Protein AF-0000000068321983 (afdb_homodimer)

Structure (mmCIF, N/CA/C/O backbone):
data_AF-0000000068321983-model_v1
#
loop_
_entity.id
_entity.type
_entity.pdbx_description
1 polymer 'mannan endo-1,4-beta-mannosidase'
#
loop_
_atom_site.group_PDB
_atom_site.id
_atom_site.type_symbol
_atom_site.label_atom_id
_atom_site.label_alt_id
_atom_site.label_comp_id
_atom_site.label_asym_id
_atom_site.label_entity_id
_atom_site.label_seq_id
_atom_site.pdbx_PDB_ins_code
_atom_site.Cartn_x
_atom_site.Cartn_y
_atom_site.Cartn_z
_atom_site.occupancy
_atom_site.B_iso_or_equiv
_atom_site.auth_seq_id
_atom_site.auth_comp_id
_atom_site.auth_asym_id
_atom_site.auth_atom_id
_atom_site.pdbx_PDB_model_num
ATOM 1 N N . MET A 1 1 ? -38 -57.312 66.25 1 27.12 1 MET A N 1
ATOM 2 C CA . MET A 1 1 ? -37.844 -55.969 65.75 1 27.12 1 MET A CA 1
ATOM 3 C C . MET A 1 1 ? -36.406 -55.719 65.312 1 27.12 1 MET A C 1
ATOM 5 O O . MET A 1 1 ? -35.5 -55.531 66.125 1 27.12 1 MET A O 1
ATOM 9 N N . ALA A 1 2 ? -36.031 -56.469 64.25 1 27.95 2 ALA A N 1
ATOM 10 C CA . ALA A 1 2 ? -34.75 -56.844 63.594 1 27.95 2 ALA A CA 1
ATOM 11 C C . ALA A 1 2 ? -34.062 -55.625 63 1 27.95 2 ALA A C 1
ATOM 13 O O . ALA A 1 2 ? -34.562 -54.969 62.125 1 27.95 2 ALA A O 1
ATOM 14 N N . TYR A 1 3 ? -33.375 -54.844 63.875 1 28.08 3 TYR A N 1
ATOM 15 C CA . TYR A 1 3 ? -32.688 -53.562 63.719 1 28.08 3 TYR A CA 1
ATOM 16 C C . TYR A 1 3 ? -31.578 -53.656 62.688 1 28.08 3 TYR A C 1
ATOM 18 O O . TYR A 1 3 ? -30.547 -54.281 62.938 1 28.08 3 TYR A O 1
ATOM 26 N N . PHE A 1 4 ? -31.922 -53.844 61.406 1 30.14 4 PHE A N 1
ATOM 27 C CA . PHE A 1 4 ? -31.016 -54.062 60.281 1 30.14 4 PHE A CA 1
ATOM 28 C C . PHE A 1 4 ? -30.031 -52.906 60.156 1 30.14 4 PHE A C 1
ATOM 30 O O . PHE A 1 4 ? -30.422 -51.75 60.062 1 30.14 4 PHE A O 1
ATOM 37 N N . GLY A 1 5 ? -28.922 -53.031 60.844 1 26.41 5 GLY A N 1
ATOM 38 C CA . GLY A 1 5 ? -27.766 -52.156 60.969 1 26.41 5 GLY A CA 1
ATOM 39 C C . GLY A 1 5 ? -27.219 -51.719 59.594 1 26.41 5 GLY A C 1
ATOM 40 O O . GLY A 1 5 ? -26.875 -52.594 58.781 1 26.41 5 GLY A O 1
ATOM 41 N N . ARG A 1 6 ? -27.797 -50.656 59 1 28.77 6 ARG A N 1
ATOM 42 C CA . ARG A 1 6 ? -27.531 -50.156 57.656 1 28.77 6 ARG A CA 1
ATOM 43 C C . ARG A 1 6 ? -26.062 -49.781 57.5 1 28.77 6 ARG A C 1
ATOM 45 O O . ARG A 1 6 ? -25.516 -48.969 58.25 1 28.77 6 ARG A O 1
ATOM 52 N N . ILE A 1 7 ? -25.219 -50.781 57.188 1 28.67 7 ILE A N 1
ATOM 53 C CA . ILE A 1 7 ? -23.781 -50.656 56.969 1 28.67 7 ILE A CA 1
ATOM 54 C C . ILE A 1 7 ? -23.484 -49.562 55.938 1 28.67 7 ILE A C 1
ATOM 56 O O . ILE A 1 7 ? -23.984 -49.594 54.844 1 28.67 7 ILE A O 1
ATOM 60 N N . ILE A 1 8 ? -23.344 -48.312 56.344 1 27.86 8 ILE A N 1
ATOM 61 C CA . ILE A 1 8 ? -23.047 -47.156 55.531 1 27.86 8 ILE A CA 1
ATOM 62 C C . ILE A 1 8 ? -21.703 -47.344 54.812 1 27.86 8 ILE A C 1
ATOM 64 O O . ILE A 1 8 ? -20.672 -47.531 55.469 1 27.86 8 ILE A O 1
ATOM 68 N N . SER A 1 9 ? -21.688 -48.188 53.75 1 25.58 9 SER A N 1
ATOM 69 C CA . SER A 1 9 ? -20.5 -48.438 52.938 1 25.58 9 SER A CA 1
ATOM 70 C C . SER A 1 9 ? -19.859 -47.125 52.469 1 25.58 9 SER A C 1
ATOM 72 O O . SER A 1 9 ? -20.516 -46.281 51.875 1 25.58 9 SER A O 1
ATOM 74 N N . PHE A 1 10 ? -18.969 -46.625 53.281 1 26.33 10 PHE A N 1
ATOM 75 C CA . PHE A 1 10 ? -18.094 -45.5 53 1 26.33 10 PHE A CA 1
ATOM 76 C C . PHE A 1 10 ? -17.375 -45.688 51.656 1 26.33 10 PHE A C 1
ATOM 78 O O . PHE A 1 10 ? -16.516 -46.562 51.562 1 26.33 10 PHE A O 1
ATOM 85 N N . SER A 1 11 ? -18.094 -45.719 50.531 1 25.86 11 SER A N 1
ATOM 86 C CA . SER A 1 11 ? -17.406 -45.812 49.219 1 25.86 11 SER A CA 1
ATOM 87 C C . SER A 1 11 ? -16.328 -44.75 49.094 1 25.86 11 SER A C 1
ATOM 89 O O . SER A 1 11 ? -16.609 -43.562 49.25 1 25.86 11 SER A O 1
ATOM 91 N N . VAL A 1 12 ? -15.148 -45.031 49.562 1 25.81 12 VAL A N 1
ATOM 92 C CA . VAL A 1 12 ? -13.938 -44.281 49.312 1 25.81 12 VAL A CA 1
ATOM 93 C C . VAL A 1 12 ? -13.836 -43.969 47.812 1 25.81 12 VAL A C 1
ATOM 95 O O . VAL A 1 12 ? -13.719 -44.875 47 1 25.81 12 VAL A O 1
ATOM 98 N N . LEU A 1 13 ? -14.633 -43 47.344 1 26.69 13 LEU A N 1
ATOM 99 C CA . LEU A 1 13 ? -14.477 -42.5 45.969 1 26.69 13 LEU A CA 1
ATOM 100 C C . LEU A 1 13 ? -13.031 -42.125 45.688 1 26.69 13 LEU A C 1
ATOM 102 O O . LEU A 1 13 ? -12.492 -41.219 46.344 1 26.69 13 LEU A O 1
ATOM 106 N N . PHE A 1 14 ? -12.164 -43.156 45.438 1 26.72 14 PHE A N 1
ATOM 107 C CA . PHE A 1 14 ? -10.836 -42.938 44.906 1 26.72 14 PHE A CA 1
ATOM 108 C C . PHE A 1 14 ? -10.898 -41.938 43.75 1 26.72 14 PHE A C 1
ATOM 110 O O . PHE A 1 14 ? -11.586 -42.156 42.75 1 26.72 14 PHE A O 1
ATOM 117 N N . LEU A 1 15 ? -10.891 -40.688 44.125 1 26.23 15 LEU A N 1
ATOM 118 C CA . LEU A 1 15 ? -10.656 -39.625 43.156 1 26.23 15 LEU A CA 1
ATOM 119 C C . LEU A 1 15 ? -9.422 -39.906 42.312 1 26.23 15 LEU A C 1
ATOM 121 O O . LEU A 1 15 ? -8.297 -39.906 42.812 1 26.23 15 LEU A O 1
ATOM 125 N N . LEU A 1 16 ? -9.438 -40.969 41.469 1 27.42 16 LEU A N 1
ATOM 126 C CA . LEU A 1 16 ? -8.406 -41.094 40.438 1 27.42 16 LEU A CA 1
ATOM 127 C C . LEU A 1 16 ? -8.203 -39.781 39.719 1 27.42 16 LEU A C 1
ATOM 129 O O . LEU A 1 16 ? -9.125 -39.281 39.062 1 27.42 16 LEU A O 1
ATOM 133 N N . VAL A 1 17 ? -7.383 -38.938 40.281 1 29.89 17 VAL A N 1
ATOM 134 C CA . VAL A 1 17 ? -6.773 -37.812 39.594 1 29.89 17 VAL A CA 1
ATOM 135 C C . VAL A 1 17 ? -6.223 -38.281 38.25 1 29.89 17 VAL A C 1
ATOM 137 O O . VAL A 1 17 ? -5.289 -39.062 38.188 1 29.89 17 VAL A O 1
ATOM 140 N N . ALA A 1 18 ? -7.066 -38.562 37.312 1 31.06 18 ALA A N 1
ATOM 141 C CA . ALA A 1 18 ? -6.621 -38.75 35.938 1 31.06 18 ALA A CA 1
ATOM 142 C C . ALA A 1 18 ? -5.578 -37.719 35.531 1 31.06 18 ALA A C 1
ATOM 144 O O . ALA A 1 18 ? -5.871 -36.5 35.5 1 31.06 18 ALA A O 1
ATOM 145 N N . LEU A 1 19 ? -4.344 -37.938 35.938 1 32.44 19 LEU A N 1
ATOM 146 C CA . LEU A 1 19 ? -3.24 -37.312 35.219 1 32.44 19 LEU A CA 1
ATOM 147 C C . LEU A 1 19 ? -3.457 -37.406 33.719 1 32.44 19 LEU A C 1
ATOM 149 O O . LEU A 1 19 ? -3.307 -38.469 33.125 1 32.44 19 LEU A O 1
ATOM 153 N N . ALA A 1 20 ? -4.504 -36.906 33.219 1 32.78 20 ALA A N 1
ATOM 154 C CA . ALA A 1 20 ? -4.516 -36.75 31.766 1 32.78 20 ALA A CA 1
ATOM 155 C C . ALA A 1 20 ? -3.174 -36.219 31.266 1 32.78 20 ALA A C 1
ATOM 157 O O . ALA A 1 20 ? -2.789 -35.094 31.562 1 32.78 20 ALA A O 1
ATOM 158 N N . CYS A 1 21 ? -2.189 -37.094 31.156 1 32.31 21 CYS A N 1
ATOM 159 C CA . CYS A 1 21 ? -1.053 -36.812 30.297 1 32.31 21 CYS A CA 1
ATOM 160 C C . CYS A 1 21 ? -1.496 -36.031 29.062 1 32.31 21 CYS A C 1
ATOM 162 O O . CYS A 1 21 ? -2.152 -36.562 28.188 1 32.31 21 CYS A O 1
ATOM 164 N N . GLU A 1 22 ? -1.922 -34.844 29.25 1 35.47 22 GLU A N 1
ATOM 165 C CA . GLU A 1 22 ? -1.962 -34.094 28 1 35.47 22 GLU A CA 1
ATOM 166 C C . GLU A 1 22 ? -0.745 -34.375 27.141 1 35.47 22 GLU A C 1
ATOM 168 O O . GLU A 1 22 ? 0.39 -34.125 27.531 1 35.47 22 GLU A O 1
ATOM 173 N N . ALA A 1 23 ? -0.656 -35.5 26.469 1 31.5 23 ALA A N 1
ATOM 174 C CA . ALA A 1 23 ? 0.222 -35.625 25.312 1 31.5 23 ALA A CA 1
ATOM 175 C C . ALA A 1 23 ? 0.375 -34.281 24.594 1 31.5 23 ALA A C 1
ATOM 177 O O . ALA A 1 23 ? -0.563 -33.781 23.953 1 31.5 23 ALA A O 1
ATOM 178 N N . ARG A 1 24 ? 1.034 -33.438 25.25 1 37.59 24 ARG A N 1
ATOM 179 C CA . ARG A 1 24 ? 1.585 -32.406 24.406 1 37.59 24 ARG A CA 1
ATOM 180 C C . ARG A 1 24 ? 2.041 -32.969 23.062 1 37.59 24 ARG A C 1
ATOM 182 O O . ARG A 1 24 ? 3.021 -33.719 23 1 37.59 24 ARG A O 1
ATOM 189 N N . VAL A 1 25 ? 1.227 -33.5 22.188 1 36.03 25 VAL A N 1
ATOM 190 C CA . VAL A 1 25 ? 1.65 -33.688 20.797 1 36.03 25 VAL A CA 1
ATOM 191 C C . VAL A 1 25 ? 2.723 -32.656 20.453 1 36.03 25 VAL A C 1
ATOM 193 O O . VAL A 1 25 ? 2.473 -31.453 20.516 1 36.03 25 VAL A O 1
ATOM 196 N N . LEU A 1 26 ? 3.836 -32.781 20.844 1 38.75 26 LEU A N 1
ATOM 197 C CA . LEU A 1 26 ? 4.922 -32.031 20.234 1 38.75 26 LEU A CA 1
ATOM 198 C C . LEU A 1 26 ? 4.648 -31.797 18.75 1 38.75 26 LEU A C 1
ATOM 200 O O . LEU A 1 26 ? 4.801 -32.719 17.938 1 38.75 26 LEU A O 1
ATOM 204 N N . LEU A 1 27 ? 3.533 -31.281 18.328 1 42.91 27 LEU A N 1
ATOM 205 C CA . LEU A 1 27 ? 3.373 -30.859 16.938 1 42.91 27 LEU A CA 1
ATOM 206 C C . LEU A 1 27 ? 4.719 -30.5 16.328 1 42.91 27 LEU A C 1
ATOM 208 O O . LEU A 1 27 ? 5.395 -29.578 16.812 1 42.91 27 LEU A O 1
ATOM 212 N N . GLN A 1 28 ? 5.523 -31.406 16 1 49.59 28 GLN A N 1
ATOM 213 C CA . GLN A 1 28 ? 6.75 -31.172 15.25 1 49.59 28 GLN A CA 1
ATOM 214 C C . GLN A 1 28 ? 6.613 -29.938 14.352 1 49.59 28 GLN A C 1
ATOM 216 O O . GLN A 1 28 ? 5.672 -29.859 13.562 1 49.59 28 GLN A O 1
ATOM 221 N N . SER A 1 29 ? 7.203 -28.812 14.672 1 68.38 29 SER A N 1
ATOM 222 C CA . SER A 1 29 ? 7.262 -27.547 13.938 1 68.38 29 SER A CA 1
ATOM 223 C C . SER A 1 29 ? 7.699 -27.766 12.492 1 68.38 29 SER A C 1
ATOM 225 O O . SER A 1 29 ? 8.844 -28.141 12.234 1 68.38 29 SER A O 1
ATOM 227 N N . SER A 1 30 ? 6.93 -28.25 11.539 1 78.06 30 SER A N 1
ATOM 228 C CA . SER A 1 30 ? 7.281 -28.484 10.141 1 78.06 30 SER A CA 1
ATOM 229 C C . SER A 1 30 ? 7.914 -27.234 9.516 1 78.06 30 SER A C 1
ATOM 231 O O . SER A 1 30 ? 8.688 -27.344 8.562 1 78.06 30 SER A O 1
ATOM 233 N N . GLY A 1 31 ? 7.688 -26.125 10.055 1 94.31 31 GLY A N 1
ATOM 234 C CA . GLY A 1 31 ? 8.188 -24.859 9.531 1 94.31 31 GLY A CA 1
ATOM 235 C C . GLY A 1 31 ? 7.418 -24.375 8.312 1 94.31 31 GLY A C 1
ATOM 236 O O . GLY A 1 31 ? 7.664 -23.266 7.816 1 94.31 31 GLY A O 1
ATOM 237 N N . PHE A 1 32 ? 6.445 -25.25 7.867 1 97.88 32 PHE A N 1
ATOM 238 C CA . PHE A 1 32 ? 5.641 -24.859 6.715 1 97.88 32 PHE A CA 1
ATOM 239 C C . PHE A 1 32 ? 4.449 -24.016 7.148 1 97.88 32 PHE A C 1
ATOM 241 O O . PHE A 1 32 ? 3.811 -24.312 8.164 1 97.88 32 PHE A O 1
ATOM 248 N N . VAL A 1 33 ? 4.145 -22.938 6.445 1 97.5 33 VAL A N 1
ATOM 249 C CA . VAL A 1 33 ? 2.914 -22.188 6.652 1 97.5 33 VAL A CA 1
ATOM 250 C C . VAL A 1 33 ? 1.714 -23.016 6.227 1 97.5 33 VAL A C 1
ATOM 252 O O . VAL A 1 33 ? 1.75 -23.688 5.188 1 97.5 33 VAL A O 1
ATOM 255 N N . GLN A 1 34 ? 0.707 -23.047 7.031 1 97.5 34 GLN A N 1
ATOM 256 C CA . GLN A 1 34 ? -0.528 -23.781 6.789 1 97.5 34 GLN A CA 1
ATOM 257 C C . GLN A 1 34 ? -1.744 -22.859 6.871 1 97.5 34 GLN A C 1
ATOM 259 O O . GLN A 1 34 ? -1.604 -21.656 7.074 1 97.5 34 GLN A O 1
ATOM 264 N N . THR A 1 35 ? -2.902 -23.391 6.5 1 96.31 35 THR A N 1
ATOM 265 C CA . THR A 1 35 ? -4.148 -22.656 6.695 1 96.31 35 THR A CA 1
ATOM 266 C C . THR A 1 35 ? -5.082 -23.406 7.637 1 96.31 35 THR A C 1
ATOM 268 O O . THR A 1 35 ? -5.078 -24.641 7.664 1 96.31 35 THR A O 1
ATOM 271 N N . ARG A 1 36 ? -5.746 -22.719 8.477 1 94.31 36 ARG A N 1
ATOM 272 C CA . ARG A 1 36 ? -6.84 -23.203 9.312 1 94.31 36 ARG A CA 1
ATOM 273 C C . ARG A 1 36 ? -8.039 -22.266 9.234 1 94.31 36 ARG A C 1
ATOM 275 O O . ARG A 1 36 ? -7.973 -21.125 9.695 1 94.31 36 ARG A O 1
ATOM 282 N N . ASN A 1 37 ? -9.141 -22.797 8.609 1 91.69 37 ASN A N 1
ATOM 283 C CA . ASN A 1 37 ? -10.281 -21.938 8.312 1 91.69 37 ASN A CA 1
ATOM 284 C C . ASN A 1 37 ? -9.867 -20.719 7.496 1 91.69 37 ASN A C 1
ATOM 286 O O . ASN A 1 37 ? -9.297 -20.844 6.414 1 91.69 37 ASN A O 1
ATOM 290 N N . THR A 1 38 ? -10.078 -19.531 8.023 1 94 38 THR A N 1
ATOM 291 C CA . THR A 1 38 ? -9.812 -18.328 7.242 1 94 38 THR A CA 1
ATOM 292 C C . THR A 1 38 ? -8.523 -17.641 7.715 1 94 38 THR A C 1
ATOM 294 O O . THR A 1 38 ? -8.359 -16.438 7.555 1 94 38 THR A O 1
ATOM 297 N N . GLN A 1 39 ? -7.621 -18.531 8.281 1 93.25 39 GLN A N 1
ATOM 298 C CA . GLN A 1 39 ? -6.375 -17.969 8.789 1 93.25 39 GLN A CA 1
ATOM 299 C C . GLN A 1 39 ? -5.168 -18.766 8.297 1 93.25 39 GLN A C 1
ATOM 301 O O . GLN A 1 39 ? -5.262 -19.969 8.086 1 93.25 39 GLN A O 1
ATOM 306 N N . PHE A 1 40 ? -4.059 -18 8.141 1 94.25 40 PHE A N 1
ATOM 307 C CA . PHE A 1 40 ? -2.766 -18.672 8.008 1 94.25 40 PHE A CA 1
ATOM 308 C C . PHE A 1 40 ? -2.201 -19.031 9.375 1 94.25 40 PHE A C 1
ATOM 310 O O . PHE A 1 40 ? -2.361 -18.281 10.336 1 94.25 40 PHE A O 1
ATOM 317 N N . THR A 1 41 ? -1.525 -20.156 9.453 1 94.62 41 THR A N 1
ATOM 318 C CA . THR A 1 41 ? -0.922 -20.578 10.711 1 94.62 41 THR A CA 1
ATOM 319 C C . THR A 1 41 ? 0.504 -21.078 10.484 1 94.62 41 THR A C 1
ATOM 321 O O . THR A 1 41 ? 0.84 -21.547 9.398 1 94.62 41 THR A O 1
ATOM 324 N N . LEU A 1 42 ? 1.345 -20.844 11.414 1 94.88 42 LEU A N 1
ATOM 325 C CA . LEU A 1 42 ? 2.703 -21.375 11.484 1 94.88 42 LEU A CA 1
ATOM 326 C C . LEU A 1 42 ? 2.955 -22.062 12.82 1 94.88 42 LEU A C 1
ATOM 328 O O . LEU A 1 42 ? 2.869 -21.422 13.875 1 94.88 42 LEU A O 1
ATOM 332 N N . ASN A 1 43 ? 3.145 -23.328 12.766 1 94.25 43 ASN A N 1
ATOM 333 C CA . ASN A 1 43 ? 3.338 -24.141 13.961 1 94.25 43 ASN A CA 1
ATOM 334 C C . ASN A 1 43 ? 2.186 -23.969 14.945 1 94.25 43 ASN A C 1
ATOM 336 O O . ASN A 1 43 ? 2.41 -23.797 16.141 1 94.25 43 ASN A O 1
ATOM 340 N N . GLY A 1 44 ? 1.067 -23.844 14.398 1 91.5 44 GLY A N 1
ATOM 341 C CA . GLY A 1 44 ? -0.137 -23.859 15.211 1 91.5 44 GLY A CA 1
ATOM 342 C C . GLY A 1 44 ? -0.576 -22.469 15.648 1 91.5 44 GLY A C 1
ATOM 343 O O . GLY A 1 44 ? -1.677 -22.297 16.172 1 91.5 44 GLY A O 1
ATOM 344 N N . SER A 1 45 ? 0.214 -21.547 15.414 1 93 45 SER A N 1
ATOM 345 C CA . SER A 1 45 ? -0.121 -20.172 15.789 1 93 45 SER A CA 1
ATOM 346 C C . SER A 1 45 ? -0.484 -19.344 14.562 1 93 45 SER A C 1
ATOM 348 O O . SER A 1 45 ? 0.014 -19.594 13.469 1 93 45 SER A O 1
ATOM 350 N N . PRO A 1 46 ? -1.368 -18.406 14.789 1 91.06 46 PRO A N 1
ATOM 351 C CA . PRO A 1 46 ? -1.698 -17.547 13.656 1 91.06 46 PRO A CA 1
ATOM 352 C C . PRO A 1 46 ? -0.464 -16.906 13.023 1 91.06 46 PRO A C 1
ATOM 354 O O . PRO A 1 46 ? 0.474 -16.531 13.727 1 91.06 46 PRO A O 1
ATOM 357 N N . PHE A 1 47 ? -0.45 -16.875 11.75 1 91.56 47 PHE A N 1
ATOM 358 C CA . PHE A 1 47 ? 0.634 -16.297 10.969 1 91.56 47 PHE A CA 1
ATOM 359 C C . PHE A 1 47 ? 0.147 -15.062 10.211 1 91.56 47 PHE A C 1
ATOM 361 O O . PHE A 1 47 ? -0.442 -15.188 9.133 1 91.56 47 PHE A O 1
ATOM 368 N N . PHE A 1 48 ? 0.42 -13.883 10.766 1 85 48 PHE A N 1
ATOM 369 C CA . PHE A 1 48 ? 0.131 -12.609 10.125 1 85 48 PHE A CA 1
ATOM 370 C C . PHE A 1 48 ? 1.367 -12.07 9.414 1 85 48 PHE A C 1
ATOM 372 O O . PHE A 1 48 ? 2.479 -12.164 9.938 1 85 48 PHE A O 1
ATOM 379 N N . PHE A 1 49 ? 1.079 -11.539 8.203 1 84.81 49 PHE A N 1
ATOM 380 C CA . PHE A 1 49 ? 2.277 -11.07 7.516 1 84.81 49 PHE A CA 1
ATOM 381 C C . PHE A 1 49 ? 1.97 -9.836 6.68 1 84.81 49 PHE A C 1
ATOM 383 O O . PHE A 1 49 ? 0.812 -9.578 6.336 1 84.81 49 PHE A O 1
ATOM 390 N N . ASN A 1 50 ? 2.967 -9.023 6.52 1 83.12 50 ASN A N 1
ATOM 391 C CA . ASN A 1 50 ? 3.094 -8.031 5.457 1 83.12 50 ASN A CA 1
ATOM 392 C C . ASN A 1 50 ? 4.133 -8.445 4.422 1 83.12 50 ASN A C 1
ATOM 394 O O . ASN A 1 50 ? 5.137 -9.078 4.762 1 83.12 50 ASN A O 1
ATOM 398 N N . GLY A 1 51 ? 3.773 -8.141 3.184 1 86.75 51 GLY A N 1
ATOM 399 C CA . GLY A 1 51 ? 4.684 -8.602 2.146 1 86.75 51 GLY A CA 1
ATOM 400 C C . GLY A 1 51 ? 4.91 -7.578 1.051 1 86.75 51 GLY A C 1
ATOM 401 O O . GLY A 1 51 ? 4.547 -6.41 1.198 1 86.75 51 GLY A O 1
ATOM 402 N N . PHE A 1 52 ? 5.672 -7.988 0.06 1 85.31 52 PHE A N 1
ATOM 403 C CA . PHE A 1 52 ? 5.98 -7.172 -1.107 1 85.31 52 PHE A CA 1
ATOM 404 C C . PHE A 1 52 ? 6.082 -8.031 -2.359 1 85.31 52 PHE A C 1
ATOM 406 O O . PHE A 1 52 ? 6.316 -9.242 -2.271 1 85.31 52 PHE A O 1
ATOM 413 N N . ASN A 1 53 ? 5.785 -7.461 -3.449 1 88.94 53 ASN A N 1
ATOM 414 C CA . ASN A 1 53 ? 5.902 -8.102 -4.754 1 88.94 53 ASN A CA 1
ATOM 415 C C . ASN A 1 53 ? 7.152 -7.637 -5.496 1 88.94 53 ASN A C 1
ATOM 417 O O . ASN A 1 53 ? 7.332 -6.441 -5.73 1 88.94 53 ASN A O 1
ATOM 421 N N . SER A 1 54 ? 8.008 -8.516 -5.809 1 91.19 54 SER A N 1
ATOM 422 C CA . SER A 1 54 ? 9.219 -8.258 -6.582 1 91.19 54 SER A CA 1
ATOM 423 C C . SER A 1 54 ? 9.461 -9.344 -7.617 1 91.19 54 SER A C 1
ATOM 425 O O . SER A 1 54 ? 10.234 -10.273 -7.383 1 91.19 54 SER A O 1
ATOM 427 N N . TYR A 1 55 ? 8.93 -9.078 -8.766 1 92.19 55 TYR A N 1
ATOM 428 C CA . TYR A 1 55 ? 8.898 -10.109 -9.797 1 92.19 55 TYR A CA 1
ATOM 429 C C . TYR A 1 55 ? 10.305 -10.406 -10.305 1 92.19 55 TYR A C 1
ATOM 431 O O . TYR A 1 55 ? 10.57 -11.492 -10.828 1 92.19 55 TYR A O 1
ATOM 439 N N . TRP A 1 56 ? 11.289 -9.547 -10.102 1 92.69 56 TRP A N 1
ATOM 440 C CA . TRP A 1 56 ? 12.555 -9.516 -10.828 1 92.69 56 TRP A CA 1
ATOM 441 C C . TRP A 1 56 ? 13.648 -10.227 -10.047 1 92.69 56 TRP A C 1
ATOM 443 O O . TRP A 1 56 ? 14.812 -10.242 -10.469 1 92.69 56 TRP A O 1
ATOM 453 N N . MET A 1 57 ? 13.383 -10.797 -8.938 1 96.56 57 MET A N 1
ATOM 454 C CA . MET A 1 57 ? 14.422 -11.281 -8.031 1 96.56 57 MET A CA 1
ATOM 455 C C . MET A 1 57 ? 15.305 -12.312 -8.727 1 96.56 57 MET A C 1
ATOM 457 O O . MET A 1 57 ? 16.531 -12.211 -8.688 1 96.56 57 MET A O 1
ATOM 461 N N . MET A 1 58 ? 14.719 -13.312 -9.344 1 98.06 58 MET A N 1
ATOM 462 C CA . MET A 1 58 ? 15.484 -14.352 -10.023 1 98.06 58 MET A CA 1
ATOM 463 C C . MET A 1 58 ? 16.297 -13.766 -11.172 1 98.06 58 MET A C 1
ATOM 465 O O . MET A 1 58 ? 17.469 -14.102 -11.344 1 98.06 58 MET A O 1
ATOM 469 N N . ASN A 1 59 ? 15.711 -12.883 -11.898 1 95.38 59 ASN A N 1
ATOM 470 C CA . ASN A 1 59 ? 16.375 -12.289 -13.047 1 95.38 59 ASN A CA 1
ATOM 471 C C . ASN A 1 59 ? 17.625 -11.5 -12.625 1 95.38 59 ASN A C 1
ATOM 473 O O . ASN A 1 59 ? 18.672 -11.609 -13.258 1 95.38 59 ASN A O 1
ATOM 477 N N . VAL A 1 60 ? 17.469 -10.758 -11.578 1 95.81 60 VAL A N 1
ATOM 478 C CA . VAL A 1 60 ? 18.594 -9.984 -11.062 1 95.81 60 VAL A CA 1
ATOM 479 C C . VAL A 1 60 ? 19.656 -10.93 -10.484 1 95.81 60 VAL A C 1
ATOM 481 O O . VAL A 1 60 ? 20.844 -10.742 -10.719 1 95.81 60 VAL A O 1
ATOM 484 N N . ALA A 1 61 ? 19.234 -11.992 -9.867 1 97.88 61 ALA A N 1
ATOM 485 C CA . ALA A 1 61 ? 20.141 -12.922 -9.203 1 97.88 61 ALA A CA 1
ATOM 486 C C . ALA A 1 61 ? 20.844 -13.812 -10.211 1 97.88 61 ALA A C 1
ATOM 488 O O . ALA A 1 61 ? 21.828 -14.469 -9.883 1 97.88 61 ALA A O 1
ATOM 489 N N . ALA A 1 62 ? 20.328 -13.906 -11.438 1 97.38 62 ALA A N 1
ATOM 490 C CA . ALA A 1 62 ? 20.969 -14.703 -12.484 1 97.38 62 ALA A CA 1
ATOM 491 C C . ALA A 1 62 ? 22.375 -14.18 -12.789 1 97.38 62 ALA A C 1
ATOM 493 O O . ALA A 1 62 ? 23.234 -14.938 -13.242 1 97.38 62 ALA A O 1
ATOM 494 N N . ASP A 1 63 ? 22.562 -12.914 -12.586 1 96.44 63 ASP A N 1
ATOM 495 C CA . ASP A 1 63 ? 23.891 -12.289 -12.68 1 96.44 63 ASP A CA 1
ATOM 496 C C . ASP A 1 63 ? 24.562 -12.234 -11.312 1 96.44 63 ASP A C 1
ATOM 498 O O . ASP A 1 63 ? 24.172 -11.445 -10.453 1 96.44 63 ASP A O 1
ATOM 502 N N . PRO A 1 64 ? 25.609 -12.984 -11.164 1 96.5 64 PRO A N 1
ATOM 503 C CA . PRO A 1 64 ? 26.281 -13.031 -9.859 1 96.5 64 PRO A CA 1
ATOM 504 C C . PRO A 1 64 ? 26.719 -11.656 -9.375 1 96.5 64 PRO A C 1
ATOM 506 O O . PRO A 1 64 ? 26.719 -11.391 -8.172 1 96.5 64 PRO A O 1
ATOM 509 N N . SER A 1 65 ? 27.047 -10.812 -10.297 1 96.31 65 SER A N 1
ATOM 510 C CA . SER A 1 65 ? 27.531 -9.484 -9.922 1 96.31 65 SER A CA 1
ATOM 511 C C . SER A 1 65 ? 26.406 -8.633 -9.344 1 96.31 65 SER A C 1
ATOM 513 O O . SER A 1 65 ? 26.656 -7.598 -8.727 1 96.31 65 SER A O 1
ATOM 515 N N . GLN A 1 66 ? 25.156 -9.07 -9.492 1 95.75 66 GLN A N 1
ATOM 516 C CA . GLN A 1 66 ? 24.016 -8.281 -9.039 1 95.75 66 GLN A CA 1
ATOM 517 C C . GLN A 1 66 ? 23.359 -8.922 -7.824 1 95.75 66 GLN A C 1
ATOM 519 O O . GLN A 1 66 ? 22.391 -8.375 -7.281 1 95.75 66 GLN A O 1
ATOM 524 N N . ARG A 1 67 ? 23.859 -9.969 -7.285 1 97.44 67 ARG A N 1
ATOM 525 C CA . ARG A 1 67 ? 23.219 -10.742 -6.219 1 97.44 67 ARG A CA 1
ATOM 526 C C . ARG A 1 67 ? 23.156 -9.93 -4.93 1 97.44 67 ARG A C 1
ATOM 528 O O . ARG A 1 67 ? 22.234 -10.117 -4.125 1 97.44 67 ARG A O 1
ATOM 535 N N . SER A 1 68 ? 24.062 -9 -4.785 1 96.12 68 SER A N 1
ATOM 536 C CA . SER A 1 68 ? 24.047 -8.172 -3.582 1 96.12 68 SER A CA 1
ATOM 537 C C . SER A 1 68 ? 22.75 -7.367 -3.488 1 96.12 68 SER A C 1
ATOM 539 O O . SER A 1 68 ? 22.266 -7.078 -2.391 1 96.12 68 SER A O 1
ATOM 541 N N . LYS A 1 69 ? 22.203 -7.008 -4.617 1 94.06 69 LYS A N 1
ATOM 542 C CA . LYS A 1 69 ? 20.938 -6.289 -4.633 1 94.06 69 LYS A CA 1
ATOM 543 C C . LYS A 1 69 ? 19.828 -7.133 -4.012 1 94.06 69 LYS A C 1
ATOM 545 O O . LYS A 1 69 ? 19.016 -6.625 -3.236 1 94.06 69 LYS A O 1
ATOM 550 N N . VAL A 1 70 ? 19.812 -8.375 -4.305 1 96.88 70 VAL A N 1
ATOM 551 C CA . VAL A 1 70 ? 18.812 -9.297 -3.77 1 96.88 70 VAL A CA 1
ATOM 552 C C . VAL A 1 70 ? 19.016 -9.453 -2.264 1 96.88 70 VAL A C 1
ATOM 554 O O . VAL A 1 70 ? 18.047 -9.398 -1.494 1 96.88 70 VAL A O 1
ATOM 557 N N . SER A 1 71 ? 20.25 -9.562 -1.856 1 97.5 71 SER A N 1
ATOM 558 C CA . SER A 1 71 ? 20.562 -9.656 -0.434 1 97.5 71 SER A CA 1
ATOM 559 C C . SER A 1 71 ? 20.109 -8.414 0.316 1 97.5 71 SER A C 1
ATOM 561 O O . SER A 1 71 ? 19.516 -8.508 1.392 1 97.5 71 SER A O 1
ATOM 563 N N . ASP A 1 72 ? 20.391 -7.32 -0.295 1 94.75 72 ASP A N 1
ATOM 564 C CA . ASP A 1 72 ? 20.016 -6.051 0.317 1 94.75 72 ASP A CA 1
ATOM 565 C C . ASP A 1 72 ? 18.5 -5.922 0.443 1 94.75 72 ASP A C 1
ATOM 567 O O . ASP A 1 72 ? 18 -5.469 1.472 1 94.75 72 ASP A O 1
ATOM 571 N N . VAL A 1 73 ? 17.797 -6.312 -0.574 1 93.81 73 VAL A N 1
ATOM 572 C CA . VAL A 1 73 ? 16.344 -6.227 -0.578 1 93.81 73 VAL A CA 1
ATOM 573 C C . VAL A 1 73 ? 15.773 -7.07 0.559 1 93.81 73 VAL A C 1
ATOM 575 O O . VAL A 1 73 ? 14.938 -6.598 1.332 1 93.81 73 VAL A O 1
ATOM 578 N N . PHE A 1 74 ? 16.219 -8.25 0.759 1 96.44 74 PHE A N 1
ATOM 579 C CA . PHE A 1 74 ? 15.68 -9.125 1.796 1 96.44 74 PHE A CA 1
ATOM 580 C C . PHE A 1 74 ? 16.062 -8.617 3.182 1 96.44 74 PHE A C 1
ATOM 582 O O . PHE A 1 74 ? 15.25 -8.656 4.109 1 96.44 74 PHE A O 1
ATOM 589 N N . SER A 1 75 ? 17.281 -8.156 3.318 1 96.25 75 SER A N 1
ATOM 590 C CA . SER A 1 75 ? 17.719 -7.613 4.602 1 96.25 75 SER A CA 1
ATOM 591 C C . SER A 1 75 ? 16.875 -6.406 5.004 1 96.25 75 SER A C 1
ATOM 593 O O . SER A 1 75 ? 16.406 -6.32 6.141 1 96.25 75 SER A O 1
ATOM 595 N N . GLN A 1 76 ? 16.688 -5.547 4.062 1 91.56 76 GLN A N 1
ATOM 596 C CA . GLN A 1 76 ? 15.906 -4.34 4.324 1 91.56 76 GLN A CA 1
ATOM 597 C C . GLN A 1 76 ? 14.438 -4.676 4.551 1 91.56 76 GLN A C 1
ATOM 599 O O . GLN A 1 76 ? 13.781 -4.078 5.406 1 91.56 76 GLN A O 1
ATOM 604 N N . ALA A 1 77 ? 13.875 -5.566 3.754 1 91.75 77 ALA A N 1
ATOM 605 C CA . ALA A 1 77 ? 12.5 -6.008 3.953 1 91.75 77 ALA A CA 1
ATOM 606 C C . ALA A 1 77 ? 12.297 -6.543 5.367 1 91.75 77 ALA A C 1
ATOM 608 O O . ALA A 1 77 ? 11.328 -6.18 6.043 1 91.75 77 ALA A O 1
ATOM 609 N N . ALA A 1 78 ? 13.227 -7.332 5.816 1 92.81 78 ALA A N 1
ATOM 610 C CA . ALA A 1 78 ? 13.156 -7.895 7.164 1 92.81 78 ALA A CA 1
ATOM 611 C C . ALA A 1 78 ? 13.219 -6.793 8.219 1 92.81 78 ALA A C 1
ATOM 613 O O . ALA A 1 78 ? 12.492 -6.836 9.211 1 92.81 78 ALA A O 1
ATOM 614 N N . ALA A 1 79 ? 14.008 -5.824 7.953 1 89.38 79 ALA A N 1
ATOM 615 C CA . ALA A 1 79 ? 14.203 -4.73 8.898 1 89.38 79 ALA A CA 1
ATOM 616 C C . ALA A 1 79 ? 12.906 -3.943 9.102 1 89.38 79 ALA A C 1
ATOM 618 O O . ALA A 1 79 ? 12.68 -3.377 10.172 1 89.38 79 ALA A O 1
ATOM 619 N N . VAL A 1 80 ? 12.117 -3.959 8.062 1 84.19 80 VAL A N 1
ATOM 620 C CA . VAL A 1 80 ? 10.875 -3.205 8.188 1 84.19 80 VAL A CA 1
ATOM 621 C C . VAL A 1 80 ? 9.703 -4.168 8.336 1 84.19 80 VAL A C 1
ATOM 623 O O . VAL A 1 80 ? 8.547 -3.797 8.102 1 84.19 80 VAL A O 1
ATOM 626 N N . ARG A 1 81 ? 9.953 -5.422 8.539 1 85.56 81 ARG A N 1
ATOM 627 C CA . ARG A 1 81 ? 9 -6.445 8.953 1 85.56 81 ARG A CA 1
ATOM 628 C C . ARG A 1 81 ? 8.109 -6.867 7.793 1 85.56 81 ARG A C 1
ATOM 630 O O . ARG A 1 81 ? 6.93 -7.164 7.984 1 85.56 81 ARG A O 1
ATOM 637 N N . LEU A 1 82 ? 8.617 -6.785 6.66 1 88.5 82 LEU A N 1
ATOM 638 C CA . LEU A 1 82 ? 8.016 -7.465 5.52 1 88.5 82 LEU A CA 1
ATOM 639 C C . LEU A 1 82 ? 8.469 -8.922 5.457 1 88.5 82 LEU A C 1
ATOM 641 O O . LEU A 1 82 ? 9.641 -9.203 5.199 1 88.5 82 LEU A O 1
ATOM 645 N N . SER A 1 83 ? 7.496 -9.82 5.605 1 92.62 83 SER A N 1
ATOM 646 C CA . SER A 1 83 ? 7.941 -11.18 5.891 1 92.62 83 SER A CA 1
ATOM 647 C C . SER A 1 83 ? 7.559 -12.141 4.766 1 92.62 83 SER A C 1
ATOM 649 O O . SER A 1 83 ? 7.871 -13.328 4.82 1 92.62 83 SER A O 1
ATOM 651 N N . VAL A 1 84 ? 6.914 -11.672 3.732 1 93.81 84 VAL A N 1
ATOM 652 C CA . VAL A 1 84 ? 6.566 -12.508 2.586 1 93.81 84 VAL A CA 1
ATOM 653 C C . VAL A 1 84 ? 6.875 -11.758 1.291 1 93.81 84 VAL A C 1
ATOM 655 O O . VAL A 1 84 ? 6.562 -10.57 1.161 1 93.81 84 VAL A O 1
ATOM 658 N N . CYS A 1 85 ? 7.5 -12.414 0.408 1 94.44 85 CYS A N 1
ATOM 659 C CA . CYS A 1 85 ? 7.805 -11.867 -0.908 1 94.44 85 CYS A CA 1
ATOM 660 C C . CYS A 1 85 ? 7.168 -12.703 -2.01 1 94.44 85 CYS A C 1
ATOM 662 O O . CYS A 1 85 ? 7.332 -13.922 -2.043 1 94.44 85 CYS A O 1
ATOM 664 N N . ARG A 1 86 ? 6.406 -12.07 -2.836 1 95.19 86 ARG A N 1
ATOM 665 C CA . ARG A 1 86 ? 5.922 -12.688 -4.066 1 95.19 86 ARG A CA 1
ATOM 666 C C . ARG A 1 86 ? 6.867 -12.414 -5.227 1 95.19 86 ARG A C 1
ATOM 668 O O . ARG A 1 86 ? 7.238 -11.266 -5.48 1 95.19 86 ARG A O 1
ATOM 675 N N . THR A 1 87 ? 7.316 -13.477 -5.91 1 96.62 87 THR A N 1
ATOM 676 C CA . THR A 1 87 ? 8.273 -13.32 -7 1 96.62 87 THR A CA 1
ATOM 677 C C . THR A 1 87 ? 8.109 -14.445 -8.023 1 96.62 87 THR A C 1
ATOM 679 O O . THR A 1 87 ? 7.348 -15.383 -7.805 1 96.62 87 THR A O 1
ATOM 682 N N . TRP A 1 88 ? 8.82 -14.305 -9.172 1 97.81 88 TRP A N 1
ATOM 683 C CA . TRP A 1 88 ? 8.641 -15.234 -10.281 1 97.81 88 TRP A CA 1
ATOM 684 C C . TRP A 1 88 ? 9.539 -16.453 -10.117 1 97.81 88 TRP A C 1
ATOM 686 O O . TRP A 1 88 ? 10.688 -16.344 -9.695 1 97.81 88 TRP A O 1
ATOM 696 N N . ALA A 1 89 ? 9.008 -17.578 -10.5 1 98.81 89 ALA A N 1
ATOM 697 C CA . ALA A 1 89 ? 9.766 -18.812 -10.711 1 98.81 89 ALA A CA 1
ATOM 698 C C . ALA A 1 89 ? 9.625 -19.312 -12.148 1 98.81 89 ALA A C 1
ATOM 700 O O . ALA A 1 89 ? 9.508 -20.516 -12.391 1 98.81 89 ALA A O 1
ATOM 701 N N . PHE A 1 90 ? 9.57 -18.359 -13.008 1 98.56 90 PHE A N 1
ATOM 702 C CA . PHE A 1 90 ? 9.516 -18.625 -14.445 1 98.56 90 PHE A CA 1
ATOM 703 C C . PHE A 1 90 ? 10.188 -17.5 -15.219 1 98.56 90 PHE A C 1
ATOM 705 O O . PHE A 1 90 ? 10.359 -16.391 -14.703 1 98.56 90 PHE A O 1
ATOM 712 N N . ASN A 1 91 ? 10.562 -17.641 -16.312 1 98.38 91 ASN A N 1
ATOM 713 C CA . ASN A 1 91 ? 11.023 -16.797 -17.391 1 98.38 91 ASN A CA 1
ATOM 714 C C . ASN A 1 91 ? 11.219 -17.594 -18.688 1 98.38 91 ASN A C 1
ATOM 716 O O . ASN A 1 91 ? 12.141 -18.391 -18.781 1 98.38 91 ASN A O 1
ATOM 720 N N . ASP A 1 92 ? 10.391 -17.328 -19.688 1 98.19 92 ASP A N 1
ATOM 721 C CA . ASP A 1 92 ? 10.25 -18.281 -20.781 1 98.19 92 ASP A CA 1
ATOM 722 C C . ASP A 1 92 ? 10.68 -17.656 -22.109 1 98.19 92 ASP A C 1
ATOM 724 O O . ASP A 1 92 ? 10.117 -16.641 -22.531 1 98.19 92 ASP A O 1
ATOM 728 N N . GLY A 1 93 ? 11.633 -18.297 -22.859 1 95.81 93 GLY A N 1
ATOM 729 C CA . GLY A 1 93 ? 11.945 -18.094 -24.266 1 95.81 93 GLY A CA 1
ATOM 730 C C . GLY A 1 93 ? 12.688 -16.797 -24.547 1 95.81 93 GLY A C 1
ATOM 731 O O . GLY A 1 93 ? 13.211 -16.594 -25.641 1 95.81 93 GLY A O 1
ATOM 732 N N . GLY A 1 94 ? 12.742 -15.734 -23.688 1 90.5 94 GLY A N 1
ATOM 733 C CA . GLY A 1 94 ? 13.344 -14.43 -23.938 1 90.5 94 GLY A CA 1
ATOM 734 C C . GLY A 1 94 ? 14.719 -14.281 -23.328 1 90.5 94 GLY A C 1
ATOM 735 O O . GLY A 1 94 ? 15.461 -15.266 -23.203 1 90.5 94 GLY A O 1
ATOM 736 N N . THR A 1 95 ? 15.086 -13.086 -23.219 1 87.12 95 THR A N 1
ATOM 737 C CA . THR A 1 95 ? 16.359 -12.75 -22.609 1 87.12 95 THR A CA 1
ATOM 738 C C . THR A 1 95 ? 16.422 -13.227 -21.172 1 87.12 95 THR A C 1
ATOM 740 O O . THR A 1 95 ? 15.453 -13.078 -20.422 1 87.12 95 THR A O 1
ATOM 743 N N . GLN A 1 96 ? 17.531 -13.891 -20.812 1 92.31 96 GLN A N 1
ATOM 744 C CA . GLN A 1 96 ? 17.766 -14.422 -19.469 1 92.31 96 GLN A CA 1
ATOM 745 C C . GLN A 1 96 ? 16.656 -15.391 -19.062 1 92.31 96 GLN A C 1
ATOM 747 O O . GLN A 1 96 ? 16.172 -15.359 -17.938 1 92.31 96 GLN A O 1
ATOM 752 N N . ALA A 1 97 ? 16.219 -16.188 -20.047 1 97.75 97 ALA A N 1
ATOM 753 C CA . ALA A 1 97 ? 15.148 -17.156 -19.797 1 97.75 97 ALA A CA 1
ATOM 754 C C . ALA A 1 97 ? 15.609 -18.219 -18.812 1 97.75 97 ALA A C 1
ATOM 756 O O . ALA A 1 97 ? 16.75 -18.688 -18.859 1 97.75 97 ALA A O 1
ATOM 757 N N . LEU A 1 98 ? 14.688 -18.562 -17.875 1 98.75 98 LEU A N 1
ATOM 758 C CA . LEU A 1 98 ? 14.859 -19.797 -17.109 1 98.75 98 LEU A CA 1
ATOM 759 C C . LEU A 1 98 ? 14.633 -21.016 -17.984 1 98.75 98 LEU A C 1
ATOM 761 O O . LEU A 1 98 ? 15.5 -21.891 -18.078 1 98.75 98 LEU A O 1
ATOM 765 N N . GLN A 1 99 ? 13.508 -21.094 -18.609 1 98.75 99 GLN A N 1
ATOM 766 C CA . GLN A 1 99 ? 13.172 -22.125 -19.594 1 98.75 99 GLN A CA 1
ATOM 767 C C . GLN A 1 99 ? 13.383 -21.609 -21.016 1 98.75 99 GLN A C 1
ATOM 769 O O . GLN A 1 99 ? 12.555 -20.859 -21.531 1 98.75 99 GLN A O 1
ATOM 774 N N . ILE A 1 100 ? 14.422 -22.094 -21.672 1 98.38 100 ILE A N 1
ATOM 775 C CA . ILE A 1 100 ? 14.812 -21.609 -22.984 1 98.38 100 ILE A CA 1
ATOM 776 C C . ILE A 1 100 ? 13.836 -22.125 -24.031 1 98.38 100 ILE A C 1
ATOM 778 O O . ILE A 1 100 ? 13.422 -21.391 -24.922 1 98.38 100 ILE A O 1
ATOM 782 N N . SER A 1 101 ? 13.492 -23.328 -23.953 1 98.19 101 SER A N 1
ATOM 783 C CA . SER A 1 101 ? 12.492 -24.078 -24.703 1 98.19 101 SER A CA 1
ATOM 784 C C . SER A 1 101 ? 11.852 -25.172 -23.859 1 98.19 101 SER A C 1
ATOM 786 O O . SER A 1 101 ? 12.305 -25.438 -22.734 1 98.19 101 SER A O 1
ATOM 788 N N . PRO A 1 102 ? 10.75 -25.688 -24.312 1 98.25 102 PRO A N 1
ATOM 789 C CA . PRO A 1 102 ? 10.062 -26.641 -23.438 1 98.25 102 PRO A CA 1
ATOM 790 C C . PRO A 1 102 ? 11.008 -27.719 -22.891 1 98.25 102 PRO A C 1
ATOM 792 O O . PRO A 1 102 ? 11.555 -28.516 -23.672 1 98.25 102 PRO A O 1
ATOM 795 N N . GLY A 1 103 ? 11.219 -27.656 -21.578 1 97.5 103 GLY A N 1
ATOM 796 C CA . GLY A 1 103 ? 11.984 -28.688 -20.906 1 97.5 103 GLY A CA 1
ATOM 797 C C . GLY A 1 103 ? 13.469 -28.391 -20.859 1 97.5 103 GLY A C 1
ATOM 798 O O . GLY A 1 103 ? 14.234 -29.156 -20.266 1 97.5 103 GLY A O 1
ATOM 799 N N . VAL A 1 104 ? 13.945 -27.344 -21.453 1 98.31 104 VAL A N 1
ATOM 800 C CA . VAL A 1 104 ? 15.352 -26.953 -21.469 1 98.31 104 VAL A CA 1
ATOM 801 C C . VAL A 1 104 ? 15.555 -25.703 -20.625 1 98.31 104 VAL A C 1
ATOM 803 O O . VAL A 1 104 ? 14.992 -24.641 -20.938 1 98.31 104 VAL A O 1
ATOM 806 N N . TYR A 1 105 ? 16.469 -25.781 -19.672 1 98.62 105 TYR A N 1
ATOM 807 C CA . TYR A 1 105 ? 16.578 -24.703 -18.688 1 98.62 105 TYR A CA 1
ATOM 808 C C . TYR A 1 105 ? 18 -24.141 -18.672 1 98.62 105 TYR A C 1
ATOM 810 O O . TYR A 1 105 ? 18.969 -24.875 -18.875 1 98.62 105 TYR A O 1
ATOM 818 N N . ASP A 1 106 ? 18.094 -22.875 -18.484 1 98.5 106 ASP A N 1
ATOM 819 C CA . ASP A 1 106 ? 19.375 -22.219 -18.219 1 98.5 106 ASP A CA 1
ATOM 820 C C . ASP A 1 106 ? 19.781 -22.375 -16.766 1 98.5 106 ASP A C 1
ATOM 822 O O . ASP A 1 106 ? 19.188 -21.75 -15.883 1 98.5 106 ASP A O 1
ATOM 826 N N . GLU A 1 107 ? 20.781 -23.141 -16.562 1 98.38 107 GLU A N 1
ATOM 827 C CA . GLU A 1 107 ? 21.203 -23.469 -15.203 1 98.38 107 GLU A CA 1
ATOM 828 C C . GLU A 1 107 ? 21.656 -22.203 -14.461 1 98.38 107 GLU A C 1
ATOM 830 O O . GLU A 1 107 ? 21.469 -22.094 -13.25 1 98.38 107 GLU A O 1
ATOM 835 N N . ARG A 1 108 ? 22.266 -21.25 -15.117 1 97.31 108 ARG A N 1
ATOM 836 C CA . ARG A 1 108 ? 22.672 -20 -14.484 1 97.31 108 ARG A CA 1
ATOM 837 C C . ARG A 1 108 ? 21.484 -19.266 -13.891 1 97.31 108 ARG A C 1
ATOM 839 O O . ARG A 1 108 ? 21.547 -18.781 -12.758 1 97.31 108 ARG A O 1
ATOM 846 N N . VAL A 1 109 ? 20.422 -19.203 -14.633 1 98.62 109 VAL A N 1
ATOM 847 C CA . VAL A 1 109 ? 19.219 -18.516 -14.188 1 98.62 109 VAL A CA 1
ATOM 848 C C . VAL A 1 109 ? 18.562 -19.312 -13.047 1 98.62 109 VAL A C 1
ATOM 850 O O . VAL A 1 109 ? 18.109 -18.719 -12.062 1 98.62 109 VAL A O 1
ATOM 853 N N . PHE A 1 110 ? 18.531 -20.641 -13.172 1 98.69 110 PHE A N 1
ATOM 854 C CA . PHE A 1 110 ? 17.953 -21.484 -12.141 1 98.69 110 PHE A CA 1
ATOM 855 C C . PHE A 1 110 ? 18.703 -21.312 -10.82 1 98.69 110 PHE A C 1
ATOM 857 O O . PHE A 1 110 ? 18.094 -21.266 -9.758 1 98.69 110 PHE A O 1
ATOM 864 N N . GLN A 1 111 ? 20.047 -21.203 -10.906 1 98.69 111 GLN A N 1
ATOM 865 C CA . GLN A 1 111 ? 20.859 -20.938 -9.719 1 98.69 111 GLN A CA 1
ATOM 866 C C . GLN A 1 111 ? 20.531 -19.578 -9.117 1 98.69 111 GLN A C 1
ATOM 868 O O . GLN A 1 111 ? 20.688 -19.375 -7.91 1 98.69 111 GLN A O 1
ATOM 873 N N . GLY A 1 112 ? 20.109 -18.656 -10.031 1 98.75 112 GLY A N 1
ATOM 874 C CA . GLY A 1 112 ? 19.594 -17.406 -9.508 1 98.75 112 GLY A CA 1
ATOM 875 C C . GLY A 1 112 ? 18.422 -17.594 -8.578 1 98.75 112 GLY A C 1
ATOM 876 O O . GLY A 1 112 ? 18.359 -16.969 -7.508 1 98.75 112 GLY A O 1
ATOM 877 N N . LEU A 1 113 ? 17.484 -18.422 -8.93 1 98.88 113 LEU A N 1
ATOM 878 C CA . LEU A 1 113 ? 16.344 -18.719 -8.078 1 98.88 113 LEU A CA 1
ATOM 879 C C . LEU A 1 113 ? 16.797 -19.438 -6.805 1 98.88 113 LEU A C 1
ATOM 881 O O . LEU A 1 113 ? 16.266 -19.172 -5.719 1 98.88 113 LEU A O 1
ATOM 885 N N . ASP A 1 114 ? 17.797 -20.359 -6.934 1 98.94 114 ASP A N 1
ATOM 886 C CA . ASP A 1 114 ? 18.391 -20.984 -5.754 1 98.94 114 ASP A CA 1
ATOM 887 C C . ASP A 1 114 ? 18.859 -19.922 -4.766 1 98.94 114 ASP A C 1
ATOM 889 O O . ASP A 1 114 ? 18.609 -20.031 -3.562 1 98.94 114 ASP A O 1
ATOM 893 N N . PHE A 1 115 ? 19.531 -18.984 -5.312 1 98.94 115 PHE A N 1
ATOM 894 C CA . PHE A 1 115 ? 20.094 -17.906 -4.496 1 98.94 115 PHE A CA 1
ATOM 895 C C . PHE A 1 115 ? 18.984 -17.094 -3.828 1 98.94 115 PHE A C 1
ATOM 897 O O . PHE A 1 115 ? 19.062 -16.781 -2.641 1 98.94 115 PHE A O 1
ATOM 904 N N . VAL A 1 116 ? 17.938 -16.766 -4.574 1 98.88 116 VAL A N 1
ATOM 905 C CA . VAL A 1 116 ? 16.797 -16.016 -4.043 1 98.88 116 VAL A CA 1
ATOM 906 C C . VAL A 1 116 ? 16.203 -16.766 -2.854 1 98.88 116 VAL A C 1
ATOM 908 O O . VAL A 1 116 ? 15.984 -16.172 -1.791 1 98.88 116 VAL A O 1
ATOM 911 N N . ILE A 1 117 ? 15.984 -18.031 -2.957 1 98.94 117 ILE A N 1
ATOM 912 C CA . ILE A 1 117 ? 15.383 -18.828 -1.902 1 98.94 117 ILE A CA 1
ATOM 913 C C . ILE A 1 117 ? 16.312 -18.891 -0.695 1 98.94 117 ILE A C 1
ATOM 915 O O . ILE A 1 117 ? 15.875 -18.719 0.446 1 98.94 117 ILE A O 1
ATOM 919 N N . SER A 1 118 ? 17.578 -19.078 -0.952 1 98.88 118 SER A N 1
ATOM 920 C CA . SER A 1 118 ? 18.562 -19.125 0.127 1 98.88 118 SER A CA 1
ATOM 921 C C . SER A 1 118 ? 18.609 -17.812 0.892 1 98.88 118 SER A C 1
ATOM 923 O O . SER A 1 118 ? 18.656 -17.812 2.123 1 98.88 118 SER A O 1
ATOM 925 N N . GLU A 1 119 ? 18.641 -16.688 0.175 1 98.81 119 GLU A N 1
ATOM 926 C CA . GLU A 1 119 ? 18.703 -15.375 0.811 1 98.81 119 GLU A CA 1
ATOM 927 C C . GLU A 1 119 ? 17.438 -15.062 1.59 1 98.81 119 GLU A C 1
ATOM 929 O O . GLU A 1 119 ? 17.484 -14.461 2.664 1 98.81 119 GLU A O 1
ATOM 934 N N . ALA A 1 120 ? 16.312 -15.414 0.985 1 98.75 120 ALA A N 1
ATOM 935 C CA . ALA A 1 120 ? 15.055 -15.258 1.714 1 98.75 120 ALA A CA 1
ATOM 936 C C . ALA A 1 120 ? 15.094 -16 3.045 1 98.75 120 ALA A C 1
ATOM 938 O O . ALA A 1 120 ? 14.695 -15.453 4.078 1 98.75 120 ALA A O 1
ATOM 939 N N . ARG A 1 121 ? 15.57 -17.188 3.068 1 98.62 121 ARG A N 1
ATOM 940 C CA . ARG A 1 121 ? 15.695 -18 4.266 1 98.62 121 ARG A CA 1
ATOM 941 C C . ARG A 1 121 ? 16.562 -17.312 5.316 1 98.62 121 ARG A C 1
ATOM 943 O O . ARG A 1 121 ? 16.172 -17.234 6.488 1 98.62 121 ARG A O 1
ATOM 950 N N . LYS A 1 122 ? 17.656 -16.781 4.902 1 98.5 122 LYS A N 1
ATOM 951 C CA . LYS A 1 122 ? 18.594 -16.141 5.805 1 98.5 122 LYS A CA 1
ATOM 952 C C . LYS A 1 122 ? 17.953 -14.953 6.516 1 98.5 122 LYS A C 1
ATOM 954 O O . LYS A 1 122 ? 18.328 -14.609 7.637 1 98.5 122 LYS A O 1
ATOM 959 N N . ASN A 1 123 ? 17.016 -14.391 5.875 1 98 123 ASN A N 1
ATOM 960 C CA . ASN A 1 123 ? 16.422 -13.164 6.41 1 98 123 ASN A CA 1
ATOM 961 C C . ASN A 1 123 ? 15.039 -13.414 6.984 1 98 123 ASN A C 1
ATOM 963 O O . ASN A 1 123 ? 14.336 -12.469 7.348 1 98 123 ASN A O 1
ATOM 967 N N . GLY A 1 124 ? 14.562 -14.641 6.988 1 97.44 124 GLY A N 1
ATOM 968 C CA . GLY A 1 124 ? 13.273 -14.984 7.566 1 97.44 124 GLY A CA 1
ATOM 969 C C . GLY A 1 124 ? 12.102 -14.523 6.723 1 97.44 124 GLY A C 1
ATOM 970 O O . GLY A 1 124 ? 11.023 -14.234 7.246 1 97.44 124 GLY A O 1
ATOM 971 N N . VAL A 1 125 ? 12.289 -14.359 5.441 1 97 125 VAL A N 1
ATOM 972 C CA . VAL A 1 125 ? 11.234 -13.961 4.512 1 97 125 VAL A CA 1
ATOM 973 C C . VAL A 1 125 ? 10.695 -15.188 3.783 1 97 125 VAL A C 1
ATOM 975 O O . VAL A 1 125 ? 11.469 -15.984 3.242 1 97 125 VAL A O 1
ATOM 978 N N . ARG A 1 126 ? 9.414 -15.391 3.797 1 97.81 126 ARG A N 1
ATOM 979 C CA . ARG A 1 126 ? 8.789 -16.469 3.049 1 97.81 126 ARG A CA 1
ATOM 980 C C . ARG A 1 126 ? 8.484 -16.047 1.614 1 97.81 126 ARG A C 1
ATOM 982 O O . ARG A 1 126 ? 8.367 -14.852 1.329 1 97.81 126 ARG A O 1
ATOM 989 N N . LEU A 1 127 ? 8.328 -17.094 0.763 1 98.44 127 LEU A N 1
ATOM 990 C CA . LEU A 1 127 ? 8.18 -16.781 -0.652 1 98.44 127 LEU A CA 1
ATOM 991 C C . LEU A 1 127 ? 6.859 -17.328 -1.192 1 98.44 127 LEU A C 1
ATOM 993 O O . LEU A 1 127 ? 6.449 -18.438 -0.845 1 98.44 127 LEU A O 1
ATOM 997 N N . ILE A 1 128 ? 6.191 -16.547 -1.961 1 98.06 128 ILE A N 1
ATOM 998 C CA . ILE A 1 128 ? 5.184 -17.016 -2.906 1 98.06 128 ILE A CA 1
ATOM 999 C C . ILE A 1 128 ? 5.762 -17 -4.32 1 98.06 128 ILE A C 1
ATOM 1001 O O . ILE A 1 128 ? 6.156 -15.953 -4.832 1 98.06 128 ILE A O 1
ATOM 1005 N N . LEU A 1 129 ? 5.828 -18.156 -4.949 1 98.81 129 LEU A N 1
ATOM 1006 C CA . LEU A 1 129 ? 6.48 -18.297 -6.246 1 98.81 129 LEU A CA 1
ATOM 1007 C C . LEU A 1 129 ? 5.453 -18.547 -7.348 1 98.81 129 LEU A C 1
ATOM 1009 O O . LEU A 1 129 ? 4.754 -19.562 -7.328 1 98.81 129 LEU A O 1
ATOM 1013 N N . SER A 1 130 ? 5.371 -17.609 -8.273 1 98.56 130 SER A N 1
ATOM 1014 C CA . SER A 1 130 ? 4.484 -17.766 -9.414 1 98.56 130 SER A CA 1
ATOM 1015 C C . SER A 1 130 ? 5.129 -18.641 -10.5 1 98.56 130 SER A C 1
ATOM 1017 O O . SER A 1 130 ? 6.301 -18.453 -10.828 1 98.56 130 SER A O 1
ATOM 1019 N N . LEU A 1 131 ? 4.344 -19.5 -11.086 1 98.88 131 LEU A N 1
ATOM 1020 C CA . LEU A 1 131 ? 4.914 -20.516 -11.969 1 98.88 131 LEU A CA 1
ATOM 1021 C C . LEU A 1 131 ? 4.727 -20.125 -13.43 1 98.88 131 LEU A C 1
ATOM 1023 O O . LEU A 1 131 ? 5.297 -20.766 -14.32 1 98.88 131 LEU A O 1
ATOM 1027 N N . SER A 1 132 ? 3.93 -19.125 -13.703 1 98.56 132 SER A N 1
ATOM 1028 C CA . SER A 1 132 ? 3.732 -18.594 -15.039 1 98.56 132 SER A CA 1
ATOM 1029 C C . SER A 1 132 ? 3.047 -17.234 -14.992 1 98.56 132 SER A C 1
ATOM 1031 O O . SER A 1 132 ? 2.885 -16.656 -13.922 1 98.56 132 SER A O 1
ATOM 1033 N N . ASN A 1 133 ? 2.783 -16.688 -16.219 1 98.12 133 ASN A N 1
ATOM 1034 C CA . ASN A 1 133 ? 2.156 -15.391 -16.391 1 98.12 133 ASN A CA 1
ATOM 1035 C C . ASN A 1 133 ? 1.132 -15.406 -17.516 1 98.12 133 ASN A C 1
ATOM 1037 O O . ASN A 1 133 ? 1.353 -16.047 -18.547 1 98.12 133 ASN A O 1
ATOM 1041 N N . ASN A 1 134 ? 0.069 -14.734 -17.234 1 97.88 134 ASN A N 1
ATOM 1042 C CA . ASN A 1 134 ? -0.935 -14.586 -18.281 1 97.88 134 ASN A CA 1
ATOM 1043 C C . ASN A 1 134 ? -0.407 -13.766 -19.453 1 97.88 134 ASN A C 1
ATOM 1045 O O . ASN A 1 134 ? -0.811 -13.977 -20.594 1 97.88 134 ASN A O 1
ATOM 1049 N N . TYR A 1 135 ? 0.471 -12.867 -19.219 1 96.25 135 TYR A N 1
ATOM 1050 C CA . TYR A 1 135 ? 0.903 -11.859 -20.188 1 96.25 135 TYR A CA 1
ATOM 1051 C C . TYR A 1 135 ? 2.201 -12.281 -20.859 1 96.25 135 TYR A C 1
ATOM 1053 O O . TYR A 1 135 ? 2.811 -13.281 -20.484 1 96.25 135 TYR A O 1
ATOM 1061 N N . LYS A 1 136 ? 2.588 -11.461 -21.812 1 96 136 LYS A N 1
ATOM 1062 C CA . LYS A 1 136 ? 3.775 -11.766 -22.609 1 96 136 LYS A CA 1
ATOM 1063 C C . LYS A 1 136 ? 5.051 -11.469 -21.828 1 96 136 LYS A C 1
ATOM 1065 O O . LYS A 1 136 ? 6.125 -11.977 -22.172 1 96 136 LYS A O 1
ATOM 1070 N N . ASP A 1 137 ? 4.949 -10.633 -20.828 1 92.94 137 ASP A N 1
ATOM 1071 C CA . ASP A 1 137 ? 6.121 -10.305 -20.016 1 92.94 137 ASP A CA 1
ATOM 1072 C C . ASP A 1 137 ? 6.746 -11.562 -19.422 1 92.94 137 ASP A C 1
ATOM 1074 O O . ASP A 1 137 ? 6.059 -12.359 -18.781 1 92.94 137 ASP A O 1
ATOM 1078 N N . PHE A 1 138 ? 8.039 -11.812 -19.719 1 95.62 138 PHE A N 1
ATOM 1079 C CA . PHE A 1 138 ? 8.812 -12.969 -19.297 1 95.62 138 PHE A CA 1
ATOM 1080 C C . PHE A 1 138 ? 8.305 -14.234 -19.969 1 95.62 138 PHE A C 1
ATOM 1082 O O . PHE A 1 138 ? 8.516 -15.344 -19.469 1 95.62 138 PHE A O 1
ATOM 1089 N N . GLY A 1 139 ? 7.613 -14.125 -21.125 1 97.19 139 GLY A N 1
ATOM 1090 C CA . GLY A 1 139 ? 7.121 -15.219 -21.953 1 97.19 139 GLY A CA 1
ATOM 1091 C C . GLY A 1 139 ? 5.715 -15.656 -21.578 1 97.19 139 GLY A C 1
ATOM 1092 O O . GLY A 1 139 ? 4.758 -15.359 -22.297 1 97.19 139 GLY A O 1
ATOM 1093 N N . GLY A 1 140 ? 5.551 -16.266 -20.453 1 97.38 140 GLY A N 1
ATOM 1094 C CA . GLY A 1 140 ? 4.242 -16.625 -19.922 1 97.38 140 GLY A CA 1
ATOM 1095 C C . GLY A 1 140 ? 3.422 -17.469 -20.875 1 97.38 140 GLY A C 1
ATOM 1096 O O . GLY A 1 140 ? 3.975 -18.156 -21.734 1 97.38 140 GLY A O 1
ATOM 1097 N N . ARG A 1 141 ? 2.182 -17.469 -20.609 1 98 141 ARG A N 1
ATOM 1098 C CA . ARG A 1 141 ? 1.183 -18.234 -21.344 1 98 141 ARG A CA 1
ATOM 1099 C C . ARG A 1 141 ? 1.359 -18.047 -22.859 1 98 141 ARG A C 1
ATOM 1101 O O . ARG A 1 141 ? 1.36 -19.031 -23.609 1 98 141 ARG A O 1
ATOM 1108 N N . PRO A 1 142 ? 1.645 -16.859 -23.375 1 98.25 142 PRO A N 1
ATOM 1109 C CA . PRO A 1 142 ? 1.817 -16.719 -24.828 1 98.25 142 PRO A CA 1
ATOM 1110 C C . PRO A 1 142 ? 3.01 -17.5 -25.359 1 98.25 142 PRO A C 1
ATOM 1112 O O . PRO A 1 142 ? 2.947 -18.062 -26.453 1 98.25 142 PRO A O 1
ATOM 1115 N N . GLN A 1 143 ? 4.059 -17.562 -24.609 1 98.56 143 GLN A N 1
ATOM 1116 C CA . GLN A 1 143 ? 5.246 -18.297 -25.047 1 98.56 143 GLN A CA 1
ATOM 1117 C C . GLN A 1 143 ? 4.98 -19.797 -25.125 1 98.56 143 GLN A C 1
ATOM 1119 O O . GLN A 1 143 ? 5.457 -20.469 -26.047 1 98.56 143 GLN A O 1
ATOM 1124 N N . TYR A 1 144 ? 4.254 -20.344 -24.203 1 98.75 144 TYR A N 1
ATOM 1125 C CA . TYR A 1 144 ? 3.9 -21.766 -24.234 1 98.75 144 TYR A CA 1
ATOM 1126 C C . TYR A 1 144 ? 3.096 -22.109 -25.484 1 98.75 144 TYR A C 1
ATOM 1128 O O . TYR A 1 144 ? 3.354 -23.125 -26.125 1 98.75 144 TYR A O 1
ATOM 1136 N N . VAL A 1 145 ? 2.182 -21.266 -25.766 1 98.75 145 VAL A N 1
ATOM 1137 C CA . VAL A 1 145 ? 1.347 -21.484 -26.938 1 98.75 145 VAL A CA 1
ATOM 1138 C C . VAL A 1 145 ? 2.195 -21.375 -28.203 1 98.75 145 VAL A C 1
ATOM 1140 O O . VAL A 1 145 ? 2.037 -22.156 -29.141 1 98.75 145 VAL A O 1
ATOM 1143 N N . SER A 1 146 ? 3.059 -20.406 -28.203 1 98.44 146 SER A N 1
ATOM 1144 C CA . SER A 1 146 ? 3.971 -20.266 -29.344 1 98.44 146 SER A CA 1
ATOM 1145 C C . SER A 1 146 ? 4.816 -21.516 -29.531 1 98.44 146 SER A C 1
ATOM 1147 O O . SER A 1 146 ? 4.988 -21.984 -30.656 1 98.44 146 SER A O 1
ATOM 1149 N N . TRP A 1 147 ? 5.375 -22.062 -28.453 1 98.69 147 TRP A N 1
ATOM 1150 C CA . TRP A 1 147 ? 6.152 -23.297 -28.531 1 98.69 147 TRP A CA 1
ATOM 1151 C C . TRP A 1 147 ? 5.324 -24.438 -29.109 1 98.69 147 TRP A C 1
ATOM 1153 O O . TRP A 1 147 ? 5.805 -25.188 -29.969 1 98.69 147 TRP A O 1
ATOM 1163 N N . ALA A 1 148 ? 4.113 -24.547 -28.734 1 98.69 148 ALA A N 1
ATOM 1164 C CA . ALA A 1 148 ? 3.236 -25.609 -29.234 1 98.69 148 ALA A CA 1
ATOM 1165 C C . ALA A 1 148 ? 2.926 -25.406 -30.703 1 98.69 148 ALA A C 1
ATOM 1167 O O . ALA A 1 148 ? 2.926 -26.375 -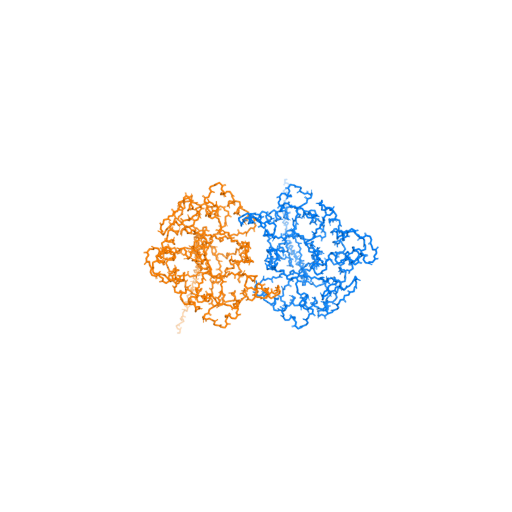31.484 1 98.69 148 ALA A O 1
ATOM 1168 N N . ARG A 1 149 ? 2.637 -24.156 -31.016 1 98.25 149 ARG A N 1
ATOM 1169 C CA . ARG A 1 149 ? 2.383 -23.859 -32.406 1 98.25 149 ARG A CA 1
ATOM 1170 C C . ARG A 1 149 ? 3.561 -24.281 -33.281 1 98.25 149 ARG A C 1
ATOM 1172 O O . ARG A 1 149 ? 3.375 -24.938 -34.312 1 98.25 149 ARG A O 1
ATOM 1179 N N . ASN A 1 150 ? 4.723 -23.922 -32.906 1 97.75 150 ASN A N 1
ATOM 1180 C CA . ASN A 1 150 ? 5.941 -24.234 -33.656 1 97.75 150 ASN A CA 1
ATOM 1181 C C . ASN A 1 150 ? 6.168 -25.734 -33.75 1 97.75 150 ASN A C 1
ATOM 1183 O O . ASN A 1 150 ? 6.805 -26.219 -34.688 1 97.75 150 ASN A O 1
ATOM 1187 N N . ALA A 1 151 ? 5.637 -26.484 -32.781 1 97.75 151 ALA A N 1
ATOM 1188 C CA . ALA A 1 151 ? 5.766 -27.938 -32.75 1 97.75 151 ALA A CA 1
ATOM 1189 C C . ALA A 1 151 ? 4.66 -28.594 -33.594 1 97.75 151 ALA A C 1
ATOM 1191 O O . ALA A 1 151 ? 4.582 -29.828 -33.656 1 97.75 151 ALA A O 1
ATOM 1192 N N . GLY A 1 152 ? 3.732 -27.828 -34.094 1 97.69 152 GLY A N 1
ATOM 1193 C CA . GLY A 1 152 ? 2.711 -28.344 -34.969 1 97.69 152 GLY A CA 1
ATOM 1194 C C . GLY A 1 152 ? 1.4 -28.656 -34.281 1 97.69 152 GLY A C 1
ATOM 1195 O O . GLY A 1 152 ? 0.508 -29.266 -34.875 1 97.69 152 GLY A O 1
ATOM 1196 N N . ALA A 1 153 ? 1.289 -28.234 -33 1 97.56 153 ALA A N 1
ATOM 1197 C CA . ALA A 1 153 ? 0.035 -28.453 -32.312 1 97.56 153 ALA A CA 1
ATOM 1198 C C . ALA A 1 153 ? -1.066 -27.531 -32.812 1 97.56 153 ALA A C 1
ATOM 1200 O O . ALA A 1 153 ? -0.795 -26.406 -33.25 1 97.56 153 ALA A O 1
ATOM 1201 N N . PRO A 1 154 ? -2.314 -28.062 -32.812 1 97.38 154 PRO A N 1
ATOM 1202 C CA . PRO A 1 154 ? -3.439 -27.25 -33.281 1 97.38 154 PRO A CA 1
ATOM 1203 C C . PRO A 1 154 ? -3.877 -26.203 -32.25 1 97.38 154 PRO A C 1
ATOM 1205 O O . PRO A 1 154 ? -4.859 -26.422 -31.531 1 97.38 154 PRO A O 1
ATOM 1208 N N . VAL A 1 155 ? -3.176 -25.062 -32.188 1 97.62 155 VAL A N 1
ATOM 1209 C CA . VAL A 1 155 ? -3.514 -23.953 -31.281 1 97.62 155 VAL A CA 1
ATOM 1210 C C . VAL A 1 155 ? -3.871 -22.719 -32.094 1 97.62 155 VAL A C 1
ATOM 1212 O O . VAL A 1 155 ? -3.264 -22.453 -33.125 1 97.62 155 VAL A O 1
ATOM 1215 N N . ASN A 1 156 ? -4.93 -21.984 -31.656 1 95.12 156 ASN A N 1
ATOM 1216 C CA . ASN A 1 156 ? -5.453 -20.859 -32.406 1 95.12 156 ASN A CA 1
ATOM 1217 C C . ASN A 1 156 ? -5.34 -19.562 -31.625 1 95.12 156 ASN A C 1
ATOM 1219 O O . ASN A 1 156 ? -5.395 -18.469 -32.188 1 95.12 156 ASN A O 1
ATOM 1223 N N . SER A 1 157 ? -5.273 -19.641 -30.328 1 96.56 157 SER A N 1
ATOM 1224 C CA . SER A 1 157 ? -5.172 -18.469 -29.469 1 96.56 157 SER A CA 1
ATOM 1225 C C . SER A 1 157 ? -4.418 -18.781 -28.172 1 96.56 157 SER A C 1
ATOM 1227 O O . SER A 1 157 ? -4.199 -19.953 -27.844 1 96.56 157 SER A O 1
ATOM 1229 N N . ASP A 1 158 ? -4.074 -17.75 -27.453 1 97.5 158 ASP A N 1
ATOM 1230 C CA . ASP A 1 158 ? -3.369 -17.938 -26.188 1 97.5 158 ASP A CA 1
ATOM 1231 C C . ASP A 1 158 ? -4.234 -18.688 -25.188 1 97.5 158 ASP A C 1
ATOM 1233 O O . ASP A 1 158 ? -3.715 -19.344 -24.281 1 97.5 158 ASP A O 1
ATOM 1237 N N . ASP A 1 159 ? -5.543 -18.688 -25.359 1 98.25 159 ASP A N 1
ATOM 1238 C CA . ASP A 1 159 ? -6.449 -19.359 -24.453 1 98.25 159 ASP A CA 1
ATOM 1239 C C . ASP A 1 159 ? -6.32 -20.891 -24.562 1 98.25 159 ASP A C 1
ATOM 1241 O O . ASP A 1 159 ? -6.762 -21.625 -23.688 1 98.25 159 ASP A O 1
ATOM 1245 N N . ASP A 1 160 ? -5.711 -21.344 -25.641 1 98.5 160 ASP A N 1
ATOM 1246 C CA . ASP A 1 160 ? -5.461 -22.781 -25.781 1 98.5 160 ASP A CA 1
ATOM 1247 C C . ASP A 1 160 ? -4.484 -23.281 -24.719 1 98.5 160 ASP A C 1
ATOM 1249 O O . ASP A 1 160 ? -4.348 -24.484 -24.516 1 98.5 160 ASP A O 1
ATOM 1253 N N . PHE A 1 161 ? -3.861 -22.328 -24.031 1 98.75 161 PHE A N 1
ATOM 1254 C CA . PHE A 1 161 ? -3.057 -22.641 -22.859 1 98.75 161 PHE A CA 1
ATOM 1255 C C . PHE A 1 161 ? -3.852 -23.484 -21.875 1 98.75 161 PHE A C 1
ATOM 1257 O O . PHE A 1 161 ? -3.299 -24.359 -21.219 1 98.75 161 PHE A O 1
ATOM 1264 N N . TYR A 1 162 ? -5.121 -23.328 -21.828 1 98.69 162 TYR A N 1
ATOM 1265 C CA . TYR A 1 162 ? -5.965 -23.938 -20.812 1 98.69 162 TYR A CA 1
ATOM 1266 C C . TYR A 1 162 ? -6.547 -25.266 -21.297 1 98.69 162 TYR A C 1
ATOM 1268 O O . TYR A 1 162 ? -7.07 -26.047 -20.5 1 98.69 162 TYR A O 1
ATOM 1276 N N . THR A 1 163 ? -6.469 -25.531 -22.594 1 98.31 163 THR A N 1
ATOM 1277 C CA . THR A 1 163 ? -7.262 -26.656 -23.094 1 98.31 163 THR A CA 1
ATOM 1278 C C . THR A 1 163 ? -6.402 -27.609 -23.922 1 98.31 163 THR A C 1
ATOM 1280 O O . THR A 1 163 ? -6.66 -28.812 -23.969 1 98.31 163 THR A O 1
ATOM 1283 N N . ASN A 1 164 ? -5.422 -27.047 -24.594 1 98.69 164 ASN A N 1
ATOM 1284 C CA . ASN A 1 164 ? -4.621 -27.891 -25.484 1 98.69 164 ASN A CA 1
ATOM 1285 C C . ASN A 1 164 ? -3.703 -28.828 -24.688 1 98.69 164 ASN A C 1
ATOM 1287 O O . ASN A 1 164 ? -2.953 -28.375 -23.828 1 98.69 164 ASN A O 1
ATOM 1291 N N . GLU A 1 165 ? -3.646 -30.031 -25.078 1 98.5 165 GLU A N 1
ATOM 1292 C CA . GLU A 1 165 ? -2.939 -31.047 -24.297 1 98.5 165 GLU A CA 1
ATOM 1293 C C . GLU A 1 165 ? -1.429 -30.859 -24.375 1 98.5 165 GLU A C 1
ATOM 1295 O O . GLU A 1 165 ? -0.708 -31.125 -23.406 1 98.5 165 GLU A O 1
ATOM 1300 N N . VAL A 1 166 ? -0.943 -30.438 -25.484 1 98.69 166 VAL A N 1
ATOM 1301 C CA . VAL A 1 166 ? 0.488 -30.203 -25.656 1 98.69 166 VAL A CA 1
ATOM 1302 C C . VAL A 1 166 ? 0.932 -29.047 -24.766 1 98.69 166 VAL A C 1
ATOM 1304 O O . VAL A 1 166 ? 1.932 -29.156 -24.047 1 98.69 166 VAL A O 1
ATOM 1307 N N . VAL A 1 167 ? 0.21 -28.016 -24.781 1 98.81 167 VAL A N 1
ATOM 1308 C CA . VAL A 1 167 ? 0.542 -26.828 -24 1 98.81 167 VAL A CA 1
ATOM 1309 C C . VAL A 1 167 ? 0.466 -27.156 -22.516 1 98.81 167 VAL A C 1
ATOM 1311 O O . VAL A 1 167 ? 1.375 -26.812 -21.75 1 98.81 167 VAL A O 1
ATOM 1314 N N . LYS A 1 168 ? -0.599 -27.797 -22.094 1 98.88 168 LYS A N 1
ATOM 1315 C CA . LYS A 1 168 ? -0.725 -28.219 -20.703 1 98.88 168 LYS A CA 1
ATOM 1316 C C . LYS A 1 168 ? 0.449 -29.109 -20.281 1 98.88 168 LYS A C 1
ATOM 1318 O O . LYS A 1 168 ? 0.94 -29 -19.156 1 98.88 168 LYS A O 1
ATOM 1323 N N . GLY A 1 169 ? 0.819 -29.938 -21.203 1 98.81 169 GLY A N 1
ATOM 1324 C CA . GLY A 1 169 ? 1.976 -30.781 -20.922 1 98.81 169 GLY A CA 1
ATOM 1325 C C . GLY A 1 169 ? 3.244 -29.984 -20.672 1 98.81 169 GLY A C 1
ATOM 1326 O O . GLY A 1 169 ? 4.004 -30.281 -19.75 1 98.81 169 GLY A O 1
ATOM 1327 N N . TYR A 1 170 ? 3.514 -28.969 -21.516 1 98.81 170 TYR A N 1
ATOM 1328 C CA . TYR A 1 170 ? 4.668 -28.094 -21.312 1 98.81 170 TYR A CA 1
ATOM 1329 C C . TYR A 1 170 ? 4.633 -27.453 -19.938 1 98.81 170 TYR A C 1
ATOM 1331 O O . TYR A 1 170 ? 5.648 -27.391 -19.25 1 98.81 170 TYR A O 1
ATOM 1339 N N . TYR A 1 171 ? 3.502 -26.969 -19.531 1 98.88 171 TYR A N 1
ATOM 1340 C CA . TYR A 1 171 ? 3.34 -26.328 -18.234 1 98.88 171 TYR A CA 1
ATOM 1341 C C . TYR A 1 171 ? 3.6 -27.312 -17.109 1 98.88 171 TYR A C 1
ATOM 1343 O O . TYR A 1 171 ? 4.332 -27 -16.156 1 98.88 171 TYR A O 1
ATOM 1351 N N . LYS A 1 172 ? 2.992 -28.469 -17.172 1 98.88 172 LYS A N 1
ATOM 1352 C CA . LYS A 1 172 ? 3.176 -29.484 -16.141 1 98.88 172 LYS A CA 1
ATOM 1353 C C . LYS A 1 172 ? 4.648 -29.859 -16 1 98.88 172 LYS A C 1
ATOM 1355 O O . LYS A 1 172 ? 5.141 -30.047 -14.891 1 98.88 172 LYS A O 1
ATOM 1360 N N . ASN A 1 173 ? 5.297 -29.953 -17.109 1 98.81 173 ASN A N 1
ATOM 1361 C CA . ASN A 1 173 ? 6.727 -30.266 -17.062 1 98.81 173 ASN A CA 1
ATOM 1362 C C . ASN A 1 173 ? 7.5 -29.172 -16.328 1 98.81 173 ASN A C 1
ATOM 1364 O O . ASN A 1 173 ? 8.406 -29.469 -15.539 1 98.81 173 ASN A O 1
ATOM 1368 N N . HIS A 1 174 ? 7.172 -27.938 -16.594 1 98.88 174 HIS A N 1
ATOM 1369 C CA . HIS A 1 174 ? 7.82 -26.844 -15.906 1 98.88 174 HIS A CA 1
ATOM 1370 C C . HIS A 1 174 ? 7.559 -26.891 -14.406 1 98.88 174 HIS A C 1
ATOM 1372 O O . HIS A 1 174 ? 8.484 -26.766 -13.602 1 98.88 174 HIS A O 1
ATOM 1378 N N . VAL A 1 175 ? 6.352 -27.109 -14.023 1 98.94 175 VAL A N 1
ATOM 1379 C CA . VAL A 1 175 ? 5.965 -27.203 -12.625 1 98.94 175 VAL A CA 1
ATOM 1380 C C . VAL A 1 175 ? 6.785 -28.297 -11.938 1 98.94 175 VAL A C 1
ATOM 1382 O O . VAL A 1 175 ? 7.395 -28.062 -10.891 1 98.94 175 VAL A O 1
ATOM 1385 N N . LYS A 1 176 ? 6.797 -29.453 -12.547 1 98.88 176 LYS A N 1
ATOM 1386 C CA . LYS A 1 176 ? 7.539 -30.562 -11.969 1 98.88 176 LYS A CA 1
ATOM 1387 C C . LYS A 1 176 ? 9.016 -30.219 -11.82 1 98.88 176 LYS A C 1
ATOM 1389 O O . LYS A 1 176 ? 9.617 -30.484 -10.781 1 98.88 176 LYS A O 1
ATOM 1394 N N . ARG A 1 177 ? 9.586 -29.625 -12.859 1 98.88 177 ARG A N 1
ATOM 1395 C CA . ARG A 1 177 ? 11 -29.281 -12.836 1 98.88 177 ARG A CA 1
ATOM 1396 C C . ARG A 1 177 ? 11.305 -28.312 -11.695 1 98.88 177 ARG A C 1
ATOM 1398 O O . ARG A 1 177 ? 12.312 -28.469 -11 1 98.88 177 ARG A O 1
ATOM 1405 N N . VAL A 1 178 ? 10.469 -27.297 -11.484 1 98.94 178 VAL A N 1
ATOM 1406 C CA . VAL A 1 178 ? 10.688 -26.297 -10.445 1 98.94 178 VAL A CA 1
ATOM 1407 C C . VAL A 1 178 ? 10.5 -26.938 -9.07 1 98.94 178 VAL A C 1
ATOM 1409 O O . VAL A 1 178 ? 11.367 -26.812 -8.203 1 98.94 178 VAL A O 1
ATOM 1412 N N . LEU A 1 179 ? 9.438 -27.656 -8.852 1 98.94 179 LEU A N 1
ATOM 1413 C CA . LEU A 1 179 ? 9.109 -28.188 -7.531 1 98.94 179 LEU A CA 1
ATOM 1414 C C . LEU A 1 179 ? 10.156 -29.203 -7.082 1 98.94 179 LEU A C 1
ATOM 1416 O O . LEU A 1 179 ? 10.453 -29.297 -5.887 1 98.94 179 LEU A O 1
ATOM 1420 N N . THR A 1 180 ? 10.734 -29.922 -8.008 1 98.88 180 THR A N 1
ATOM 1421 C CA . THR A 1 180 ? 11.633 -31 -7.629 1 98.88 180 THR A CA 1
ATOM 1422 C C . THR A 1 180 ? 13.086 -30.547 -7.707 1 98.88 180 THR A C 1
ATOM 1424 O O . THR A 1 180 ? 14 -31.344 -7.469 1 98.88 180 THR A O 1
ATOM 1427 N N . ARG A 1 181 ? 13.289 -29.328 -8.055 1 98.81 181 ARG A N 1
ATOM 1428 C CA . ARG A 1 181 ? 14.641 -28.781 -8.109 1 98.81 181 ARG A CA 1
ATOM 1429 C C . ARG A 1 181 ? 15.328 -28.875 -6.758 1 98.81 181 ARG A C 1
ATOM 1431 O O . ARG A 1 181 ? 14.742 -28.547 -5.727 1 98.81 181 ARG A O 1
ATOM 1438 N N . ILE A 1 182 ? 16.562 -29.375 -6.793 1 98.81 182 ILE A N 1
ATOM 1439 C CA . ILE A 1 182 ? 17.406 -29.359 -5.602 1 98.81 182 ILE A CA 1
ATOM 1440 C C . ILE A 1 182 ? 18.219 -28.062 -5.578 1 98.81 182 ILE A C 1
ATOM 1442 O O . ILE A 1 182 ? 19 -27.797 -6.504 1 98.81 182 ILE A O 1
ATOM 1446 N N . ASN A 1 183 ? 18.016 -27.266 -4.59 1 98.88 183 ASN A N 1
ATOM 1447 C CA . ASN A 1 183 ? 18.766 -26.016 -4.441 1 98.88 183 ASN A CA 1
ATOM 1448 C C . ASN A 1 183 ? 20.266 -26.281 -4.328 1 98.88 183 ASN A C 1
ATOM 1450 O O . ASN A 1 183 ? 20.703 -27.016 -3.451 1 98.88 183 ASN A O 1
ATOM 1454 N N . THR A 1 184 ? 21.016 -25.625 -5.168 1 98.81 184 THR A N 1
ATOM 1455 C CA . THR A 1 184 ? 22.438 -25.906 -5.25 1 98.81 184 THR A CA 1
ATOM 1456 C C . THR A 1 184 ? 23.188 -25.312 -4.051 1 98.81 184 THR A C 1
ATOM 1458 O O . THR A 1 184 ? 24.328 -25.688 -3.775 1 98.81 184 THR A O 1
ATOM 1461 N N . ILE A 1 185 ? 22.531 -24.453 -3.314 1 98.62 185 ILE A N 1
ATOM 1462 C CA . ILE A 1 185 ? 23.156 -23.797 -2.17 1 98.62 185 ILE A CA 1
ATOM 1463 C C . ILE A 1 185 ? 22.766 -24.516 -0.882 1 98.62 185 ILE A C 1
ATOM 1465 O O . ILE A 1 185 ? 23.625 -24.891 -0.089 1 98.62 185 ILE A O 1
ATOM 1469 N N . THR A 1 186 ? 21.547 -24.812 -0.729 1 98.5 186 THR A N 1
ATOM 1470 C CA . THR A 1 186 ? 21.047 -25.359 0.527 1 98.5 186 THR A CA 1
ATOM 1471 C C . THR A 1 186 ? 20.953 -26.875 0.453 1 98.5 186 THR A C 1
ATOM 1473 O O . THR A 1 186 ? 20.812 -27.547 1.479 1 98.5 186 THR A O 1
ATOM 1476 N N . ARG A 1 187 ? 20.906 -27.453 -0.737 1 98.69 187 ARG A N 1
ATOM 1477 C CA . ARG A 1 187 ? 20.812 -28.875 -1.021 1 98.69 187 ARG A CA 1
ATOM 1478 C C . ARG A 1 187 ? 19.438 -29.422 -0.607 1 98.69 187 ARG A C 1
ATOM 1480 O O . ARG A 1 187 ? 19.312 -30.609 -0.327 1 98.69 187 ARG A O 1
ATOM 1487 N N . VAL A 1 188 ? 18.469 -28.578 -0.516 1 98.62 188 VAL A N 1
ATOM 1488 C CA . VAL A 1 188 ? 17.078 -28.953 -0.207 1 98.62 188 VAL A CA 1
ATOM 1489 C C . VAL A 1 188 ? 16.219 -28.828 -1.461 1 98.62 188 VAL A C 1
ATOM 1491 O O . VAL A 1 188 ? 16.344 -27.859 -2.215 1 98.62 188 VAL A O 1
ATOM 1494 N N . ALA A 1 189 ? 15.422 -29.812 -1.712 1 98.81 189 ALA A N 1
ATOM 1495 C CA . ALA A 1 189 ? 14.477 -29.688 -2.816 1 98.81 189 ALA A CA 1
ATOM 1496 C C . ALA A 1 189 ? 13.469 -28.578 -2.549 1 98.81 189 ALA A C 1
ATOM 1498 O O . ALA A 1 189 ? 13.016 -28.406 -1.417 1 98.81 189 ALA A O 1
ATOM 1499 N N . TYR A 1 190 ? 13.07 -27.875 -3.613 1 98.94 190 TYR A N 1
ATOM 1500 C CA . TYR A 1 190 ? 12.109 -26.797 -3.436 1 98.94 190 TYR A CA 1
ATOM 1501 C C . TYR A 1 190 ? 10.844 -27.297 -2.746 1 98.94 190 TYR A C 1
ATOM 1503 O O . TYR A 1 190 ? 10.32 -26.625 -1.847 1 98.94 190 TYR A O 1
ATOM 1511 N N . LYS A 1 191 ? 10.352 -28.484 -3.02 1 98.81 191 LYS A N 1
ATOM 1512 C CA . LYS A 1 191 ? 9.109 -29.031 -2.465 1 98.81 191 LYS A CA 1
ATOM 1513 C C . LYS A 1 191 ? 9.273 -29.359 -0.984 1 98.81 191 LYS A C 1
ATOM 1515 O O . LYS A 1 191 ? 8.289 -29.641 -0.297 1 98.81 191 LYS A O 1
ATOM 1520 N N . ASP A 1 192 ? 10.477 -29.344 -0.486 1 98.69 192 ASP A N 1
ATOM 1521 C CA . ASP A 1 192 ? 10.742 -29.672 0.91 1 98.69 192 ASP A CA 1
ATOM 1522 C C . ASP A 1 192 ? 11.219 -28.453 1.687 1 98.69 192 ASP A C 1
ATOM 1524 O O . ASP A 1 192 ? 11.555 -28.547 2.869 1 98.69 192 ASP A O 1
ATOM 1528 N N . ASP A 1 193 ? 11.352 -27.297 1.101 1 98.75 193 ASP A N 1
ATOM 1529 C CA . ASP A 1 193 ? 11.93 -26.094 1.711 1 98.75 193 ASP A CA 1
ATOM 1530 C C . ASP A 1 193 ? 10.836 -25.203 2.285 1 98.75 193 ASP A C 1
ATOM 1532 O O . ASP A 1 193 ? 10.102 -24.547 1.538 1 98.75 193 ASP A O 1
ATOM 1536 N N . PRO A 1 194 ? 10.773 -25.062 3.568 1 98.5 194 PRO A N 1
ATOM 1537 C CA . PRO A 1 194 ? 9.688 -24.281 4.176 1 98.5 194 PRO A CA 1
ATOM 1538 C C . PRO A 1 194 ? 9.844 -22.781 3.967 1 98.5 194 PRO A C 1
ATOM 1540 O O . PRO A 1 194 ? 8.961 -22 4.34 1 98.5 194 PRO A O 1
ATOM 1543 N N . THR A 1 195 ? 10.953 -22.328 3.359 1 98.62 195 THR A N 1
ATOM 1544 C CA . THR A 1 195 ? 11.086 -20.938 2.975 1 98.62 195 THR A CA 1
ATOM 1545 C C . THR A 1 195 ? 10.008 -20.547 1.965 1 98.62 195 THR A C 1
ATOM 1547 O O . THR A 1 195 ? 9.547 -19.406 1.948 1 98.62 195 THR A O 1
ATOM 1550 N N . ILE A 1 196 ? 9.672 -21.5 1.168 1 98.88 196 ILE A N 1
ATOM 1551 C CA . ILE A 1 196 ? 8.562 -21.297 0.242 1 98.88 196 ILE A CA 1
ATOM 1552 C C . ILE A 1 196 ? 7.238 -21.469 0.981 1 98.88 196 ILE A C 1
ATOM 1554 O O . ILE A 1 196 ? 6.961 -22.531 1.548 1 98.88 196 ILE A O 1
ATOM 1558 N N . MET A 1 197 ? 6.484 -20.391 0.937 1 98.31 197 MET A N 1
ATOM 1559 C CA . MET A 1 197 ? 5.164 -20.422 1.564 1 98.31 197 MET A CA 1
ATOM 1560 C C . MET A 1 197 ? 4.133 -21.047 0.639 1 98.31 197 MET A C 1
ATOM 1562 O O . MET A 1 197 ? 3.287 -21.828 1.084 1 98.31 197 MET A O 1
ATOM 1566 N N . ALA A 1 198 ? 4.246 -20.688 -0.575 1 98.75 198 ALA A N 1
ATOM 1567 C CA . ALA A 1 198 ? 3.203 -21.141 -1.488 1 98.75 198 ALA A CA 1
ATOM 1568 C C . ALA A 1 198 ? 3.688 -21.109 -2.936 1 98.75 198 ALA A C 1
ATOM 1570 O O . ALA A 1 198 ? 4.574 -20.328 -3.283 1 98.75 198 ALA A O 1
ATOM 1571 N N . TRP A 1 199 ? 3.035 -21.984 -3.682 1 98.94 199 TRP A N 1
ATOM 1572 C CA . TRP A 1 199 ? 3.076 -21.891 -5.137 1 98.94 199 TRP A CA 1
ATOM 1573 C C . TRP A 1 199 ? 1.869 -21.141 -5.672 1 98.94 199 TRP A C 1
ATOM 1575 O O . TRP A 1 199 ? 0.785 -21.188 -5.086 1 98.94 199 TRP A O 1
ATOM 1585 N N . GLU A 1 200 ? 2.066 -20.422 -6.727 1 98.75 200 GLU A N 1
ATOM 1586 C CA . GLU A 1 200 ? 1.012 -19.734 -7.473 1 98.75 200 GLU A CA 1
ATOM 1587 C C . GLU A 1 200 ? 0.942 -20.234 -8.914 1 98.75 200 GLU A C 1
ATOM 1589 O O . GLU A 1 200 ? 1.934 -20.188 -9.641 1 98.75 200 GLU A O 1
ATOM 1594 N N . LEU A 1 201 ? -0.186 -20.703 -9.383 1 98.94 201 LEU A N 1
ATOM 1595 C CA . LEU A 1 201 ? -0.309 -21.375 -10.672 1 98.94 201 LEU A CA 1
ATOM 1596 C C . LEU A 1 201 ? 0.043 -20.438 -11.82 1 98.94 201 LEU A C 1
ATOM 1598 O O . LEU A 1 201 ? 0.736 -20.828 -12.758 1 98.94 201 LEU A O 1
ATOM 1602 N N . ILE A 1 202 ? -0.486 -19.281 -11.789 1 98.81 202 ILE A N 1
ATOM 1603 C CA . ILE A 1 202 ? -0.302 -18.344 -12.891 1 98.81 202 ILE A CA 1
ATOM 1604 C C . ILE A 1 202 ? -0.689 -16.938 -12.438 1 98.81 202 ILE A C 1
ATOM 1606 O O . ILE A 1 202 ? -1.686 -16.75 -11.734 1 98.81 202 ILE A O 1
ATOM 1610 N N . ASN A 1 203 ? 0.138 -15.938 -12.797 1 97.5 203 ASN A N 1
ATOM 1611 C CA . ASN A 1 203 ? -0.177 -14.539 -12.523 1 97.5 203 ASN A CA 1
ATOM 1612 C C . ASN A 1 203 ? -1.316 -14.039 -13.406 1 97.5 203 ASN A C 1
ATOM 1614 O O . ASN A 1 203 ? -1.201 -14.039 -14.633 1 97.5 203 ASN A O 1
ATOM 1618 N N . GLU A 1 204 ? -2.42 -13.672 -12.812 1 96.5 204 GLU A N 1
ATOM 1619 C CA . GLU A 1 204 ? -3.549 -12.953 -13.391 1 96.5 204 GLU A CA 1
ATOM 1620 C C . GLU A 1 204 ? -4.113 -13.688 -14.602 1 96.5 204 GLU A C 1
ATOM 1622 O O . GLU A 1 204 ? -4.277 -13.102 -15.672 1 96.5 204 GLU A O 1
ATOM 1627 N N . PRO A 1 205 ? -4.52 -14.961 -14.406 1 98.19 205 PRO A N 1
ATOM 1628 C CA . PRO A 1 205 ? -5.113 -15.68 -15.531 1 98.19 205 PRO A CA 1
ATOM 1629 C C . PRO A 1 205 ? -6.383 -15.016 -16.062 1 98.19 205 PRO A C 1
ATOM 1631 O O . PRO A 1 205 ? -7.18 -14.492 -15.273 1 98.19 205 PRO A O 1
ATOM 1634 N N . ARG A 1 206 ? -6.484 -15.062 -17.359 1 97.75 206 ARG A N 1
ATOM 1635 C CA . ARG A 1 206 ? -7.672 -14.602 -18.062 1 97.75 206 ARG A CA 1
ATOM 1636 C C . ARG A 1 206 ? -8.016 -15.531 -19.219 1 97.75 206 ARG A C 1
ATOM 1638 O O . ARG A 1 206 ? -7.164 -16.297 -19.703 1 97.75 206 ARG A O 1
ATOM 1645 N N . CYS A 1 207 ? -9.258 -15.523 -19.609 1 97.75 207 CYS A N 1
ATOM 1646 C CA . CYS A 1 207 ? -9.758 -16.344 -20.703 1 97.75 207 CYS A CA 1
ATOM 1647 C C . CYS A 1 207 ? -10.758 -15.578 -21.547 1 97.75 207 CYS A C 1
ATOM 1649 O O . CYS A 1 207 ? -11.898 -15.359 -21.125 1 97.75 207 CYS A O 1
ATOM 1651 N N . GLN A 1 208 ? -10.398 -15.266 -22.734 1 95.25 208 GLN A N 1
ATOM 1652 C CA . GLN A 1 208 ? -11.203 -14.383 -23.562 1 95.25 208 GLN A CA 1
ATOM 1653 C C . GLN A 1 208 ? -12.258 -15.164 -24.344 1 95.25 208 GLN A C 1
ATOM 1655 O O . GLN A 1 208 ? -13.273 -14.609 -24.75 1 95.25 208 GLN A O 1
ATOM 1660 N N . VAL A 1 209 ? -12.055 -16.406 -24.562 1 95.19 209 VAL A N 1
ATOM 1661 C CA . VAL A 1 209 ? -12.953 -17.188 -25.391 1 95.19 209 VAL A CA 1
ATOM 1662 C C . VAL A 1 209 ? -14.125 -17.703 -24.562 1 95.19 209 VAL A C 1
ATOM 1664 O O . VAL A 1 209 ? -15.117 -18.188 -25.109 1 95.19 209 VAL A O 1
ATOM 1667 N N . ASP A 1 210 ? -14.016 -17.656 -23.281 1 95.31 210 ASP A N 1
ATOM 1668 C CA . ASP A 1 210 ? -15.055 -18.141 -22.375 1 95.31 210 ASP A CA 1
ATOM 1669 C C . ASP A 1 210 ? -15.141 -17.266 -21.125 1 95.31 210 ASP A C 1
ATOM 1671 O O . ASP A 1 210 ? -14.375 -17.469 -20.188 1 95.31 210 ASP A O 1
ATOM 1675 N N . TYR A 1 211 ? -16.141 -16.484 -21.016 1 91.81 211 TYR A N 1
ATOM 1676 C CA . TYR A 1 211 ? -16.25 -15.539 -19.906 1 91.81 211 TYR A CA 1
ATOM 1677 C C . TYR A 1 211 ? -17.016 -16.172 -18.734 1 91.81 211 TYR A C 1
ATOM 1679 O O . TYR A 1 211 ? -17.172 -15.539 -17.688 1 91.81 211 TYR A O 1
ATOM 1687 N N . SER A 1 212 ? -17.453 -17.375 -18.859 1 88.38 212 SER A N 1
ATOM 1688 C CA . SER A 1 212 ? -18.188 -18.031 -17.797 1 88.38 212 SER A CA 1
ATOM 1689 C C . SER A 1 212 ? -17.266 -18.391 -16.625 1 88.38 212 SER A C 1
ATOM 1691 O O . SER A 1 212 ? -17.734 -18.594 -15.508 1 88.38 212 SER A O 1
ATOM 1693 N N . GLY A 1 213 ? -16.016 -18.562 -16.891 1 91.31 213 GLY A N 1
ATOM 1694 C CA . GLY A 1 213 ? -15.055 -19.016 -15.891 1 91.31 213 GLY A CA 1
ATOM 1695 C C . GLY A 1 213 ? -14.859 -20.516 -15.883 1 91.31 213 GLY A C 1
ATOM 1696 O O . GLY A 1 213 ? -13.969 -21.031 -15.203 1 91.31 213 GLY A O 1
ATOM 1697 N N . LYS A 1 214 ? -15.57 -21.25 -16.672 1 94.19 214 LYS A N 1
ATOM 1698 C CA . LYS A 1 214 ? -15.562 -22.703 -16.609 1 94.19 214 LYS A CA 1
ATOM 1699 C C . LYS A 1 214 ? -14.281 -23.281 -17.219 1 94.19 214 LYS A C 1
ATOM 1701 O O . LYS A 1 214 ? -13.719 -24.234 -16.688 1 94.19 214 LYS A O 1
ATOM 1706 N N . THR A 1 215 ? -13.859 -22.719 -18.344 1 96.88 215 THR A N 1
ATOM 1707 C CA . THR A 1 215 ? -12.625 -23.188 -18.969 1 96.88 215 THR A CA 1
ATOM 1708 C C . THR A 1 215 ? -11.453 -23.047 -18 1 96.88 215 THR A C 1
ATOM 1710 O O . THR A 1 215 ? -10.703 -24.016 -17.781 1 96.88 215 THR A O 1
ATOM 1713 N N . LEU A 1 216 ? -11.383 -21.922 -17.422 1 97.81 216 LEU A N 1
ATOM 1714 C CA . LEU A 1 216 ? -10.297 -21.672 -16.484 1 97.81 216 LEU A CA 1
ATOM 1715 C C . LEU A 1 216 ? -10.438 -22.547 -15.242 1 97.81 216 LEU A C 1
ATOM 1717 O O . LEU A 1 216 ? -9.445 -23.062 -14.719 1 97.81 216 LEU A O 1
ATOM 1721 N N . ASN A 1 217 ? -11.633 -22.719 -14.812 1 98.25 217 ASN A N 1
ATOM 1722 C CA . ASN A 1 217 ? -11.867 -23.562 -13.656 1 98.25 217 ASN A CA 1
ATOM 1723 C C . ASN A 1 217 ? -11.383 -24.984 -13.891 1 98.25 217 ASN A C 1
ATOM 1725 O O . ASN A 1 217 ? -10.797 -25.609 -13 1 98.25 217 ASN A O 1
ATOM 1729 N N . GLY A 1 218 ? -11.68 -25.5 -15.07 1 98.56 218 GLY A N 1
ATOM 1730 C CA . GLY A 1 218 ? -11.18 -26.828 -15.422 1 98.56 218 GLY A CA 1
ATOM 1731 C C . GLY A 1 218 ? -9.664 -26.906 -15.414 1 98.56 218 GLY A C 1
ATOM 1732 O O . GLY A 1 218 ? -9.094 -27.875 -14.898 1 98.56 218 GLY A O 1
ATOM 1733 N N . TRP A 1 219 ? -9.039 -25.922 -15.953 1 98.88 219 TRP A N 1
ATOM 1734 C CA . TRP A 1 219 ? -7.582 -25.875 -15.977 1 98.88 219 TRP A CA 1
ATOM 1735 C C . TRP A 1 219 ? -7.02 -25.797 -14.562 1 98.88 219 TRP A C 1
ATOM 1737 O O . TRP A 1 219 ? -6.074 -26.516 -14.219 1 98.88 219 TRP A O 1
ATOM 1747 N N . ILE A 1 220 ? -7.562 -24.969 -13.703 1 98.88 220 ILE A N 1
ATOM 1748 C CA . ILE A 1 220 ? -7.109 -24.812 -12.32 1 98.88 220 ILE A CA 1
ATOM 1749 C C . ILE A 1 220 ? -7.238 -26.141 -11.578 1 98.88 220 ILE A C 1
ATOM 1751 O O . ILE A 1 220 ? -6.32 -26.562 -10.875 1 98.88 220 ILE A O 1
ATOM 1755 N N . GLN A 1 221 ? -8.383 -26.797 -11.75 1 98.81 221 GLN A N 1
ATOM 1756 C CA . GLN A 1 221 ? -8.578 -28.094 -11.094 1 98.81 221 GLN A CA 1
ATOM 1757 C C . GLN A 1 221 ? -7.496 -29.078 -11.508 1 98.81 221 GLN A C 1
ATOM 1759 O O . GLN A 1 221 ? -6.898 -29.734 -10.648 1 98.81 221 GLN A O 1
ATOM 1764 N N . GLU A 1 222 ? -7.242 -29.141 -12.742 1 98.88 222 GLU A N 1
ATOM 1765 C CA . GLU A 1 222 ? -6.262 -30.078 -13.273 1 98.88 222 GLU A CA 1
ATOM 1766 C C . GLU A 1 222 ? -4.855 -29.75 -12.773 1 98.88 222 GLU A C 1
ATOM 1768 O O . GLU A 1 222 ? -4.145 -30.625 -12.281 1 98.88 222 GLU A O 1
ATOM 1773 N N . MET A 1 223 ? -4.477 -28.5 -12.867 1 98.94 223 MET A N 1
ATOM 1774 C CA . MET A 1 223 ? -3.117 -28.094 -12.508 1 98.94 223 MET A CA 1
ATOM 1775 C C . MET A 1 223 ? -2.918 -28.141 -11 1 98.94 223 MET A C 1
ATOM 1777 O O . MET A 1 223 ? -1.842 -28.5 -10.523 1 98.94 223 MET A O 1
ATOM 1781 N N . ALA A 1 224 ? -3.932 -27.734 -10.289 1 98.94 224 ALA A N 1
ATOM 1782 C CA . ALA A 1 224 ? -3.828 -27.797 -8.836 1 98.94 224 ALA A CA 1
ATOM 1783 C C . ALA A 1 224 ? -3.629 -29.219 -8.352 1 98.94 224 ALA A C 1
ATOM 1785 O O . ALA A 1 224 ? -2.791 -29.484 -7.484 1 98.94 224 ALA A O 1
ATOM 1786 N N . SER A 1 225 ? -4.395 -30.141 -8.875 1 98.81 225 SER A N 1
ATOM 1787 C CA . SER A 1 225 ? -4.238 -31.547 -8.531 1 98.81 225 SER A CA 1
ATOM 1788 C C . SER A 1 225 ? -2.84 -32.062 -8.867 1 98.81 225 SER A C 1
ATOM 1790 O O . SER A 1 225 ? -2.24 -32.812 -8.102 1 98.81 225 SER A O 1
ATOM 1792 N N . PHE A 1 226 ? -2.371 -31.672 -9.992 1 98.88 226 PHE A N 1
ATOM 1793 C CA . PHE A 1 226 ? -1.036 -32.062 -10.414 1 98.88 226 PHE A CA 1
ATOM 1794 C C . PHE A 1 226 ? 0.02 -31.562 -9.445 1 98.88 226 PHE A C 1
ATOM 1796 O O . PHE A 1 226 ? 0.882 -32.312 -9 1 98.88 226 PHE A O 1
ATOM 1803 N N . VAL A 1 227 ? -0.051 -30.25 -9.062 1 98.94 227 VAL A N 1
ATOM 1804 C CA . VAL A 1 227 ? 0.902 -29.672 -8.133 1 98.94 227 VAL A CA 1
ATOM 1805 C C . VAL A 1 227 ? 0.872 -30.438 -6.812 1 98.94 227 VAL A C 1
ATOM 1807 O O . VAL A 1 227 ? 1.92 -30.812 -6.285 1 98.94 227 VAL A O 1
ATOM 1810 N N . LYS A 1 228 ? -0.301 -30.719 -6.293 1 98.81 228 LYS A N 1
ATOM 1811 C CA . LYS A 1 228 ? -0.45 -31.359 -4.992 1 98.81 228 LYS A CA 1
ATOM 1812 C C . LYS A 1 228 ? 0.006 -32.812 -5.047 1 98.81 228 LYS A C 1
ATOM 1814 O O . LYS A 1 228 ? 0.393 -33.406 -4.027 1 98.81 228 LYS A O 1
ATOM 1819 N N . SER A 1 229 ? -0.016 -33.406 -6.195 1 98.81 229 SER A N 1
ATOM 1820 C CA . SER A 1 229 ? 0.492 -34.781 -6.34 1 98.81 229 SER A CA 1
ATOM 1821 C C . SER A 1 229 ? 2.01 -34.812 -6.188 1 98.81 229 SER A C 1
ATOM 1823 O O . SER A 1 229 ? 2.576 -35.844 -5.844 1 98.81 229 SER A O 1
ATOM 1825 N N . ILE A 1 230 ? 2.678 -33.719 -6.441 1 98.81 230 ILE A N 1
ATOM 1826 C CA . ILE A 1 230 ? 4.133 -33.656 -6.359 1 98.81 230 ILE A CA 1
ATOM 1827 C C . ILE A 1 230 ? 4.539 -33.094 -5 1 98.81 230 ILE A C 1
ATOM 1829 O O . ILE A 1 230 ? 5.531 -33.531 -4.41 1 98.81 230 ILE A O 1
ATOM 1833 N N . ASP A 1 231 ? 3.775 -32.125 -4.527 1 98.69 231 ASP A N 1
ATOM 1834 C CA . ASP A 1 231 ? 4.109 -31.359 -3.33 1 98.69 231 ASP A CA 1
ATOM 1835 C C . ASP A 1 231 ? 2.867 -31.094 -2.482 1 98.69 231 ASP A C 1
ATOM 1837 O O . ASP A 1 231 ? 2.078 -30.203 -2.791 1 98.69 231 ASP A O 1
ATOM 1841 N N . SER A 1 232 ? 2.797 -31.797 -1.379 1 96.88 232 SER A N 1
ATOM 1842 C CA . SER A 1 232 ? 1.653 -31.625 -0.49 1 96.88 232 SER A CA 1
ATOM 1843 C C . SER A 1 232 ? 2.029 -30.797 0.733 1 96.88 232 SER A C 1
ATOM 1845 O O . SER A 1 232 ? 1.188 -30.531 1.596 1 96.88 232 SER A O 1
ATOM 1847 N N . ASN A 1 233 ? 3.27 -30.375 0.777 1 97.69 233 ASN A N 1
ATOM 1848 C CA . ASN A 1 233 ? 3.748 -29.609 1.923 1 97.69 233 ASN A CA 1
ATOM 1849 C C . ASN A 1 233 ? 3.326 -28.141 1.834 1 97.69 233 ASN A C 1
ATOM 1851 O O . ASN A 1 233 ? 2.959 -27.531 2.842 1 97.69 233 ASN A O 1
ATOM 1855 N N . HIS A 1 234 ? 3.389 -27.547 0.665 1 98.75 234 HIS A N 1
ATOM 1856 C CA . HIS A 1 234 ? 3.227 -26.109 0.485 1 98.75 234 HIS A CA 1
ATOM 1857 C C . HIS A 1 234 ? 1.775 -25.75 0.177 1 98.75 234 HIS A C 1
ATOM 1859 O O . HIS A 1 234 ? 1.03 -26.578 -0.359 1 98.75 234 HIS A O 1
ATOM 1865 N N . LEU A 1 235 ? 1.449 -24.5 0.545 1 98.75 235 LEU A N 1
ATOM 1866 C CA . LEU A 1 235 ? 0.173 -23.938 0.118 1 98.75 235 LEU A CA 1
ATOM 1867 C C . LEU A 1 235 ? 0.165 -23.688 -1.386 1 98.75 235 LEU A C 1
ATOM 1869 O O . LEU A 1 235 ? 1.225 -23.609 -2.012 1 98.75 235 LEU A O 1
ATOM 1873 N N . LEU A 1 236 ? -1.043 -23.656 -1.923 1 98.88 236 LEU A N 1
ATOM 1874 C CA . LEU A 1 236 ? -1.239 -23.391 -3.344 1 98.88 236 LEU A CA 1
ATOM 1875 C C . LEU A 1 236 ? -2.342 -22.359 -3.557 1 98.88 236 LEU A C 1
ATOM 1877 O O . LEU A 1 236 ? -3.389 -22.422 -2.908 1 98.88 236 LEU A O 1
ATOM 1881 N N . THR A 1 237 ? -2.057 -21.359 -4.422 1 98.56 237 THR A N 1
ATOM 1882 C CA . THR A 1 237 ? -3.084 -20.422 -4.852 1 98.56 237 THR A CA 1
ATOM 1883 C C . THR A 1 237 ? -3.117 -20.312 -6.375 1 98.56 237 THR A C 1
ATOM 1885 O O . THR A 1 237 ? -2.324 -20.953 -7.062 1 98.56 237 THR A O 1
ATOM 1888 N N . VAL A 1 238 ? -4.047 -19.562 -6.906 1 98.5 238 VAL A N 1
ATOM 1889 C CA . VAL A 1 238 ? -4.203 -19.438 -8.352 1 98.5 238 VAL A CA 1
ATOM 1890 C C . VAL A 1 238 ? -3.373 -18.266 -8.867 1 98.5 238 VAL A C 1
ATOM 1892 O O . VAL A 1 238 ? -2.604 -18.406 -9.82 1 98.5 238 VAL A O 1
ATOM 1895 N N . GLY A 1 239 ? -3.475 -17.125 -8.305 1 97.56 239 GLY A N 1
ATOM 1896 C CA . GLY A 1 239 ? -2.873 -15.875 -8.75 1 97.56 239 GLY A CA 1
ATOM 1897 C C . GLY A 1 239 ? -3.863 -14.945 -9.43 1 97.56 239 GLY A C 1
ATOM 1898 O O . GLY A 1 239 ? -3.475 -14.109 -10.242 1 97.56 239 GLY A O 1
ATOM 1899 N N . MET A 1 240 ? -5.125 -14.961 -9 1 95.88 240 MET A N 1
ATOM 1900 C CA . MET A 1 240 ? -6.215 -14.266 -9.68 1 95.88 240 MET A CA 1
ATOM 1901 C C . MET A 1 240 ? -6.27 -12.797 -9.273 1 95.88 240 MET A C 1
ATOM 1903 O O . MET A 1 240 ? -5.895 -12.445 -8.156 1 95.88 240 MET A O 1
ATOM 1907 N N . GLU A 1 241 ? -6.871 -12.008 -10.141 1 94.56 241 GLU A N 1
ATOM 1908 C CA . GLU A 1 241 ? -7.133 -10.602 -9.859 1 94.56 241 GLU A CA 1
ATOM 1909 C C . GLU A 1 241 ? -8.359 -10.43 -8.969 1 94.56 241 GLU A C 1
ATOM 1911 O O . GLU A 1 241 ? -8.492 -9.43 -8.266 1 94.56 241 GLU A O 1
ATOM 1916 N N . GLY A 1 242 ? -9.312 -11.328 -9.094 1 96 242 GLY A N 1
ATOM 1917 C CA . GLY A 1 242 ? -10.445 -11.266 -8.18 1 96 242 GLY A CA 1
ATOM 1918 C C . GLY A 1 242 ? -11.773 -11.062 -8.883 1 96 242 GLY A C 1
ATOM 1919 O O . GLY A 1 242 ? -12.812 -10.969 -8.227 1 96 242 GLY A O 1
ATOM 1920 N N . PHE A 1 243 ? -11.883 -11.172 -10.227 1 96.75 243 PHE A N 1
ATOM 1921 C CA . PHE A 1 243 ? -13.125 -10.914 -10.938 1 96.75 243 PHE A CA 1
ATOM 1922 C C . PHE A 1 243 ? -14.148 -12 -10.648 1 96.75 243 PHE A C 1
ATOM 1924 O O . PHE A 1 243 ? -13.828 -13.195 -10.703 1 96.75 243 PHE A O 1
ATOM 1931 N N . TYR A 1 244 ? -15.312 -11.523 -10.352 1 96.31 244 TYR A N 1
ATOM 1932 C CA . TYR A 1 244 ? -16.422 -12.445 -10.172 1 96.31 244 TYR A CA 1
ATOM 1933 C C . TYR A 1 244 ? -16.906 -12.992 -11.508 1 96.31 244 TYR A C 1
ATOM 1935 O O . TYR A 1 244 ? -16.703 -12.359 -12.547 1 96.31 244 TYR A O 1
ATOM 1943 N N . GLY A 1 245 ? -17.5 -14.172 -11.461 1 95.25 245 GLY A N 1
ATOM 1944 C CA . GLY A 1 245 ? -18.016 -14.82 -12.656 1 95.25 245 GLY A CA 1
ATOM 1945 C C . GLY A 1 245 ? -19.438 -15.312 -12.484 1 95.25 245 GLY A C 1
ATOM 1946 O O . GLY A 1 245 ? -20.25 -14.688 -11.789 1 95.25 245 GLY A O 1
ATOM 1947 N N . ASP A 1 246 ? -19.75 -16.422 -13.164 1 95.62 246 ASP A N 1
ATOM 1948 C CA . ASP A 1 246 ? -21.141 -16.859 -13.32 1 95.62 246 ASP A CA 1
ATOM 1949 C C . ASP A 1 246 ? -21.625 -17.578 -12.062 1 95.62 246 ASP A C 1
ATOM 1951 O O . ASP A 1 246 ? -22.828 -17.781 -11.898 1 95.62 246 ASP A O 1
ATOM 1955 N N . SER A 1 247 ? -20.781 -17.969 -11.172 1 95.81 247 SER A N 1
ATOM 1956 C CA . SER A 1 247 ? -21.219 -18.672 -9.969 1 95.81 247 SER A CA 1
ATOM 1957 C C . SER A 1 247 ? -22.062 -17.781 -9.078 1 95.81 247 SER A C 1
ATOM 1959 O O . SER A 1 247 ? -22.922 -18.25 -8.336 1 95.81 247 SER A O 1
ATOM 1961 N N . MET A 1 248 ? -21.734 -16.484 -9.07 1 95.62 248 MET A N 1
ATOM 1962 C CA . MET A 1 248 ? -22.547 -15.469 -8.391 1 95.62 248 MET A CA 1
ATOM 1963 C C . MET A 1 248 ? -22.766 -14.266 -9.297 1 95.62 248 MET A C 1
ATOM 1965 O O . MET A 1 248 ? -22.141 -13.219 -9.117 1 95.62 248 MET A O 1
ATOM 1969 N N . PRO A 1 249 ? -23.734 -14.391 -10.133 1 95.38 249 PRO A N 1
ATOM 1970 C CA . PRO A 1 249 ? -23.906 -13.398 -11.195 1 95.38 249 PRO A CA 1
ATOM 1971 C C . PRO A 1 249 ? -24.188 -12 -10.656 1 95.38 249 PRO A C 1
ATOM 1973 O O . PRO A 1 249 ? -23.797 -11 -11.266 1 95.38 249 PRO A O 1
ATOM 1976 N N . GLU A 1 250 ? -24.828 -11.891 -9.516 1 95.88 250 GLU A N 1
ATOM 1977 C CA . GLU A 1 250 ? -25.141 -10.594 -8.938 1 95.88 250 GLU A CA 1
ATOM 1978 C C . GLU A 1 250 ? -23.875 -9.852 -8.516 1 95.88 250 GLU A C 1
ATOM 1980 O O . GLU A 1 250 ? -23.844 -8.617 -8.508 1 95.88 250 GLU A O 1
ATOM 1985 N N . LYS A 1 251 ? -22.828 -10.547 -8.25 1 96.44 251 LYS A N 1
ATOM 1986 C CA . LYS A 1 251 ? -21.578 -9.953 -7.785 1 96.44 251 LYS A CA 1
ATOM 1987 C C . LYS A 1 251 ? -20.766 -9.398 -8.945 1 96.44 251 LYS A C 1
ATOM 1989 O O . LYS A 1 251 ? -19.812 -8.633 -8.742 1 96.44 251 LYS A O 1
ATOM 1994 N N . LYS A 1 252 ? -21.094 -9.711 -10.117 1 95.12 252 LYS A N 1
ATOM 1995 C CA . LYS A 1 252 ? -20.406 -9.172 -11.289 1 95.12 252 LYS A CA 1
ATOM 1996 C C . LYS A 1 252 ? -20.516 -7.652 -11.336 1 95.12 252 LYS A C 1
ATOM 1998 O O . LYS A 1 252 ? -19.688 -6.992 -11.977 1 95.12 252 LYS A O 1
ATOM 2003 N N . ALA A 1 253 ? -21.516 -7.105 -10.625 1 95.25 253 ALA A N 1
ATOM 2004 C CA . ALA A 1 253 ? -21.656 -5.652 -10.547 1 95.25 253 ALA A CA 1
ATOM 2005 C C . ALA A 1 253 ? -20.484 -5.027 -9.805 1 95.25 253 ALA A C 1
ATOM 2007 O O . ALA A 1 253 ? -20.25 -3.818 -9.906 1 95.25 253 ALA A O 1
ATOM 2008 N N . ILE A 1 254 ? -19.719 -5.82 -9.07 1 95.06 254 ILE A N 1
ATOM 2009 C CA . ILE A 1 254 ? -18.562 -5.352 -8.312 1 95.06 254 ILE A CA 1
ATOM 2010 C C . ILE A 1 254 ? -17.359 -5.25 -9.242 1 95.06 254 ILE A C 1
ATOM 2012 O O . ILE A 1 254 ? -16.406 -4.508 -8.961 1 95.06 254 ILE A O 1
ATOM 2016 N N . ASN A 1 255 ? -17.375 -5.965 -10.352 1 95.06 255 ASN A N 1
ATOM 2017 C CA . ASN A 1 255 ? -16.281 -5.895 -11.32 1 95.06 255 ASN A CA 1
ATOM 2018 C C . ASN A 1 255 ? -16.141 -4.492 -11.914 1 95.06 255 ASN A C 1
ATOM 2020 O O . ASN A 1 255 ? -17.094 -3.705 -11.867 1 95.06 255 ASN A O 1
ATOM 2024 N N . PRO A 1 256 ? -14.984 -4.07 -12.469 1 90.88 256 PRO A N 1
ATOM 2025 C CA . PRO A 1 256 ? -14.773 -2.752 -13.062 1 90.88 256 PRO A CA 1
ATOM 2026 C C . PRO A 1 256 ? -15.57 -2.553 -14.352 1 90.88 256 PRO A C 1
ATOM 2028 O O . PRO A 1 256 ? -15.289 -1.627 -15.117 1 90.88 256 PRO A O 1
ATOM 2031 N N . GLY A 1 257 ? -16.531 -3.297 -14.711 1 89.94 257 GLY A N 1
ATOM 2032 C CA . GLY A 1 257 ? -17.391 -3.055 -15.859 1 89.94 257 GLY A CA 1
ATOM 2033 C C . GLY A 1 257 ? -17.109 -3.992 -17.016 1 89.94 257 GLY A C 1
ATOM 2034 O O . GLY A 1 257 ? -17.641 -3.805 -18.109 1 89.94 257 GLY A O 1
ATOM 2035 N N . TYR A 1 258 ? -16.234 -4.852 -16.859 1 92.38 258 TYR A N 1
ATOM 2036 C CA . TYR A 1 258 ? -15.953 -5.855 -17.875 1 92.38 258 TYR A CA 1
ATOM 2037 C C . TYR A 1 258 ? -15.602 -7.195 -17.234 1 92.38 258 TYR A C 1
ATOM 2039 O O . TYR A 1 258 ? -15.516 -7.297 -16.016 1 92.38 258 TYR A O 1
ATOM 2047 N N . GLN A 1 259 ? -15.523 -8.203 -18.047 1 93.75 259 GLN A N 1
ATOM 2048 C CA . GLN A 1 259 ? -15.188 -9.555 -17.609 1 93.75 259 GLN A CA 1
ATOM 2049 C C . GLN A 1 259 ? -13.859 -10.008 -18.203 1 93.75 259 GLN A C 1
ATOM 2051 O O . GLN A 1 259 ? -13.43 -9.508 -19.234 1 93.75 259 GLN A O 1
ATOM 2056 N N . VAL A 1 260 ? -13.266 -10.969 -17.469 1 95.88 260 VAL A N 1
ATOM 2057 C CA . VAL A 1 260 ? -11.953 -11.391 -17.953 1 95.88 260 VAL A CA 1
ATOM 2058 C C . VAL A 1 260 ? -11.898 -12.914 -18.031 1 95.88 260 VAL A C 1
ATOM 2060 O O . VAL A 1 260 ? -10.82 -13.484 -18.203 1 95.88 260 VAL A O 1
ATOM 2063 N N . GLY A 1 261 ? -12.992 -13.617 -17.844 1 96.94 261 GLY A N 1
ATOM 2064 C CA . GLY A 1 261 ? -13.078 -15.055 -18.031 1 96.94 261 GLY A CA 1
ATOM 2065 C C . GLY A 1 261 ? -12.727 -15.852 -16.781 1 96.94 261 GLY A C 1
ATOM 2066 O O . GLY A 1 261 ? -12.414 -17.047 -16.875 1 96.94 261 GLY A O 1
ATOM 2067 N N . THR A 1 262 ? -12.68 -15.172 -15.641 1 97.19 262 THR A N 1
ATOM 2068 C CA . THR A 1 262 ? -12.445 -15.82 -14.359 1 97.19 262 THR A CA 1
ATOM 2069 C C . THR A 1 262 ? -13.703 -15.781 -13.492 1 97.19 262 THR A C 1
ATOM 2071 O O . THR A 1 262 ? -14.68 -15.109 -13.836 1 97.19 262 THR A O 1
ATOM 2074 N N . ASP A 1 263 ? -13.703 -16.609 -12.469 1 97.88 263 ASP A N 1
ATOM 2075 C CA . ASP A 1 263 ? -14.742 -16.625 -11.445 1 97.88 263 ASP A CA 1
ATOM 2076 C C . ASP A 1 263 ? -14.141 -16.781 -10.055 1 97.88 263 ASP A C 1
ATOM 2078 O O . ASP A 1 263 ? -13.758 -17.875 -9.648 1 97.88 263 ASP A O 1
ATOM 2082 N N . PHE A 1 264 ? -14.109 -15.68 -9.336 1 97.81 264 PHE A N 1
ATOM 2083 C CA . PHE A 1 264 ? -13.43 -15.617 -8.055 1 97.81 264 PHE A CA 1
ATOM 2084 C C . PHE A 1 264 ? -13.93 -16.703 -7.113 1 97.81 264 PHE A C 1
ATOM 2086 O O . PHE A 1 264 ? -13.141 -17.359 -6.43 1 97.81 264 PHE A O 1
ATOM 2093 N N . ILE A 1 265 ? -15.195 -16.938 -7.09 1 98.19 265 ILE A N 1
ATOM 2094 C CA . ILE A 1 265 ? -15.812 -17.859 -6.145 1 98.19 265 ILE A CA 1
ATOM 2095 C C . ILE A 1 265 ? -15.484 -19.297 -6.539 1 98.19 265 ILE A C 1
ATOM 2097 O O . ILE A 1 265 ? -14.703 -19.984 -5.855 1 98.19 265 ILE A O 1
ATOM 2101 N N . SER A 1 266 ? -15.844 -19.75 -7.672 1 98.19 266 SER A N 1
ATOM 2102 C CA . SER A 1 266 ? -15.703 -21.141 -8.055 1 98.19 266 SER A CA 1
ATOM 2103 C C . SER A 1 266 ? -14.234 -21.531 -8.172 1 98.19 266 SER A C 1
ATOM 2105 O O . SER A 1 266 ? -13.852 -22.656 -7.816 1 98.19 266 SER A O 1
ATOM 2107 N N . ASN A 1 267 ? -13.422 -20.609 -8.664 1 97.94 267 ASN A N 1
ATOM 2108 C CA . ASN A 1 267 ? -12.008 -20.922 -8.859 1 97.94 267 ASN A CA 1
ATOM 2109 C C . ASN A 1 267 ? -11.305 -21.172 -7.527 1 97.94 267 ASN A C 1
ATOM 2111 O O . ASN A 1 267 ? -10.406 -22.016 -7.438 1 97.94 267 ASN A O 1
ATOM 2115 N N . HIS A 1 268 ? -11.781 -20.484 -6.457 1 97.94 268 HIS A N 1
ATOM 2116 C CA . HIS A 1 268 ? -11.109 -20.625 -5.172 1 97.94 268 HIS A CA 1
ATOM 2117 C C . HIS A 1 268 ? -11.82 -21.641 -4.289 1 97.94 268 HIS A C 1
ATOM 2119 O O . HIS A 1 268 ? -11.367 -21.938 -3.18 1 97.94 268 HIS A O 1
ATOM 2125 N N . LEU A 1 269 ? -12.914 -22.219 -4.754 1 98.25 269 LEU A N 1
ATOM 2126 C CA . LEU A 1 269 ? -13.578 -23.297 -4.023 1 98.25 269 LEU A CA 1
ATOM 2127 C C . LEU A 1 269 ? -12.938 -24.641 -4.328 1 98.25 269 LEU A C 1
ATOM 2129 O O . LEU A 1 269 ? -13.203 -25.625 -3.643 1 98.25 269 LEU A O 1
ATOM 2133 N N . ILE A 1 270 ? -12.117 -24.703 -5.363 1 98.5 270 ILE A N 1
ATOM 2134 C CA . ILE A 1 270 ? -11.367 -25.922 -5.656 1 98.5 270 ILE A CA 1
ATOM 2135 C C . ILE A 1 270 ? -10.594 -26.359 -4.418 1 98.5 270 ILE A C 1
ATOM 2137 O O . ILE A 1 270 ? -9.883 -25.547 -3.807 1 98.5 270 ILE A O 1
ATOM 2141 N N . ARG A 1 271 ? -10.656 -27.578 -4.102 1 98.19 271 ARG A N 1
ATOM 2142 C CA . ARG A 1 271 ? -10.18 -28.094 -2.824 1 98.19 271 ARG A CA 1
ATOM 2143 C C . ARG A 1 271 ? -8.68 -27.906 -2.676 1 98.19 271 ARG A C 1
ATOM 2145 O O . ARG A 1 271 ? -8.188 -27.609 -1.585 1 98.19 271 ARG A O 1
ATOM 2152 N N . GLU A 1 272 ? -7.941 -28.062 -3.773 1 98.62 272 GLU A N 1
ATOM 2153 C CA . GLU A 1 272 ? -6.48 -28.031 -3.75 1 98.62 272 GLU A CA 1
ATOM 2154 C C . GLU A 1 272 ? -5.957 -26.609 -3.598 1 98.62 272 GLU A C 1
ATOM 2156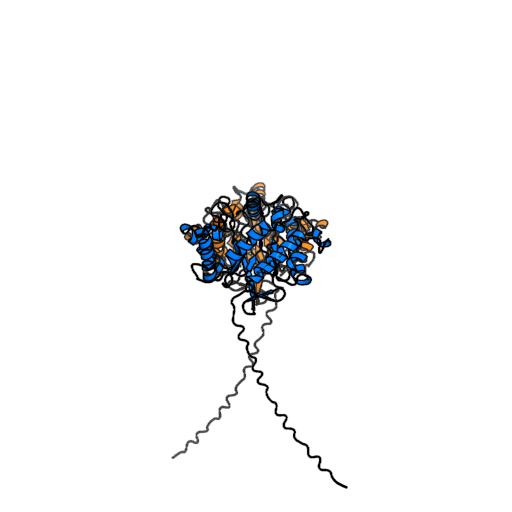 O O . GLU A 1 272 ? -4.777 -26.406 -3.307 1 98.62 272 GLU A O 1
ATOM 2161 N N . ILE A 1 273 ? -6.812 -25.609 -3.809 1 98.75 273 ILE A N 1
ATOM 2162 C CA . ILE A 1 273 ? -6.43 -24.219 -3.617 1 98.75 273 ILE A CA 1
ATOM 2163 C C . ILE A 1 273 ? -6.582 -23.844 -2.146 1 98.75 273 ILE A C 1
ATOM 2165 O O . ILE A 1 273 ? -7.645 -24.047 -1.554 1 98.75 273 ILE A O 1
ATOM 2169 N N . ASP A 1 274 ? -5.562 -23.172 -1.591 1 98.56 274 ASP A N 1
ATOM 2170 C CA . ASP A 1 274 ? -5.52 -23.031 -0.138 1 98.56 274 ASP A CA 1
ATOM 2171 C C . ASP A 1 274 ? -5.902 -21.625 0.287 1 98.56 274 ASP A C 1
ATOM 2173 O O . ASP A 1 274 ? -6.266 -21.391 1.442 1 98.56 274 ASP A O 1
ATOM 2177 N N . PHE A 1 275 ? -5.773 -20.688 -0.558 1 97.69 275 PHE A N 1
ATOM 2178 C CA . PHE A 1 275 ? -6.152 -19.328 -0.219 1 97.69 275 PHE A CA 1
ATOM 2179 C C . PHE A 1 275 ? -6.484 -18.531 -1.475 1 97.69 275 PHE A C 1
ATOM 2181 O O . PHE A 1 275 ? -6.105 -18.922 -2.582 1 97.69 275 PHE A O 1
ATOM 2188 N N . SER A 1 276 ? -7.23 -17.453 -1.327 1 96.94 276 SER A N 1
ATOM 2189 C CA . SER A 1 276 ? -7.625 -16.609 -2.445 1 96.94 276 SER A CA 1
ATOM 2190 C C . SER A 1 276 ? -6.699 -15.406 -2.582 1 96.94 276 SER A C 1
ATOM 2192 O O . SER A 1 276 ? -6.012 -15.031 -1.63 1 96.94 276 SER A O 1
ATOM 2194 N N . THR A 1 277 ? -6.629 -14.922 -3.779 1 94.56 277 THR A N 1
ATOM 2195 C CA . THR A 1 277 ? -5.863 -13.703 -4.035 1 94.56 277 THR A CA 1
ATOM 2196 C C . THR A 1 277 ? -6.703 -12.688 -4.801 1 94.56 277 THR A C 1
ATOM 2198 O O . THR A 1 277 ? -7.574 -13.055 -5.586 1 94.56 277 THR A O 1
ATOM 2201 N N . ILE A 1 278 ? -6.445 -11.453 -4.535 1 93 278 ILE A N 1
ATOM 2202 C CA . ILE A 1 278 ? -6.973 -10.367 -5.355 1 93 278 ILE A CA 1
ATOM 2203 C C . ILE A 1 278 ? -5.867 -9.367 -5.664 1 93 278 ILE A C 1
ATOM 2205 O O . ILE A 1 278 ? -4.887 -9.266 -4.926 1 93 278 ILE A O 1
ATOM 2209 N N . HIS A 1 279 ? -6.031 -8.758 -6.801 1 88.5 279 HIS A N 1
ATOM 2210 C CA . HIS A 1 279 ? -5.27 -7.57 -7.184 1 88.5 279 HIS A CA 1
ATOM 2211 C C . HIS A 1 279 ? -6.172 -6.344 -7.262 1 88.5 279 HIS A C 1
ATOM 2213 O O . HIS A 1 279 ? -7.395 -6.469 -7.348 1 88.5 279 HIS A O 1
ATOM 2219 N N . ALA A 1 280 ? -5.617 -5.152 -7.105 1 82.44 280 ALA A N 1
ATOM 2220 C CA . ALA A 1 280 ? -6.406 -3.934 -7.258 1 82.44 280 ALA A CA 1
ATOM 2221 C C . ALA A 1 280 ? -5.598 -2.842 -7.953 1 82.44 280 ALA A C 1
ATOM 2223 O O . ALA A 1 280 ? -4.582 -2.383 -7.43 1 82.44 280 ALA A O 1
ATOM 2224 N N . TYR A 1 281 ? -6.141 -2.443 -9.148 1 78.75 281 TYR A N 1
ATOM 2225 C CA . TYR A 1 281 ? -5.566 -1.344 -9.914 1 78.75 281 TYR A CA 1
ATOM 2226 C C . TYR A 1 281 ? -6.629 -0.312 -10.266 1 78.75 281 TYR A C 1
ATOM 2228 O O . TYR A 1 281 ? -6.918 -0.089 -11.445 1 78.75 281 TYR A O 1
ATOM 2236 N N . PRO A 1 282 ? -7.109 0.416 -9.336 1 75.25 282 PRO A N 1
ATOM 2237 C CA . PRO A 1 282 ? -8.234 1.307 -9.633 1 75.25 282 PRO A CA 1
ATOM 2238 C C . PRO A 1 282 ? -7.871 2.387 -10.648 1 75.25 282 PRO A C 1
ATOM 2240 O O . PRO A 1 282 ? -8.719 2.803 -11.445 1 75.25 282 PRO A O 1
ATOM 2243 N N . ASP A 1 283 ? -6.617 2.838 -10.672 1 74.62 283 ASP A N 1
ATOM 2244 C CA . ASP A 1 283 ? -6.207 3.867 -11.617 1 74.62 283 ASP A CA 1
ATOM 2245 C C . ASP A 1 283 ? -6.242 3.338 -13.055 1 74.62 283 ASP A C 1
ATOM 2247 O O . ASP A 1 283 ? -6.512 4.09 -13.992 1 74.62 283 ASP A O 1
ATOM 2251 N N . ILE A 1 284 ? -6.043 2.068 -13.117 1 73.94 284 ILE A N 1
ATOM 2252 C CA . ILE A 1 284 ? -6.062 1.436 -14.43 1 73.94 284 ILE A CA 1
ATOM 2253 C C . ILE A 1 284 ? -7.488 1.027 -14.781 1 73.94 284 ILE A C 1
ATOM 2255 O O . ILE A 1 284 ? -7.961 1.294 -15.891 1 73.94 284 ILE A O 1
ATOM 2259 N N . TRP A 1 285 ? -8.164 0.487 -13.859 1 82.69 285 TRP A N 1
ATOM 2260 C CA . TRP A 1 285 ? -9.484 -0.071 -14.125 1 82.69 285 TRP A CA 1
ATOM 2261 C C . TRP A 1 285 ? -10.523 1.035 -14.258 1 82.69 285 TRP A C 1
ATOM 2263 O O . TRP A 1 285 ? -11.523 0.875 -14.969 1 82.69 285 TRP A O 1
ATOM 2273 N N . LEU A 1 286 ? -10.195 2.258 -13.625 1 79.25 286 LEU A N 1
ATOM 2274 C CA . LEU A 1 286 ? -11.125 3.387 -13.602 1 79.25 286 LEU A CA 1
ATOM 2275 C C . LEU A 1 286 ? -10.422 4.672 -14.023 1 79.25 286 LEU A C 1
ATOM 2277 O O . LEU A 1 286 ? -10.648 5.73 -13.43 1 79.25 286 LEU A O 1
ATOM 2281 N N . SER A 1 287 ? -9.43 4.684 -14.898 1 75.44 287 SER A N 1
ATOM 2282 C CA . SER A 1 287 ? -8.562 5.777 -15.328 1 75.44 287 SER A CA 1
ATOM 2283 C C . SER A 1 287 ? -9.367 7.039 -15.625 1 75.44 287 SER A C 1
ATOM 2285 O O . SER A 1 287 ? -8.906 8.156 -15.367 1 75.44 287 SER A O 1
ATOM 2287 N N . GLY A 1 288 ? -10.578 7.047 -15.812 1 77.81 288 GLY A N 1
ATOM 2288 C CA . GLY A 1 288 ? -11.383 8.211 -16.156 1 77.81 288 GLY A CA 1
ATOM 2289 C C . GLY A 1 288 ? -12.25 8.703 -15.016 1 77.81 288 GLY A C 1
ATOM 2290 O O . GLY A 1 288 ? -12.914 9.734 -15.133 1 77.81 288 GLY A O 1
ATOM 2291 N N . LYS A 1 289 ? -12.039 8.086 -13.977 1 80.69 289 LYS A N 1
ATOM 2292 C CA . LYS A 1 289 ? -12.875 8.461 -12.836 1 80.69 289 LYS A CA 1
ATOM 2293 C C . LYS A 1 289 ? -12.078 9.266 -11.812 1 80.69 289 LYS A C 1
ATOM 2295 O O . LYS A 1 289 ? -10.844 9.203 -11.789 1 80.69 289 LYS A O 1
ATOM 2300 N N . ASP A 1 290 ? -12.82 10.062 -11.023 1 83.44 290 ASP A N 1
ATOM 2301 C CA . ASP A 1 290 ? -12.172 10.898 -10.016 1 83.44 290 ASP A CA 1
ATOM 2302 C C . ASP A 1 290 ? -11.68 10.055 -8.844 1 83.44 290 ASP A C 1
ATOM 2304 O O . ASP A 1 290 ? -12.047 8.883 -8.711 1 83.44 290 ASP A O 1
ATOM 2308 N N . ASP A 1 291 ? -10.945 10.633 -7.922 1 79.62 291 ASP A N 1
ATOM 2309 C CA . ASP A 1 291 ? -10.297 9.953 -6.805 1 79.62 291 ASP A CA 1
ATOM 2310 C C . ASP A 1 291 ? -11.328 9.359 -5.852 1 79.62 291 ASP A C 1
ATOM 2312 O O . ASP A 1 291 ? -11.133 8.258 -5.32 1 79.62 291 ASP A O 1
ATOM 2316 N N . SER A 1 292 ? -12.32 10.062 -5.621 1 82.75 292 SER A N 1
ATOM 2317 C CA . SER A 1 292 ? -13.336 9.57 -4.695 1 82.75 292 SER A CA 1
ATOM 2318 C C . SER A 1 292 ? -14.008 8.312 -5.234 1 82.75 292 SER A C 1
ATOM 2320 O O . SER A 1 292 ? -14.266 7.367 -4.48 1 82.75 292 SER A O 1
ATOM 2322 N N . SER A 1 293 ? -14.219 8.328 -6.551 1 85.44 293 SER A N 1
ATOM 2323 C CA . SER A 1 293 ? -14.82 7.156 -7.18 1 85.44 293 SER A CA 1
ATOM 2324 C C . SER A 1 293 ? -13.875 5.961 -7.152 1 85.44 293 SER A C 1
ATOM 2326 O O . SER A 1 293 ? -14.305 4.828 -6.906 1 85.44 293 SER A O 1
ATOM 2328 N N . GLN A 1 294 ? -12.641 6.238 -7.352 1 84.25 294 GLN A N 1
ATOM 2329 C CA . GLN A 1 294 ? -11.641 5.168 -7.324 1 84.25 294 GLN A CA 1
ATOM 2330 C C . GLN A 1 294 ? -11.508 4.578 -5.926 1 84.25 294 GLN A C 1
ATOM 2332 O O . GLN A 1 294 ? -11.406 3.361 -5.766 1 84.25 294 GLN A O 1
ATOM 2337 N N . MET A 1 295 ? -11.547 5.41 -4.945 1 83.5 295 MET A N 1
ATOM 2338 C CA . MET A 1 295 ? -11.445 4.957 -3.561 1 83.5 295 MET A CA 1
ATOM 2339 C C . MET A 1 295 ? -12.664 4.129 -3.168 1 83.5 295 MET A C 1
ATOM 2341 O O . MET A 1 295 ? -12.531 3.068 -2.561 1 83.5 295 MET A O 1
ATOM 2345 N N . ALA A 1 296 ? -13.797 4.637 -3.549 1 83.94 296 ALA A N 1
ATOM 2346 C CA . ALA A 1 296 ? -15.031 3.912 -3.25 1 83.94 296 ALA A CA 1
ATOM 2347 C C . ALA A 1 296 ? -15.023 2.527 -3.893 1 83.94 296 ALA A C 1
ATOM 2349 O O . ALA A 1 296 ? -15.422 1.543 -3.268 1 83.94 296 ALA A O 1
ATOM 2350 N N . PHE A 1 297 ? -14.578 2.459 -5.105 1 88.06 297 PHE A N 1
ATOM 2351 C CA . PHE A 1 297 ? -14.469 1.18 -5.801 1 88.06 297 PHE A CA 1
ATOM 2352 C C . PHE A 1 297 ? -13.523 0.241 -5.059 1 88.06 297 PHE A C 1
ATOM 2354 O O . PHE A 1 297 ? -13.859 -0.922 -4.82 1 88.06 297 PHE A O 1
ATOM 2361 N N . MET A 1 298 ? -12.398 0.79 -4.711 1 85.88 298 MET A N 1
ATOM 2362 C CA . MET A 1 298 ? -11.375 -0.022 -4.062 1 85.88 298 MET A CA 1
ATOM 2363 C C . MET A 1 298 ? -11.898 -0.616 -2.758 1 85.88 298 MET A C 1
ATOM 2365 O O . MET A 1 298 ? -11.672 -1.792 -2.471 1 85.88 298 MET A O 1
ATOM 2369 N N . LEU A 1 299 ? -12.562 0.146 -1.989 1 86.38 299 LEU A N 1
ATOM 2370 C CA . LEU A 1 299 ? -13.086 -0.317 -0.708 1 86.38 299 LEU A CA 1
ATOM 2371 C C . LEU A 1 299 ? -14.172 -1.361 -0.912 1 86.38 299 LEU A C 1
ATOM 2373 O O . LEU A 1 299 ? -14.203 -2.381 -0.219 1 86.38 299 LEU A O 1
ATOM 2377 N N . ARG A 1 300 ? -15.023 -1.137 -1.893 1 90.56 300 ARG A N 1
ATOM 2378 C CA . ARG A 1 300 ? -16.062 -2.105 -2.199 1 90.56 300 ARG A CA 1
ATOM 2379 C C . ARG A 1 300 ? -15.477 -3.418 -2.699 1 90.56 300 ARG A C 1
ATOM 2381 O O . ARG A 1 300 ? -15.914 -4.496 -2.295 1 90.56 300 ARG A O 1
ATOM 2388 N N . TRP A 1 301 ? -14.539 -3.275 -3.596 1 92.94 301 TRP A N 1
ATOM 2389 C CA . TRP A 1 301 ? -13.82 -4.422 -4.141 1 92.94 301 TRP A CA 1
ATOM 2390 C C . TRP A 1 301 ? -13.188 -5.25 -3.027 1 92.94 301 TRP A C 1
ATOM 2392 O O . TRP A 1 301 ? -13.422 -6.457 -2.936 1 92.94 301 TRP A O 1
ATOM 2402 N N . THR A 1 302 ? -12.531 -4.625 -2.119 1 89.94 302 THR A N 1
ATOM 2403 C CA . THR A 1 302 ? -11.812 -5.297 -1.037 1 89.94 302 THR A CA 1
ATOM 2404 C C . THR A 1 302 ? -12.797 -5.906 -0.04 1 89.94 302 THR A C 1
ATOM 2406 O O . THR A 1 302 ? -12.648 -7.062 0.356 1 89.94 302 THR A O 1
ATOM 2409 N N . THR A 1 303 ? -13.828 -5.195 0.325 1 91.19 303 THR A N 1
ATOM 2410 C CA . THR A 1 303 ? -14.797 -5.668 1.308 1 91.19 303 THR A CA 1
ATOM 2411 C C . THR A 1 303 ? -15.547 -6.887 0.782 1 91.19 303 THR A C 1
ATOM 2413 O O . THR A 1 303 ? -15.727 -7.871 1.502 1 91.19 303 THR A O 1
ATOM 2416 N N . SER A 1 304 ? -15.93 -6.762 -0.421 1 95 304 SER A N 1
ATOM 2417 C CA . SER A 1 304 ? -16.688 -7.863 -1.013 1 95 304 SER A CA 1
ATOM 2418 C C . SER A 1 304 ? -15.859 -9.148 -1.032 1 95 304 SER A C 1
ATOM 2420 O O . SER A 1 304 ? -16.344 -10.211 -0.63 1 95 304 SER A O 1
ATOM 2422 N N . HIS A 1 305 ? -14.664 -9.031 -1.427 1 95.25 305 HIS A N 1
ATOM 2423 C CA . HIS A 1 305 ? -13.828 -10.219 -1.559 1 95.25 305 HIS A CA 1
ATOM 2424 C C . HIS A 1 305 ? -13.438 -10.781 -0.192 1 95.25 305 HIS A C 1
ATOM 2426 O O . HIS A 1 305 ? -13.383 -11.992 -0.009 1 95.25 305 HIS A O 1
ATOM 2432 N N . LEU A 1 306 ? -13.172 -9.875 0.706 1 92.25 306 LEU A N 1
ATOM 2433 C CA . LEU A 1 306 ? -12.867 -10.336 2.057 1 92.25 306 LEU A CA 1
ATOM 2434 C C . LEU A 1 306 ? -14.055 -11.086 2.652 1 92.25 306 LEU A C 1
ATOM 2436 O O . LEU A 1 306 ? -13.891 -12.172 3.203 1 92.25 306 LEU A O 1
ATOM 2440 N N . THR A 1 307 ? -15.211 -10.539 2.5 1 93.56 307 THR A N 1
ATOM 2441 C CA . THR A 1 307 ? -16.422 -11.156 3.025 1 93.56 307 THR A CA 1
ATOM 2442 C C . THR A 1 307 ? -16.656 -12.523 2.387 1 93.56 307 THR A C 1
ATOM 2444 O O . THR A 1 307 ? -16.922 -13.5 3.084 1 93.56 307 THR A O 1
ATOM 2447 N N . ASP A 1 308 ? -16.531 -12.562 1.108 1 97.06 308 ASP A N 1
ATOM 2448 C CA . ASP A 1 308 ? -16.797 -13.812 0.402 1 97.06 308 ASP A CA 1
ATOM 2449 C C . ASP A 1 308 ? -15.742 -14.867 0.729 1 97.06 308 ASP A C 1
ATOM 2451 O O . ASP A 1 308 ? -16.047 -16.062 0.806 1 97.06 308 ASP A O 1
ATOM 2455 N N . SER A 1 309 ? -14.492 -14.453 0.858 1 95.88 309 SER A N 1
ATOM 2456 C CA . SER A 1 309 ? -13.445 -15.391 1.262 1 95.88 309 SER A CA 1
ATOM 2457 C C . SER A 1 309 ? -13.742 -15.992 2.633 1 95.88 309 SER A C 1
ATOM 2459 O O . SER A 1 309 ? -13.477 -17.172 2.869 1 95.88 309 SER A O 1
ATOM 2461 N N . GLU A 1 310 ? -14.328 -15.203 3.473 1 94.19 310 GLU A N 1
ATOM 2462 C CA . GLU A 1 310 ? -14.602 -15.617 4.844 1 94.19 310 GLU A CA 1
ATOM 2463 C C . GLU A 1 310 ? -15.867 -16.469 4.922 1 94.19 310 GLU A C 1
ATOM 2465 O O . GLU A 1 310 ? -15.914 -17.453 5.668 1 94.19 310 GLU A O 1
ATOM 2470 N N . THR A 1 311 ? -16.859 -16.141 4.188 1 96.56 311 THR A N 1
ATOM 2471 C CA . THR A 1 311 ? -18.172 -16.703 4.469 1 96.56 311 THR A CA 1
ATOM 2472 C C . THR A 1 311 ? -18.547 -17.766 3.432 1 96.56 311 THR A C 1
ATOM 2474 O O . THR A 1 311 ? -19.297 -18.688 3.729 1 96.56 311 THR A O 1
ATOM 2477 N N . ILE A 1 312 ? -18.062 -17.625 2.248 1 97.88 312 ILE A N 1
ATOM 2478 C CA . ILE A 1 312 ? -18.438 -18.531 1.176 1 97.88 312 ILE A CA 1
ATOM 2479 C C . ILE A 1 312 ? -17.281 -19.5 0.882 1 97.88 312 ILE A C 1
ATOM 2481 O O . ILE A 1 312 ? -17.453 -20.719 0.956 1 97.88 312 ILE A O 1
ATOM 2485 N N . ILE A 1 313 ? -16.125 -18.922 0.606 1 97.81 313 ILE A N 1
ATOM 2486 C CA . ILE A 1 313 ? -14.977 -19.734 0.214 1 97.81 313 ILE A CA 1
ATOM 2487 C C . ILE A 1 313 ? -14.375 -20.406 1.444 1 97.81 313 ILE A C 1
ATOM 2489 O O . ILE A 1 313 ? -13.906 -21.547 1.366 1 97.81 313 ILE A O 1
ATOM 2493 N N . LYS A 1 314 ? -14.375 -19.688 2.551 1 97.62 314 LYS A N 1
ATOM 2494 C CA . LYS A 1 314 ? -13.875 -20.141 3.846 1 97.62 314 LYS A CA 1
ATOM 2495 C C . LYS A 1 314 ? -12.391 -20.484 3.779 1 97.62 314 LYS A C 1
ATOM 2497 O O . LYS A 1 314 ? -11.961 -21.531 4.266 1 97.62 314 LYS A O 1
ATOM 2502 N N . LYS A 1 315 ? -11.609 -19.625 3.133 1 97 315 LYS A N 1
ATOM 2503 C CA . LYS A 1 315 ? -10.148 -19.656 3.02 1 97 315 LYS A CA 1
ATOM 2504 C C . LYS A 1 315 ? -9.555 -18.266 3.238 1 97 315 LYS A C 1
ATOM 2506 O O . LYS A 1 315 ? -10.219 -17.25 3.01 1 97 315 LYS A O 1
ATOM 2511 N N . PRO A 1 316 ? -8.305 -18.234 3.736 1 96.12 316 PRO A N 1
ATOM 2512 C CA . PRO A 1 316 ? -7.691 -16.906 3.859 1 96.12 316 PRO A CA 1
ATOM 2513 C C . PRO A 1 316 ? -7.523 -16.203 2.514 1 96.12 316 PRO A C 1
ATOM 2515 O O . PRO A 1 316 ? -7.535 -16.859 1.468 1 96.12 316 PRO A O 1
ATOM 2518 N N . MET A 1 317 ? -7.438 -14.883 2.586 1 93.5 317 MET A N 1
ATOM 2519 C CA . MET A 1 317 ? -7.266 -14.086 1.375 1 93.5 317 MET A CA 1
ATOM 2520 C C . MET A 1 317 ? -5.98 -13.273 1.442 1 93.5 317 MET A C 1
ATOM 2522 O O . MET A 1 317 ? -5.625 -12.75 2.5 1 93.5 317 MET A O 1
ATOM 2526 N N . VAL A 1 318 ? -5.305 -13.219 0.345 1 90.62 318 VAL A N 1
ATOM 2527 C CA . VAL A 1 318 ? -4.117 -12.383 0.22 1 90.62 318 VAL A CA 1
ATOM 2528 C C . VAL A 1 318 ? -4.359 -11.297 -0.83 1 90.62 318 VAL A C 1
ATOM 2530 O O . VAL A 1 318 ? -4.824 -11.586 -1.935 1 90.62 318 VAL A O 1
ATOM 2533 N N . PHE A 1 319 ? -4.207 -10.016 -0.427 1 86.06 319 PHE A N 1
ATOM 2534 C CA . PHE A 1 319 ? -4.105 -8.922 -1.377 1 86.06 319 PHE A CA 1
ATOM 2535 C C . PHE A 1 319 ? -2.699 -8.836 -1.965 1 86.06 319 PHE A C 1
ATOM 2537 O O . PHE A 1 319 ? -1.786 -8.305 -1.332 1 86.06 319 PHE A O 1
ATOM 2544 N N . SER A 1 320 ? -2.543 -9.344 -3.104 1 77.88 320 SER A N 1
ATOM 2545 C CA . SER A 1 320 ? -1.189 -9.68 -3.535 1 77.88 320 SER A CA 1
ATOM 2546 C C . SER A 1 320 ? -0.574 -8.555 -4.359 1 77.88 320 SER A C 1
ATOM 2548 O O . SER A 1 320 ? 0.649 -8.469 -4.48 1 77.88 320 SER A O 1
ATOM 2550 N N . GLU A 1 321 ? -1.427 -7.754 -5.07 1 70.75 321 GLU A N 1
ATOM 2551 C CA . GLU A 1 321 ? -0.894 -6.613 -5.809 1 70.75 321 GLU A CA 1
ATOM 2552 C C . GLU A 1 321 ? -1.819 -5.402 -5.703 1 70.75 321 GLU A C 1
ATOM 2554 O O . GLU A 1 321 ? -3.043 -5.547 -5.758 1 70.75 321 GLU A O 1
ATOM 2559 N N . PHE A 1 322 ? -1.135 -4.395 -5.34 1 62 322 PHE A N 1
ATOM 2560 C CA . PHE A 1 322 ? -1.863 -3.131 -5.32 1 62 322 PHE A CA 1
ATOM 2561 C C . PHE A 1 322 ? -1.083 -2.043 -6.047 1 62 322 PHE A C 1
ATOM 2563 O O . PHE A 1 322 ? 0.144 -1.973 -5.938 1 62 322 PHE A O 1
ATOM 2570 N N . GLY A 1 323 ? -1.596 -1.518 -7.027 1 57.97 323 GLY A N 1
ATOM 2571 C CA . GLY A 1 323 ? -0.775 -0.417 -7.512 1 57.97 323 GLY A CA 1
ATOM 2572 C C . GLY A 1 323 ? -1.336 0.245 -8.758 1 57.97 323 GLY A C 1
ATOM 2573 O O . GLY A 1 323 ? -2.455 -0.058 -9.172 1 57.97 323 GLY A O 1
ATOM 2574 N N . LYS A 1 324 ? -0.922 1.267 -9.258 1 46.84 324 LYS A N 1
ATOM 2575 C CA . LYS A 1 324 ? -1.207 2.025 -10.477 1 46.84 324 LYS A CA 1
ATOM 2576 C C . LYS A 1 324 ? -0.457 1.45 -11.672 1 46.84 324 LYS A C 1
ATOM 2578 O O . LYS A 1 324 ? 0.687 1.01 -11.539 1 46.84 324 LYS A O 1
ATOM 2583 N N . SER A 1 325 ? -1.219 0.763 -12.609 1 41.31 325 SER A N 1
ATOM 2584 C CA . SER A 1 325 ? -0.853 -0.025 -13.789 1 41.31 325 SER A CA 1
ATOM 2585 C C . SER A 1 325 ? 0.455 0.468 -14.398 1 41.31 325 SER A C 1
ATOM 2587 O O . SER A 1 325 ? 1.272 -0.333 -14.852 1 41.31 325 SER A O 1
ATOM 2589 N N . SER A 1 326 ? 0.378 1.688 -15.008 1 37.47 326 SER A N 1
ATOM 2590 C CA . SER A 1 326 ? 1.311 1.609 -16.125 1 37.47 326 SER A CA 1
ATOM 2591 C C . SER A 1 326 ? 2.703 1.2 -15.664 1 37.47 326 SER A C 1
ATOM 2593 O O . SER A 1 326 ? 3.305 0.279 -16.219 1 37.47 326 SER A O 1
ATOM 2595 N N . LYS A 1 327 ? 3.602 2.211 -15.281 1 37.88 327 LYS A N 1
ATOM 2596 C CA . LYS A 1 327 ? 5.031 1.919 -15.258 1 37.88 327 LYS A CA 1
ATOM 2597 C C . LYS A 1 327 ? 5.441 1.272 -13.938 1 37.88 327 LYS A C 1
ATOM 2599 O O . LYS A 1 327 ? 6.551 0.749 -13.82 1 37.88 327 LYS A O 1
ATOM 2604 N N . THR A 1 328 ? 4.996 1.515 -12.711 1 37.72 328 THR A N 1
ATOM 2605 C CA . THR A 1 328 ? 5.703 0.985 -11.547 1 37.72 328 THR A CA 1
ATOM 2606 C C . THR A 1 328 ? 4.77 0.153 -10.68 1 37.72 328 THR A C 1
ATOM 2608 O O . THR A 1 328 ? 4.027 0.698 -9.859 1 37.72 328 THR A O 1
ATOM 2611 N N . ARG A 1 329 ? 4.438 -1.064 -10.898 1 39.75 329 ARG A N 1
ATOM 2612 C CA . ARG A 1 329 ? 3.582 -2.094 -10.312 1 39.75 329 ARG A CA 1
ATOM 2613 C C . ARG A 1 329 ? 4.125 -2.561 -8.969 1 39.75 329 ARG A C 1
ATOM 2615 O O . ARG A 1 329 ? 3.549 -3.447 -8.336 1 39.75 329 ARG A O 1
ATOM 2622 N N . ASP A 1 330 ? 5.137 -2.037 -8.312 1 38.25 330 ASP A N 1
ATOM 2623 C CA . ASP A 1 330 ? 5.848 -2.98 -7.453 1 38.25 330 ASP A CA 1
ATOM 2624 C C . ASP A 1 330 ? 5.477 -2.775 -5.988 1 38.25 330 ASP A C 1
ATOM 2626 O O . ASP A 1 330 ? 5.68 -3.668 -5.16 1 38.25 330 ASP A O 1
ATOM 2630 N N . ILE A 1 331 ? 5.227 -1.509 -5.438 1 35.19 331 ILE A N 1
ATOM 2631 C CA . ILE A 1 331 ? 5.32 -1.58 -3.984 1 35.19 331 ILE A CA 1
ATOM 2632 C C . ILE A 1 331 ? 3.947 -1.878 -3.393 1 35.19 331 ILE A C 1
ATOM 2634 O O . ILE A 1 331 ? 3.018 -1.079 -3.533 1 35.19 331 ILE A O 1
ATOM 2638 N N . VAL A 1 332 ? 3.539 -3.168 -3.4 1 38.31 332 VAL A N 1
ATOM 2639 C CA . VAL A 1 332 ? 2.27 -3.613 -2.836 1 38.31 332 VAL A CA 1
ATOM 2640 C C . VAL A 1 332 ? 2.453 -3.953 -1.358 1 38.31 332 VAL A C 1
ATOM 2642 O O . VAL A 1 332 ? 3.445 -4.574 -0.976 1 38.31 332 VAL A O 1
ATOM 2645 N N . GLN A 1 333 ? 1.952 -3.178 -0.53 1 37.34 333 GLN A N 1
ATOM 2646 C CA . GLN A 1 333 ? 1.811 -3.76 0.801 1 37.34 333 GLN A CA 1
ATOM 2647 C C . GLN A 1 333 ? 0.793 -4.895 0.799 1 37.34 333 GLN A C 1
ATOM 2649 O O . GLN A 1 333 ? -0.333 -4.727 0.327 1 37.34 333 GLN A O 1
ATOM 2654 N N . VAL A 1 334 ? 1.247 -6.117 0.744 1 35.06 334 VAL A N 1
ATOM 2655 C CA . VAL A 1 334 ? 0.44 -7.316 0.934 1 35.06 334 VAL A CA 1
ATOM 2656 C C . VAL A 1 334 ? 0.086 -7.477 2.41 1 35.06 334 VAL A C 1
ATOM 2658 O O . VAL A 1 334 ? 0.96 -7.395 3.277 1 35.06 334 VAL A O 1
ATOM 2661 N N . GLN A 1 335 ? -1.153 -7.148 2.842 1 35.81 335 GLN A N 1
ATOM 2662 C CA . GLN A 1 335 ? -1.572 -7.379 4.219 1 35.81 335 GLN A CA 1
ATOM 2663 C C . GLN A 1 335 ? -2.428 -8.641 4.332 1 35.81 335 GLN A C 1
ATOM 2665 O O . GLN A 1 335 ? -3.287 -8.891 3.484 1 35.81 335 GLN A O 1
ATOM 2670 N N . GLY A 1 336 ? -1.957 -9.75 4.996 1 30.17 336 GLY A N 1
ATOM 2671 C CA . GLY A 1 336 ? -2.848 -10.805 5.438 1 30.17 336 GLY A CA 1
ATOM 2672 C C . GLY A 1 336 ? -3.822 -10.359 6.512 1 30.17 336 GLY A C 1
ATOM 2673 O O . GLY A 1 336 ? -3.418 -10.039 7.629 1 30.17 336 GLY A O 1
ATOM 2674 N N . ILE A 1 337 ? -5.09 -9.758 6.156 1 31.61 337 ILE A N 1
ATOM 2675 C CA . ILE A 1 337 ? -6.109 -9.258 7.074 1 31.61 337 ILE A CA 1
ATOM 2676 C C . ILE A 1 337 ? -6.871 -10.43 7.691 1 31.61 337 ILE A C 1
ATOM 2678 O O . ILE A 1 337 ? -7.293 -11.344 6.98 1 31.61 337 ILE A O 1
ATOM 2682 N N . HIS A 1 338 ? -6.449 -10.812 8.961 1 27.66 338 HIS A N 1
ATOM 2683 C CA . HIS A 1 338 ? -7.191 -11.883 9.625 1 27.66 338 HIS A CA 1
ATOM 2684 C C . HIS A 1 338 ? -8.398 -11.32 10.375 1 27.66 338 HIS A C 1
ATOM 2686 O O . HIS A 1 338 ? -8.367 -10.188 10.852 1 27.66 338 HIS A O 1
ATOM 2692 N N . SER A 1 339 ? -9.57 -11.898 10.156 1 27.91 339 SER A N 1
ATOM 2693 C CA . SER A 1 339 ? -10.688 -11.727 11.07 1 27.91 339 SER A CA 1
ATOM 2694 C C . SER A 1 339 ? -10.344 -12.227 12.469 1 27.91 339 SER A C 1
ATOM 2696 O O . SER A 1 339 ? -9.516 -13.125 12.625 1 27.91 339 SER A O 1
ATOM 2698 N N . MET B 1 1 ? 24.531 -14.289 92.125 1 26.45 1 MET B N 1
ATOM 2699 C CA . MET B 1 1 ? 24.562 -14.656 90.75 1 26.45 1 MET B CA 1
ATOM 2700 C C . MET B 1 1 ? 23.188 -14.508 90.062 1 26.45 1 MET B C 1
ATOM 2702 O O . MET B 1 1 ? 22.266 -15.242 90.438 1 26.45 1 MET B O 1
ATOM 2706 N N . ALA B 1 2 ? 22.797 -13.195 89.875 1 27.72 2 ALA B N 1
ATOM 2707 C CA . ALA B 1 2 ? 21.594 -12.461 89.562 1 27.72 2 ALA B CA 1
ATOM 2708 C C . ALA B 1 2 ? 21.094 -12.883 88.188 1 27.72 2 ALA B C 1
ATOM 2710 O O . ALA B 1 2 ? 21.781 -12.719 87.188 1 27.72 2 ALA B O 1
ATOM 2711 N N . TYR B 1 3 ? 20.438 -14.047 88.062 1 26.8 3 TYR B N 1
ATOM 2712 C CA . TYR B 1 3 ? 19.891 -14.781 86.938 1 26.8 3 TYR B CA 1
ATOM 2713 C C . TYR B 1 3 ? 18.922 -13.906 86.125 1 26.8 3 TYR B C 1
ATOM 2715 O O . TYR B 1 3 ? 17.859 -13.523 86.625 1 26.8 3 TYR B O 1
ATOM 2723 N N . PHE B 1 4 ? 19.453 -12.93 85.375 1 29.14 4 PHE B N 1
ATOM 2724 C CA . PHE B 1 4 ? 18.781 -11.938 84.5 1 29.14 4 PHE B CA 1
ATOM 2725 C C . PHE B 1 4 ? 17.828 -12.617 83.562 1 29.14 4 PHE B C 1
ATOM 2727 O O . PHE B 1 4 ? 18.234 -13.5 82.812 1 29.14 4 PHE B O 1
ATOM 2734 N N . GLY B 1 5 ? 16.625 -12.922 84 1 25.25 5 GLY B N 1
ATOM 2735 C CA . GLY B 1 5 ? 15.477 -13.484 83.312 1 25.25 5 GLY B CA 1
ATOM 2736 C C . GLY B 1 5 ? 15.188 -12.805 82 1 25.25 5 GLY B C 1
ATOM 2737 O O . GLY B 1 5 ? 14.977 -11.594 81.938 1 25.25 5 GLY B O 1
ATOM 2738 N N . ARG B 1 6 ? 15.93 -13.227 80.938 1 28.3 6 ARG B N 1
ATOM 2739 C CA . ARG B 1 6 ? 15.891 -12.656 79.625 1 28.3 6 ARG B CA 1
ATOM 2740 C C . ARG B 1 6 ? 14.477 -12.695 79 1 28.3 6 ARG B C 1
ATOM 2742 O O . ARG B 1 6 ? 13.867 -13.766 78.938 1 28.3 6 ARG B O 1
ATOM 2749 N N . ILE B 1 7 ? 13.641 -11.711 79.375 1 28.11 7 ILE B N 1
ATOM 2750 C CA . ILE B 1 7 ? 12.266 -11.531 78.938 1 28.11 7 ILE B CA 1
ATOM 2751 C C . ILE B 1 7 ? 12.211 -11.586 77.375 1 28.11 7 ILE B C 1
ATOM 2753 O O . ILE B 1 7 ? 12.898 -10.82 76.75 1 28.11 7 ILE B O 1
ATOM 2757 N N . ILE B 1 8 ? 12.172 -12.742 76.812 1 27.34 8 ILE B N 1
ATOM 2758 C CA . ILE B 1 8 ? 12.078 -12.961 75.375 1 27.34 8 ILE B CA 1
ATOM 2759 C C . ILE B 1 8 ? 10.844 -12.25 74.812 1 27.34 8 ILE B C 1
ATOM 2761 O O . ILE B 1 8 ? 9.719 -12.547 75.25 1 27.34 8 ILE B O 1
ATOM 2765 N N . SER B 1 9 ? 10.914 -10.898 74.688 1 25.44 9 SER B N 1
ATOM 2766 C CA . SER B 1 9 ? 9.828 -10.109 74.125 1 25.44 9 SER B CA 1
ATOM 2767 C C . SER B 1 9 ? 9.383 -10.68 72.75 1 25.44 9 SER B C 1
ATOM 2769 O O . SER B 1 9 ? 10.203 -10.883 71.875 1 25.44 9 SER B O 1
ATOM 2771 N N . PHE B 1 10 ? 8.445 -11.586 72.812 1 26.08 10 PHE B N 1
ATOM 2772 C CA . PHE B 1 10 ? 7.734 -12.102 71.625 1 26.08 10 PHE B CA 1
ATOM 2773 C C . PHE B 1 10 ? 7.219 -10.961 70.75 1 26.08 10 PHE B C 1
ATOM 2775 O O . PHE B 1 10 ? 6.328 -10.211 71.188 1 26.08 10 PHE B O 1
ATOM 2782 N N . SER B 1 11 ? 8.117 -10.195 70.125 1 25.33 11 SER B N 1
ATOM 2783 C CA . SER B 1 11 ? 7.637 -9.172 69.188 1 25.33 11 SER B CA 1
ATOM 2784 C C . SER B 1 11 ? 6.676 -9.758 68.188 1 25.33 11 SER B C 1
ATOM 2786 O O . SER B 1 11 ? 7.012 -10.719 67.5 1 25.33 11 SER B O 1
ATOM 2788 N N . VAL B 1 12 ? 5.414 -9.82 68.562 1 25.89 12 VAL B N 1
ATOM 2789 C CA . VAL B 1 12 ? 4.32 -10.078 67.625 1 25.89 12 VAL B CA 1
ATOM 2790 C C . VAL B 1 12 ? 4.496 -9.211 66.375 1 25.89 12 VAL B C 1
ATOM 2792 O O . VAL B 1 12 ? 4.445 -7.984 66.438 1 25.89 12 VAL B O 1
ATOM 2795 N N . LEU B 1 13 ? 5.469 -9.57 65.5 1 26.58 13 LEU B N 1
ATOM 2796 C CA . LEU B 1 13 ? 5.551 -8.891 64.25 1 26.58 13 LEU B CA 1
ATOM 2797 C C . LEU B 1 13 ? 4.199 -8.898 63.531 1 26.58 13 LEU B C 1
ATOM 2799 O O . LEU B 1 13 ? 3.658 -9.961 63.219 1 26.58 13 LEU B O 1
ATOM 2803 N N . PHE B 1 14 ? 3.283 -7.934 63.938 1 26.56 14 PHE B N 1
ATOM 2804 C CA . PHE B 1 14 ? 2.088 -7.613 63.188 1 26.56 14 PHE B CA 1
ATOM 2805 C C . PHE B 1 14 ? 2.414 -7.488 61.688 1 26.56 14 PHE B C 1
ATOM 2807 O O . PHE B 1 14 ? 3.23 -6.652 61.312 1 26.56 14 PHE B O 1
ATOM 2814 N N . LEU B 1 15 ? 2.457 -8.648 61.062 1 26.23 15 LEU B N 1
ATOM 2815 C CA . LEU B 1 15 ? 2.441 -8.641 59.594 1 26.23 15 LEU B CA 1
ATOM 2816 C C . LEU B 1 15 ? 1.334 -7.738 59.062 1 26.23 15 LEU B C 1
ATOM 2818 O O . LEU B 1 15 ? 0.15 -8.055 59.188 1 26.23 15 LEU B O 1
ATOM 2822 N N . LEU B 1 16 ? 1.397 -6.379 59.281 1 27.3 16 LEU B N 1
ATOM 2823 C CA . LEU B 1 16 ? 0.532 -5.48 58.5 1 27.3 16 LEU B CA 1
ATOM 2824 C C . LEU B 1 16 ? 0.554 -5.832 57.031 1 27.3 16 LEU B C 1
ATOM 2826 O O . LEU B 1 16 ? 1.596 -5.727 56.375 1 27.3 16 LEU B O 1
ATOM 2830 N N . VAL B 1 17 ? -0.212 -6.836 56.656 1 29.94 17 VAL B N 1
ATOM 2831 C CA . VAL B 1 17 ? -0.59 -7.02 55.281 1 29.94 17 VAL B CA 1
ATOM 2832 C C . VAL B 1 17 ? -1.025 -5.68 54.688 1 29.94 17 VAL B C 1
ATOM 2834 O O . VAL B 1 17 ? -2.037 -5.109 55.094 1 29.94 17 VAL B O 1
ATOM 2837 N N . ALA B 1 18 ? -0.133 -4.801 54.406 1 30.03 18 ALA B N 1
ATOM 2838 C CA . ALA B 1 18 ? -0.44 -3.633 53.562 1 30.03 18 ALA B CA 1
ATOM 2839 C C . ALA B 1 18 ? -1.313 -4.016 52.375 1 30.03 18 ALA B C 1
ATOM 2841 O O . ALA B 1 18 ? -0.897 -4.801 51.531 1 30.03 18 ALA B O 1
ATOM 2842 N N . LEU B 1 19 ? -2.59 -4.145 52.625 1 32.12 19 LEU B N 1
ATOM 2843 C CA . LEU B 1 19 ? -3.527 -3.982 51.531 1 32.12 19 LEU B CA 1
ATOM 2844 C C . LEU B 1 19 ? -3.117 -2.812 50.625 1 32.12 19 LEU B C 1
ATOM 2846 O O . LEU B 1 19 ? -3.283 -1.651 51 1 32.12 19 LEU B O 1
ATOM 2850 N N . ALA B 1 20 ? -1.967 -2.828 50.125 1 32.62 20 ALA B N 1
ATOM 2851 C CA . ALA B 1 20 ? -1.759 -1.859 49.031 1 32.62 20 ALA B CA 1
ATOM 2852 C C . ALA B 1 20 ? -2.982 -1.778 48.125 1 32.62 20 ALA B C 1
ATOM 2854 O O . ALA B 1 20 ? -3.309 -2.74 47.438 1 32.62 20 ALA B O 1
ATOM 2855 N N . CYS B 1 21 ? -4.016 -1.1 48.594 1 32.34 21 CYS B N 1
ATOM 2856 C CA . CYS B 1 21 ? -5 -0.593 47.625 1 32.34 21 CYS B CA 1
ATOM 2857 C C . CYS B 1 21 ? -4.336 -0.206 46.312 1 32.34 21 CYS B C 1
ATOM 2859 O O . CYS B 1 21 ? -3.623 0.798 46.25 1 32.34 21 CYS B O 1
ATOM 2861 N N . GLU B 1 22 ? -3.828 -1.134 45.625 1 35.19 22 GLU B N 1
ATOM 2862 C CA . GLU B 1 22 ? -3.584 -0.708 44.25 1 35.19 22 GLU B CA 1
ATOM 2863 C C . GLU B 1 22 ? -4.711 0.184 43.75 1 35.19 22 GLU B C 1
ATOM 2865 O O . GLU B 1 22 ? -5.859 -0.256 43.625 1 35.19 22 GLU B O 1
ATOM 2870 N N . ALA B 1 23 ? -4.828 1.422 44.156 1 31.14 23 ALA B N 1
ATOM 2871 C CA . ALA B 1 23 ? -5.574 2.406 43.375 1 31.14 23 ALA B CA 1
ATOM 2872 C C . ALA B 1 23 ? -5.523 2.08 41.875 1 31.14 23 ALA B C 1
ATOM 2874 O O . ALA B 1 23 ? -4.473 2.213 41.25 1 31.14 23 ALA B O 1
ATOM 2875 N N . ARG B 1 24 ? -6.172 1.073 41.594 1 37.19 24 ARG B N 1
ATOM 2876 C CA . ARG B 1 24 ? -6.52 1.079 40.156 1 37.19 24 ARG B CA 1
ATOM 2877 C C . ARG B 1 24 ? -6.852 2.49 39.688 1 37.19 24 ARG B C 1
ATOM 2879 O O . ARG B 1 24 ? -7.891 3.045 40.062 1 37.19 24 ARG B O 1
ATOM 2886 N N . VAL B 1 25 ? -5.98 3.469 39.688 1 35.94 25 VAL B N 1
ATOM 2887 C CA . VAL B 1 25 ? -6.238 4.66 38.875 1 35.94 25 VAL B CA 1
ATOM 2888 C C . VAL B 1 25 ? -7.156 4.305 37.719 1 35.94 25 VAL B C 1
ATOM 2890 O O . VAL B 1 25 ? -6.805 3.484 36.875 1 35.94 25 VAL B O 1
ATOM 2893 N N . LEU B 1 26 ? -8.312 4.109 37.906 1 38.62 26 LEU B N 1
ATOM 2894 C CA . LEU B 1 26 ? -9.234 4.156 36.781 1 38.62 26 LEU B CA 1
ATOM 2895 C C . LEU B 1 26 ? -8.742 5.141 35.719 1 38.62 26 LEU B C 1
ATOM 2897 O O . LEU B 1 26 ? -8.852 6.355 35.906 1 38.62 26 LEU B O 1
ATOM 2901 N N . LEU B 1 27 ? -7.551 5.086 35.25 1 42.97 27 LEU B N 1
ATOM 2902 C CA . LEU B 1 27 ? -7.172 5.891 34.062 1 42.97 27 LEU B CA 1
ATOM 2903 C C . LEU B 1 27 ? -8.391 6.223 33.219 1 42.97 27 LEU B C 1
ATOM 2905 O O . LEU B 1 27 ? -9.055 5.32 32.719 1 42.97 27 LEU B O 1
ATOM 2909 N N . GLN B 1 28 ? -9.227 7.074 33.625 1 49.5 28 GLN B N 1
ATOM 2910 C CA . GLN B 1 28 ? -10.32 7.594 32.812 1 49.5 28 GLN B CA 1
ATOM 2911 C C . GLN B 1 28 ? -9.984 7.523 31.328 1 49.5 28 GLN B C 1
ATOM 2913 O O . GLN B 1 28 ? -8.953 8.031 30.906 1 49.5 28 GLN B O 1
ATOM 2918 N N . SER B 1 29 ? -10.539 6.598 30.578 1 68.06 29 SER B N 1
ATOM 2919 C CA . SER B 1 29 ? -10.422 6.387 29.125 1 68.06 29 SER B CA 1
ATOM 2920 C C . SER B 1 2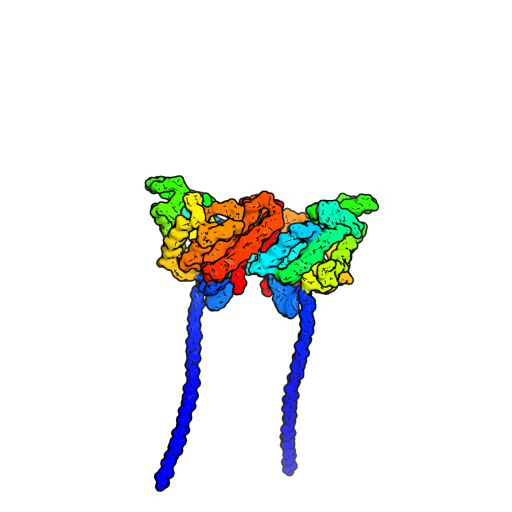9 ? -10.68 7.676 28.359 1 68.06 29 SER B C 1
ATOM 2922 O O . SER B 1 29 ? -11.805 8.188 28.359 1 68.06 29 SER B O 1
ATOM 2924 N N . SER B 1 30 ? -9.836 8.672 28.25 1 77.69 30 SER B N 1
ATOM 2925 C CA . SER B 1 30 ? -10.031 9.93 27.547 1 77.69 30 SER B CA 1
ATOM 2926 C C . SER B 1 30 ? -10.508 9.695 26.109 1 77.69 30 SER B C 1
ATOM 2928 O O . SER B 1 30 ? -11.156 10.555 25.516 1 77.69 30 SER B O 1
ATOM 2930 N N . GLY B 1 31 ? -10.281 8.57 25.594 1 94.25 31 GLY B N 1
ATOM 2931 C CA . GLY B 1 31 ? -10.641 8.242 24.219 1 94.25 31 GLY B CA 1
ATOM 2932 C C . GLY B 1 31 ? -9.703 8.844 23.203 1 94.25 31 GLY B C 1
ATOM 2933 O O . GLY B 1 31 ? -9.82 8.578 22 1 94.25 31 GLY B O 1
ATOM 2934 N N . PHE B 1 32 ? -8.727 9.68 23.734 1 97.81 32 PHE B N 1
ATOM 2935 C CA . PHE B 1 32 ? -7.766 10.289 22.812 1 97.81 32 PHE B CA 1
ATOM 2936 C C . PHE B 1 32 ? -6.586 9.359 22.578 1 97.81 32 PHE B C 1
ATOM 2938 O O . PHE B 1 32 ? -6.098 8.711 23.5 1 97.81 32 PHE B O 1
ATOM 2945 N N . VAL B 1 33 ? -6.141 9.211 21.344 1 97.5 33 VAL B N 1
ATOM 2946 C CA . VAL B 1 33 ? -4.902 8.508 21.031 1 97.5 33 VAL B CA 1
ATOM 2947 C C . VAL B 1 33 ? -3.711 9.297 21.578 1 97.5 33 VAL B C 1
ATOM 2949 O O . VAL B 1 33 ? -3.658 10.523 21.469 1 97.5 33 VAL B O 1
ATOM 2952 N N . GLN B 1 34 ? -2.814 8.617 22.203 1 97.5 34 GLN B N 1
ATOM 2953 C CA . GLN B 1 34 ? -1.606 9.188 22.797 1 97.5 34 GLN B CA 1
ATOM 2954 C C . GLN B 1 34 ? -0.357 8.484 22.281 1 97.5 34 GLN B C 1
ATOM 2956 O O . GLN B 1 34 ? -0.448 7.59 21.438 1 97.5 34 GLN B O 1
ATOM 2961 N N . THR B 1 35 ? 0.8 9.023 22.609 1 96.38 35 THR B N 1
ATOM 2962 C CA . THR B 1 35 ? 2.055 8.352 22.312 1 96.38 35 THR B CA 1
ATOM 2963 C C . THR B 1 35 ? 2.816 8.016 23.594 1 96.38 35 THR B C 1
ATOM 2965 O O . THR B 1 35 ? 2.734 8.758 24.578 1 96.38 35 THR B O 1
ATOM 2968 N N . ARG B 1 36 ? 3.416 6.898 23.625 1 94.25 36 ARG B N 1
ATOM 2969 C CA . ARG B 1 36 ? 4.367 6.465 24.641 1 94.25 36 ARG B CA 1
ATOM 2970 C C . ARG B 1 36 ? 5.621 5.875 24 1 94.25 36 ARG B C 1
ATOM 2972 O O . ARG B 1 36 ? 5.566 4.812 23.375 1 94.25 36 ARG B O 1
ATOM 2979 N N . ASN B 1 37 ? 6.762 6.617 24.172 1 91.75 37 ASN B N 1
ATOM 2980 C CA . ASN B 1 37 ? 7.98 6.254 23.469 1 91.75 37 ASN B CA 1
ATOM 2981 C C . ASN B 1 37 ? 7.738 6.16 21.953 1 91.75 37 ASN B C 1
ATOM 2983 O O . ASN B 1 37 ? 7.281 7.121 21.328 1 91.75 37 ASN B O 1
ATOM 2987 N N . THR B 1 38 ? 7.957 5.004 21.375 1 94 38 THR B N 1
ATOM 2988 C CA . THR B 1 38 ? 7.852 4.887 19.922 1 94 38 THR B CA 1
ATOM 2989 C C . THR B 1 38 ? 6.562 4.176 19.531 1 94 38 THR B C 1
ATOM 2991 O O . THR B 1 38 ? 6.488 3.559 18.469 1 94 38 THR B O 1
ATOM 2994 N N . GLN B 1 39 ? 5.547 4.336 20.453 1 93.31 39 GLN B N 1
ATOM 2995 C CA . GLN B 1 39 ? 4.281 3.668 20.172 1 93.31 39 GLN B CA 1
ATOM 2996 C C . GLN B 1 39 ? 3.104 4.625 20.344 1 93.31 39 GLN B C 1
ATOM 2998 O O . GLN B 1 39 ? 3.154 5.535 21.172 1 93.31 39 GLN B O 1
ATOM 3003 N N . PHE B 1 40 ? 2.064 4.34 19.516 1 94.19 40 PHE B N 1
ATOM 3004 C CA . PHE B 1 40 ? 0.764 4.938 19.797 1 94.19 40 PHE B CA 1
ATOM 3005 C C . PHE B 1 40 ? 0.012 4.125 20.844 1 94.19 40 PHE B C 1
ATOM 3007 O O . PHE B 1 40 ? 0.097 2.896 20.875 1 94.19 40 PHE B O 1
ATOM 3014 N N . THR B 1 41 ? -0.731 4.801 21.688 1 94.62 41 THR B N 1
ATOM 3015 C CA . THR B 1 41 ? -1.511 4.117 22.719 1 94.62 41 THR B CA 1
ATOM 3016 C C . THR B 1 41 ? -2.926 4.684 22.797 1 94.62 41 THR B C 1
ATOM 3018 O O . THR B 1 41 ? -3.15 5.848 22.453 1 94.62 41 THR B O 1
ATOM 3021 N N . LEU B 1 42 ? -3.857 3.861 23.078 1 94.81 42 LEU B N 1
ATOM 3022 C CA . LEU B 1 42 ? -5.242 4.223 23.359 1 94.81 42 LEU B CA 1
ATOM 3023 C C . LEU B 1 42 ? -5.703 3.615 24.688 1 94.81 42 LEU B C 1
ATOM 3025 O O . LEU B 1 42 ? -5.715 2.391 24.844 1 94.81 42 LEU B O 1
ATOM 3029 N N . ASN B 1 43 ? -5.957 4.445 25.625 1 94.25 43 ASN B N 1
ATOM 3030 C CA . ASN B 1 43 ? -6.344 4.023 26.969 1 94.25 43 ASN B CA 1
ATOM 3031 C C . ASN B 1 43 ? -5.312 3.076 27.578 1 94.25 43 ASN B C 1
ATOM 3033 O O . ASN B 1 43 ? -5.672 2.035 28.125 1 94.25 43 ASN B O 1
ATOM 3037 N N . GLY B 1 44 ? -4.121 3.354 27.266 1 91.44 44 GLY B N 1
ATOM 3038 C CA . GLY B 1 44 ? -3.025 2.65 27.922 1 91.44 44 GLY B CA 1
ATOM 3039 C C . GLY B 1 44 ? -2.564 1.426 27.156 1 91.44 44 GLY B C 1
ATOM 3040 O O . GLY B 1 44 ? -1.528 0.84 27.484 1 91.44 44 GLY B O 1
ATOM 3041 N N . SER B 1 45 ? -3.277 1.091 26.203 1 92.94 45 SER B N 1
ATOM 3042 C CA . SER B 1 45 ? -2.912 -0.069 25.391 1 92.94 45 SER B CA 1
ATOM 3043 C C . SER B 1 45 ? -2.354 0.354 24.031 1 92.94 45 SER B C 1
ATOM 3045 O O . SER B 1 45 ? -2.725 1.403 23.5 1 92.94 45 SER B O 1
ATOM 3047 N N . PRO B 1 46 ? -1.451 -0.448 23.547 1 91 46 PRO B N 1
ATOM 3048 C CA . PRO B 1 46 ? -0.932 -0.122 22.219 1 91 46 PRO B CA 1
ATOM 3049 C C . PRO B 1 46 ? -2.037 0.061 21.172 1 91 46 PRO B C 1
ATOM 3051 O O . PRO B 1 46 ? -3.031 -0.67 21.188 1 91 46 PRO B O 1
ATOM 3054 N N . PHE B 1 47 ? -1.895 1.044 20.375 1 91.56 47 PHE B N 1
ATOM 3055 C CA . PHE B 1 47 ? -2.836 1.358 19.312 1 91.56 47 PHE B CA 1
ATOM 3056 C C . PHE B 1 47 ? -2.186 1.172 17.953 1 91.56 47 PHE B C 1
ATOM 3058 O O . PHE B 1 47 ? -1.478 2.059 17.469 1 91.56 47 PHE B O 1
ATOM 3065 N N . PHE B 1 48 ? -2.457 0.026 17.328 1 84.88 48 PHE B N 1
ATOM 3066 C CA . PHE B 1 48 ? -2.014 -0.274 15.969 1 84.88 48 PHE B CA 1
ATOM 3067 C C . PHE B 1 48 ? -3.117 0.019 14.961 1 84.88 48 PHE B C 1
ATOM 3069 O O . PHE B 1 48 ? -4.289 -0.267 15.219 1 84.88 48 PHE B O 1
ATOM 3076 N N . PHE B 1 49 ? -2.645 0.626 13.852 1 84.69 49 PHE B N 1
ATOM 3077 C CA . PHE B 1 49 ? -3.719 0.94 12.914 1 84.69 49 PHE B CA 1
ATOM 3078 C C . PHE B 1 49 ? -3.234 0.81 11.477 1 84.69 49 PHE B C 1
ATOM 3080 O O . PHE B 1 49 ? -2.031 0.85 11.211 1 84.69 49 PHE B O 1
ATOM 3087 N N . ASN B 1 50 ? -4.148 0.489 10.609 1 83.19 50 ASN B N 1
ATOM 3088 C CA . ASN B 1 50 ? -4.086 0.715 9.164 1 83.19 50 ASN B CA 1
ATOM 3089 C C . ASN B 1 50 ? -5.012 1.849 8.734 1 83.19 50 ASN B C 1
ATOM 3091 O O . ASN B 1 50 ? -6.086 2.029 9.312 1 83.19 50 ASN B O 1
ATOM 3095 N N . GLY B 1 51 ? -4.492 2.609 7.797 1 86.81 51 GLY B N 1
ATOM 3096 C CA . GLY B 1 51 ? -5.293 3.764 7.418 1 86.81 51 GLY B CA 1
ATOM 3097 C C . GLY B 1 51 ? -5.32 4.008 5.922 1 86.81 51 GLY B C 1
ATOM 3098 O O . GLY B 1 51 ? -4.906 3.148 5.141 1 86.81 51 GLY B O 1
ATOM 3099 N N . PHE B 1 52 ? -5.969 5.078 5.547 1 85.25 52 PHE B N 1
ATOM 3100 C CA . PHE B 1 52 ? -6.086 5.508 4.156 1 85.25 52 PHE B CA 1
ATOM 3101 C C . PHE B 1 52 ? -6.082 7.031 4.059 1 85.25 52 PHE B C 1
ATOM 3103 O O . PHE B 1 52 ? -6.395 7.723 5.031 1 85.25 52 PHE B O 1
ATOM 3110 N N . ASN B 1 53 ? -5.621 7.52 2.98 1 88.81 53 ASN B N 1
ATOM 3111 C CA . ASN B 1 53 ? -5.617 8.945 2.674 1 88.81 53 ASN B CA 1
ATOM 3112 C C . ASN B 1 53 ? -6.734 9.312 1.705 1 88.81 53 ASN B C 1
ATOM 3114 O O . ASN B 1 53 ? -6.812 8.773 0.601 1 88.81 53 ASN B O 1
ATOM 3118 N N . SER B 1 54 ? -7.59 10.148 2.096 1 91 54 SER B N 1
ATOM 3119 C CA . SER B 1 54 ? -8.68 10.672 1.275 1 91 54 SER B CA 1
ATOM 3120 C C . SER B 1 54 ? -8.859 12.172 1.472 1 91 54 SER B C 1
ATOM 3122 O O . SER B 1 54 ? -9.719 12.609 2.24 1 91 54 SER B O 1
ATOM 3124 N N . TYR B 1 55 ? -8.164 12.875 0.646 1 92.06 55 TYR B N 1
ATOM 3125 C CA . TYR B 1 55 ? -8.07 14.32 0.833 1 92.06 55 TYR B CA 1
ATOM 3126 C C . TYR B 1 55 ? -9.414 14.992 0.583 1 92.06 55 TYR B C 1
ATOM 3128 O O . TYR B 1 55 ? -9.68 16.078 1.097 1 92.06 55 TYR B O 1
ATOM 3136 N N . TRP B 1 56 ? -10.375 14.367 -0.096 1 92.62 56 TRP B N 1
ATOM 3137 C CA . TRP B 1 56 ? -11.531 15 -0.719 1 92.62 56 TRP B CA 1
ATOM 3138 C C . TRP B 1 56 ? -12.758 14.883 0.179 1 92.62 56 TRP B C 1
ATOM 3140 O O . TRP B 1 56 ? -13.852 15.305 -0.203 1 92.62 56 TRP B O 1
ATOM 3150 N N . MET B 1 57 ? -12.664 14.352 1.331 1 96.56 57 MET B N 1
ATOM 3151 C CA . MET B 1 57 ? -13.836 14.008 2.131 1 96.56 57 MET B CA 1
ATOM 3152 C C . MET B 1 57 ? -14.688 15.242 2.41 1 96.56 57 MET B C 1
ATOM 3154 O O . MET B 1 57 ? -15.906 15.219 2.207 1 96.56 57 MET B O 1
ATOM 3158 N N . MET B 1 58 ? -14.078 16.297 2.896 1 98.06 58 MET B N 1
ATOM 3159 C CA . MET B 1 58 ? -14.812 17.531 3.203 1 98.06 58 MET B CA 1
ATOM 3160 C C . MET B 1 58 ? -15.445 18.109 1.944 1 98.06 58 MET B C 1
ATOM 3162 O O . MET B 1 58 ? -16.609 18.531 1.964 1 98.06 58 MET B O 1
ATOM 3166 N N . ASN B 1 59 ? -14.727 18.109 0.872 1 95.31 59 ASN B N 1
ATOM 3167 C CA . ASN B 1 59 ? -15.219 18.672 -0.377 1 95.31 59 ASN B CA 1
ATOM 3168 C C . ASN B 1 59 ? -16.453 17.938 -0.887 1 95.31 59 ASN B C 1
ATOM 3170 O O . ASN B 1 59 ? -17.422 18.547 -1.318 1 95.31 59 ASN B O 1
ATOM 3174 N N . VAL B 1 60 ? -16.391 16.641 -0.807 1 95.75 60 VAL B N 1
ATOM 3175 C CA . VAL B 1 60 ? -17.516 15.828 -1.237 1 95.75 60 VAL B CA 1
ATOM 3176 C C . VAL B 1 60 ? -18.688 16.031 -0.279 1 95.75 60 VAL B C 1
ATOM 3178 O O . VAL B 1 60 ? -19.844 16.172 -0.71 1 95.75 60 VAL B O 1
ATOM 3181 N N . ALA B 1 61 ? -18.406 16.156 0.988 1 97.88 61 ALA B N 1
ATOM 3182 C CA . ALA B 1 61 ? -19.453 16.266 2.012 1 97.88 61 ALA B CA 1
ATOM 3183 C C . ALA B 1 61 ? -20.078 17.656 2.006 1 97.88 61 ALA B C 1
ATOM 3185 O O . ALA B 1 61 ? -21.141 17.875 2.604 1 97.88 61 ALA B O 1
ATOM 3186 N N . ALA B 1 62 ? -19.422 18.656 1.401 1 97.38 62 ALA B N 1
ATOM 3187 C CA . ALA B 1 62 ? -19.969 20 1.313 1 97.38 62 ALA B CA 1
ATOM 3188 C C . ALA B 1 62 ? -21.281 20.016 0.547 1 97.38 62 ALA B C 1
ATOM 3190 O O . ALA B 1 62 ? -22.125 20.891 0.758 1 97.38 62 ALA B O 1
ATOM 3191 N N . ASP B 1 63 ? -21.438 19.078 -0.351 1 96.44 63 ASP B N 1
ATOM 3192 C CA . ASP B 1 63 ? -22.688 18.859 -1.058 1 96.44 63 ASP B CA 1
ATOM 3193 C C . ASP B 1 63 ? -23.531 17.797 -0.353 1 96.44 63 ASP B C 1
ATOM 3195 O O . ASP B 1 63 ? -23.203 16.609 -0.392 1 96.44 63 ASP B O 1
ATOM 3199 N N . PRO B 1 64 ? -24.625 18.188 0.202 1 96.44 64 PRO B N 1
ATOM 3200 C CA . PRO B 1 64 ? -25.453 17.234 0.951 1 96.44 64 PRO B CA 1
ATOM 3201 C C . PRO B 1 64 ? -25.875 16.031 0.111 1 96.44 64 PRO B C 1
ATOM 3203 O O . PRO B 1 64 ? -26.016 14.93 0.636 1 96.44 64 PRO B O 1
ATOM 3206 N N . SER B 1 65 ? -26.031 16.266 -1.156 1 96.31 65 SER B N 1
ATOM 3207 C CA . SER B 1 65 ? -26.484 15.18 -2.025 1 96.31 65 SER B CA 1
ATOM 3208 C C . SER B 1 65 ? -25.391 14.125 -2.205 1 96.31 65 SER B C 1
ATOM 3210 O O . SER B 1 65 ? -25.656 13.016 -2.674 1 96.31 65 SER B O 1
ATOM 3212 N N . GLN B 1 66 ? -24.156 14.438 -1.805 1 95.69 66 GLN B N 1
ATOM 3213 C CA . GLN B 1 66 ? -23.031 13.531 -2.01 1 95.69 66 GLN B CA 1
ATOM 3214 C C . GLN B 1 66 ? -22.562 12.93 -0.687 1 95.69 66 GLN B C 1
ATOM 3216 O O . GLN B 1 66 ? -21.641 12.109 -0.663 1 95.69 66 GLN B O 1
ATOM 3221 N N . ARG B 1 67 ? -23.188 13.188 0.408 1 97.44 67 ARG B N 1
ATOM 3222 C CA . ARG B 1 67 ? -22.734 12.789 1.738 1 97.44 67 ARG B CA 1
ATOM 3223 C C . ARG B 1 67 ? -22.781 11.273 1.897 1 97.44 67 ARG B C 1
ATOM 3225 O O . ARG B 1 67 ? -21.984 10.695 2.643 1 97.44 67 ARG B O 1
ATOM 3232 N N . SER B 1 68 ? -23.656 10.641 1.136 1 96.12 68 SER B N 1
ATOM 3233 C CA . SER B 1 68 ? -23.734 9.188 1.221 1 96.12 68 SER B CA 1
ATOM 3234 C C . SER B 1 68 ? -22.422 8.539 0.801 1 96.12 68 SER B C 1
ATOM 3236 O O . SER B 1 68 ? -22.062 7.469 1.301 1 96.12 68 SER B O 1
ATOM 3238 N N . LYS B 1 69 ? -21.719 9.172 -0.101 1 94.12 69 LYS B N 1
ATOM 3239 C CA . LYS B 1 69 ? -20.406 8.664 -0.516 1 94.12 69 LYS B CA 1
ATOM 3240 C C . LYS B 1 69 ? -19.438 8.625 0.658 1 94.12 69 LYS B C 1
ATOM 3242 O O . LYS B 1 69 ? -18.703 7.652 0.828 1 94.12 69 LYS B O 1
ATOM 3247 N N . VAL B 1 70 ? -19.469 9.617 1.464 1 96.88 70 VAL B N 1
ATOM 3248 C CA . VAL B 1 70 ? -18.594 9.703 2.635 1 96.88 70 VAL B CA 1
ATOM 3249 C C . VAL B 1 70 ? -18.984 8.633 3.648 1 96.88 70 VAL B C 1
ATOM 3251 O O . VAL B 1 70 ? -18.125 7.938 4.191 1 96.88 70 VAL B O 1
ATOM 3254 N N . SER B 1 71 ? -20.281 8.461 3.826 1 97.56 71 SER B N 1
ATOM 3255 C CA . SER B 1 71 ? -20.766 7.418 4.723 1 97.56 71 SER B CA 1
ATOM 3256 C C . SER B 1 71 ? -20.328 6.035 4.258 1 97.56 71 SER B C 1
ATOM 3258 O O . SER B 1 71 ? -19.891 5.215 5.062 1 97.56 71 SER B O 1
ATOM 3260 N N . ASP B 1 72 ? -20.469 5.855 2.998 1 94.75 72 ASP B N 1
ATOM 3261 C CA . ASP B 1 72 ? -20.109 4.566 2.418 1 94.75 72 ASP B CA 1
ATOM 3262 C C . ASP B 1 72 ? -18.609 4.297 2.578 1 94.75 72 ASP B C 1
ATOM 3264 O O . ASP B 1 72 ? -18.203 3.18 2.91 1 94.75 72 ASP B O 1
ATOM 3268 N N . VAL B 1 73 ? -17.812 5.289 2.352 1 93.69 73 VAL B N 1
ATOM 3269 C CA . VAL B 1 73 ? -16.359 5.148 2.461 1 93.69 73 VAL B CA 1
ATOM 3270 C C . VAL B 1 73 ? -15.984 4.742 3.885 1 93.69 73 VAL B C 1
ATOM 3272 O O . VAL B 1 73 ? -15.227 3.793 4.086 1 93.69 73 VAL B O 1
ATOM 3275 N N . PHE B 1 74 ? -16.531 5.348 4.871 1 96.38 74 PHE B N 1
ATOM 3276 C CA . PHE B 1 74 ? -16.172 5.039 6.25 1 96.38 74 PHE B CA 1
ATOM 3277 C C . PHE B 1 74 ? -16.688 3.662 6.648 1 96.38 74 PHE B C 1
ATOM 3279 O O . PHE B 1 74 ? -16 2.912 7.344 1 96.38 74 PHE B O 1
ATOM 3286 N N . SER B 1 75 ? -17.891 3.338 6.219 1 96.19 75 SER B N 1
ATOM 3287 C CA . SER B 1 75 ? -18.453 2.021 6.516 1 96.19 75 SER B CA 1
ATOM 3288 C C . SER B 1 75 ? -17.594 0.912 5.918 1 96.19 75 SER B C 1
ATOM 3290 O O . SER B 1 75 ? -17.266 -0.065 6.598 1 96.19 75 SER B O 1
ATOM 3292 N N . GLN B 1 76 ? -17.234 1.113 4.699 1 91.5 76 GLN B N 1
ATOM 3293 C CA . GLN B 1 76 ? -16.438 0.115 4.008 1 91.5 76 GLN B CA 1
ATOM 3294 C C . GLN B 1 76 ? -15.023 0.055 4.586 1 91.5 76 GLN B C 1
ATOM 3296 O O . GLN B 1 76 ? -14.445 -1.026 4.719 1 91.5 76 GLN B O 1
ATOM 3301 N N . ALA B 1 77 ? -14.414 1.199 4.879 1 91.69 77 ALA B N 1
ATOM 3302 C CA . ALA B 1 77 ? -13.102 1.229 5.512 1 91.69 77 ALA B CA 1
ATOM 3303 C C . ALA B 1 77 ? -13.109 0.437 6.816 1 91.69 77 ALA B C 1
ATOM 3305 O O . ALA B 1 77 ? -12.211 -0.374 7.059 1 91.69 77 ALA B O 1
ATOM 3306 N N . ALA B 1 78 ? -14.133 0.624 7.59 1 92.75 78 ALA B N 1
ATOM 3307 C CA . ALA B 1 78 ? -14.258 -0.093 8.859 1 92.75 78 ALA B CA 1
ATOM 3308 C C . ALA B 1 78 ? -14.391 -1.596 8.625 1 92.75 78 ALA B C 1
ATOM 3310 O O . ALA B 1 78 ? -13.797 -2.395 9.352 1 92.75 78 ALA B O 1
ATOM 3311 N N . ALA B 1 79 ? -15.086 -1.941 7.613 1 89.12 79 ALA B N 1
ATOM 3312 C CA . ALA B 1 79 ? -15.328 -3.35 7.305 1 89.12 79 ALA B CA 1
ATOM 3313 C C . ALA B 1 79 ? -14.023 -4.07 6.969 1 89.12 79 ALA B C 1
ATOM 3315 O O . ALA B 1 79 ? -13.891 -5.273 7.207 1 89.12 79 ALA B O 1
ATOM 3316 N N . VAL B 1 80 ? -13.117 -3.297 6.449 1 84.06 80 VAL B N 1
ATOM 3317 C CA . VAL B 1 80 ? -11.852 -3.932 6.086 1 84.06 80 VAL B CA 1
ATOM 3318 C C . VAL B 1 80 ? -10.766 -3.527 7.078 1 84.06 80 VAL B C 1
ATOM 3320 O O . VAL B 1 80 ? -9.57 -3.641 6.785 1 84.06 80 VAL B O 1
ATOM 3323 N N . ARG B 1 81 ? -11.117 -2.896 8.148 1 85.56 81 ARG B N 1
ATOM 3324 C CA . ARG B 1 81 ? -10.281 -2.648 9.32 1 85.56 81 ARG B CA 1
ATOM 3325 C C . ARG B 1 81 ? -9.281 -1.531 9.055 1 85.56 81 ARG B C 1
ATOM 3327 O O . ARG B 1 81 ? -8.148 -1.575 9.547 1 85.56 81 ARG B O 1
ATOM 3334 N N . LEU B 1 82 ? -9.641 -0.667 8.242 1 88.5 82 LEU B N 1
ATOM 3335 C CA . LEU B 1 82 ? -8.945 0.613 8.156 1 88.5 82 LEU B CA 1
ATOM 3336 C C . LEU B 1 82 ? -9.469 1.589 9.203 1 88.5 82 LEU B C 1
ATOM 3338 O O . LEU B 1 82 ? -10.617 2.041 9.117 1 88.5 82 LEU B O 1
ATOM 3342 N N . SER B 1 83 ? -8.578 1.975 10.125 1 92.69 83 SER B N 1
ATOM 3343 C CA . SER B 1 83 ? -9.133 2.615 11.312 1 92.69 83 SER B CA 1
ATOM 3344 C C . SER B 1 83 ? -8.664 4.062 11.43 1 92.69 83 SER B C 1
ATOM 3346 O O . SER B 1 83 ? -9.047 4.773 12.359 1 92.69 83 SER B O 1
ATOM 3348 N N . VAL B 1 84 ? -7.871 4.551 10.516 1 93.75 84 VAL B N 1
ATOM 3349 C CA . VAL B 1 84 ? -7.43 5.945 10.516 1 93.75 84 VAL B CA 1
ATOM 3350 C C . VAL B 1 84 ? -7.531 6.52 9.109 1 93.75 84 VAL B C 1
ATOM 3352 O O . VAL B 1 84 ? -7.141 5.867 8.133 1 93.75 84 VAL B O 1
ATOM 3355 N N . CYS B 1 85 ? -8.086 7.656 9.008 1 94.38 85 CYS B N 1
ATOM 3356 C CA . CYS B 1 85 ? -8.195 8.367 7.738 1 94.38 85 CYS B CA 1
ATOM 3357 C C . CYS B 1 85 ? -7.477 9.711 7.801 1 94.38 85 CYS B C 1
ATOM 3359 O O . CYS B 1 85 ? -7.711 10.508 8.719 1 94.38 85 CYS B O 1
ATOM 3361 N N . ARG B 1 86 ? -6.582 9.922 6.891 1 95.12 86 ARG B N 1
ATOM 3362 C CA . ARG B 1 86 ? -5.984 11.242 6.691 1 95.12 86 ARG B CA 1
ATOM 3363 C C . ARG B 1 86 ? -6.762 12.039 5.652 1 95.12 86 ARG B C 1
ATOM 3365 O O . ARG B 1 86 ? -7.023 11.555 4.555 1 95.12 86 ARG B O 1
ATOM 3372 N N . THR B 1 87 ? -7.188 13.258 6.02 1 96.56 87 THR B N 1
ATOM 3373 C CA . THR B 1 87 ? -7.984 14.078 5.113 1 96.56 87 THR B CA 1
ATOM 3374 C C . THR B 1 87 ? -7.762 15.562 5.387 1 96.56 87 THR B C 1
ATOM 3376 O O . THR B 1 87 ? -7.078 15.922 6.348 1 96.56 87 THR B O 1
ATOM 3379 N N . TRP B 1 88 ? -8.32 16.422 4.488 1 97.75 88 TRP B N 1
ATOM 3380 C CA . TRP B 1 88 ? -8.062 17.844 4.566 1 97.75 88 TRP B CA 1
ATOM 3381 C C . TRP B 1 88 ? -9.039 18.531 5.52 1 97.75 88 TRP B C 1
ATOM 3383 O O . TRP B 1 88 ? -10.227 18.203 5.539 1 97.75 88 TRP B O 1
ATOM 3393 N N . ALA B 1 89 ? -8.531 19.5 6.242 1 98.81 89 ALA B N 1
ATOM 3394 C CA . ALA B 1 89 ? -9.328 20.469 6.984 1 98.81 89 ALA B CA 1
ATOM 3395 C C . ALA B 1 89 ? -9.039 21.891 6.512 1 98.81 89 ALA B C 1
ATOM 3397 O O . ALA B 1 89 ? -8.969 22.812 7.32 1 98.81 89 ALA B O 1
ATOM 3398 N N . PHE B 1 90 ? -8.82 21.984 5.254 1 98.56 90 PHE B N 1
ATOM 3399 C CA . PHE B 1 90 ? -8.602 23.266 4.594 1 98.56 90 PHE B CA 1
ATOM 3400 C C . PHE B 1 90 ? -9.109 23.219 3.154 1 98.56 90 PHE B C 1
ATOM 3402 O O . PHE B 1 90 ? -9.273 22.141 2.58 1 98.56 90 PHE B O 1
ATOM 3409 N N . ASN B 1 91 ? -9.352 24.188 2.576 1 98.38 91 ASN B N 1
ATOM 3410 C CA . ASN B 1 91 ? -9.617 24.547 1.188 1 98.38 91 ASN B CA 1
ATOM 3411 C C . ASN B 1 91 ? -9.695 26.062 1.005 1 98.38 91 ASN B C 1
ATOM 3413 O O . ASN B 1 91 ? -10.648 26.703 1.46 1 98.38 91 ASN B O 1
ATOM 3417 N N . ASP B 1 92 ? -8.742 26.641 0.304 1 98.19 92 ASP B N 1
ATOM 3418 C CA . ASP B 1 92 ? -8.523 28.078 0.394 1 98.19 92 ASP B CA 1
ATOM 3419 C C . ASP B 1 92 ? -8.742 28.75 -0.958 1 98.19 92 ASP B C 1
ATOM 3421 O O . ASP B 1 92 ? -8.078 28.422 -1.941 1 98.19 92 ASP B O 1
ATOM 3425 N N . GLY B 1 93 ? -9.641 29.797 -1.043 1 95.69 93 GLY B N 1
ATOM 3426 C CA . GLY B 1 93 ? -9.758 30.797 -2.09 1 95.69 93 GLY B CA 1
ATOM 3427 C C . GLY B 1 93 ? -10.383 30.25 -3.363 1 95.69 93 GLY B C 1
ATOM 3428 O O . GLY B 1 93 ? -10.734 31.016 -4.262 1 95.69 93 GLY B O 1
ATOM 3429 N N . GLY B 1 94 ? -10.492 28.938 -3.682 1 90.31 94 GLY B N 1
ATOM 3430 C CA . GLY B 1 94 ? -10.977 28.359 -4.926 1 90.31 94 GLY B CA 1
ATOM 3431 C C . GLY B 1 94 ? -12.414 27.859 -4.84 1 90.31 94 GLY B C 1
ATOM 3432 O O . GLY B 1 94 ? -13.211 28.406 -4.074 1 90.31 94 GLY B O 1
ATOM 3433 N N . THR B 1 95 ? -12.719 27.062 -5.77 1 87.06 95 THR B N 1
ATOM 3434 C CA . THR B 1 95 ? -14.047 26.453 -5.824 1 87.06 95 THR B CA 1
ATOM 3435 C C . THR B 1 95 ? -14.305 25.625 -4.574 1 87.06 95 THR B C 1
ATOM 3437 O O . THR B 1 95 ? -13.43 24.875 -4.125 1 87.06 95 THR B O 1
ATOM 3440 N N . GLN B 1 96 ? -15.492 25.828 -3.969 1 92.38 96 GLN B N 1
ATOM 3441 C CA . GLN B 1 96 ? -15.906 25.109 -2.768 1 92.38 96 GLN B CA 1
ATOM 3442 C C . GLN B 1 96 ? -14.914 25.328 -1.629 1 92.38 96 GLN B C 1
ATOM 3444 O O . GLN B 1 96 ? -14.586 24.391 -0.9 1 92.38 96 GLN B O 1
ATOM 3449 N N . ALA B 1 97 ? -14.406 26.562 -1.546 1 97.75 97 ALA B N 1
ATOM 3450 C CA . ALA B 1 97 ? -13.438 26.906 -0.505 1 97.75 97 ALA B CA 1
ATOM 3451 C C . ALA B 1 97 ? -14.078 26.812 0.88 1 97.75 97 ALA B C 1
ATOM 3453 O O . ALA B 1 97 ? -15.227 27.219 1.068 1 97.75 97 ALA B O 1
ATOM 3454 N N . LEU B 1 98 ? -13.305 26.234 1.832 1 98.75 98 LEU B N 1
ATOM 3455 C CA . LEU B 1 98 ? -13.641 26.406 3.242 1 98.75 98 LEU B CA 1
ATOM 3456 C C . LEU B 1 98 ? -13.375 27.844 3.699 1 98.75 98 LEU B C 1
ATOM 3458 O O . LEU B 1 98 ? -14.273 28.5 4.227 1 98.75 98 LEU B O 1
ATOM 3462 N N . GLN B 1 99 ? -12.195 28.312 3.514 1 98.75 99 GLN B N 1
ATOM 3463 C CA . GLN B 1 99 ? -11.805 29.703 3.764 1 98.75 99 GLN B CA 1
ATOM 3464 C C . GLN B 1 99 ? -11.797 30.516 2.473 1 98.75 99 GLN B C 1
ATOM 3466 O O . GLN B 1 99 ? -10.867 30.406 1.667 1 98.75 99 GLN B O 1
ATOM 3471 N N . ILE B 1 100 ? -12.781 31.375 2.324 1 98.38 100 ILE B N 1
ATOM 3472 C CA . ILE B 1 100 ? -12.984 32.125 1.097 1 98.38 100 ILE B CA 1
ATOM 3473 C C . ILE B 1 100 ? -11.914 33.219 0.981 1 98.38 100 ILE B C 1
ATOM 3475 O O . ILE B 1 100 ? -11.344 33.438 -0.094 1 98.38 100 ILE B O 1
ATOM 3479 N N . SER B 1 101 ? -11.641 33.875 2.016 1 98.19 101 SER B N 1
ATOM 3480 C CA . SER B 1 101 ? -10.602 34.875 2.266 1 98.19 101 SER B CA 1
ATOM 3481 C C . SER B 1 101 ? -10.141 34.844 3.719 1 98.19 101 SER B C 1
ATOM 3483 O O . SER B 1 101 ? -10.742 34.156 4.551 1 98.19 101 SER B O 1
ATOM 3485 N N . PRO B 1 102 ? -9.016 35.469 3.984 1 98.25 102 PRO B N 1
ATOM 3486 C CA . PRO B 1 102 ? -8.508 35.312 5.352 1 98.25 102 PRO B CA 1
ATOM 3487 C C . PRO B 1 102 ? -9.57 35.625 6.406 1 98.25 102 PRO B C 1
ATOM 3489 O O . PRO B 1 102 ? -10.062 36.75 6.496 1 98.25 102 PRO B O 1
ATOM 3492 N N . GLY B 1 103 ? -9.953 34.562 7.125 1 97.5 103 GLY B N 1
ATOM 3493 C CA . GLY B 1 103 ? -10.852 34.719 8.258 1 97.5 103 GLY B CA 1
ATOM 3494 C C . GLY B 1 103 ? -12.312 34.562 7.871 1 97.5 103 GLY B C 1
ATOM 3495 O O . GLY B 1 103 ? -13.195 34.625 8.734 1 97.5 103 GLY B O 1
ATOM 3496 N N . VAL B 1 104 ? -12.641 34.406 6.613 1 98.31 104 VAL B N 1
ATOM 3497 C CA . VAL B 1 104 ? -14.016 34.281 6.133 1 98.31 104 VAL B CA 1
ATOM 3498 C C . VAL B 1 104 ? -14.242 32.844 5.633 1 98.31 104 VAL B C 1
ATOM 3500 O O . VAL B 1 104 ? -13.594 32.406 4.688 1 98.31 104 VAL B O 1
ATOM 3503 N N . TYR B 1 105 ? -15.273 32.219 6.176 1 98.62 105 TYR B N 1
ATOM 3504 C CA . TYR B 1 105 ? -15.445 30.781 5.914 1 98.62 105 TYR B CA 1
ATOM 3505 C C . TYR B 1 105 ? -16.828 30.5 5.312 1 98.62 105 TYR B C 1
ATOM 3507 O O . TYR B 1 105 ? -17.797 31.188 5.633 1 98.62 105 TYR B O 1
ATOM 3515 N N . ASP B 1 106 ? -16.859 29.578 4.41 1 98.5 106 ASP B N 1
ATOM 3516 C CA . ASP B 1 106 ? -18.125 29.047 3.9 1 98.5 106 ASP B CA 1
ATOM 3517 C C . ASP B 1 106 ? -18.719 28.016 4.859 1 98.5 106 ASP B C 1
ATOM 3519 O O . ASP B 1 106 ? -18.203 26.906 4.98 1 98.5 106 ASP B O 1
ATOM 3523 N N . GLU B 1 107 ? -19.781 28.406 5.469 1 98.38 107 GLU B N 1
ATOM 3524 C CA . GLU B 1 107 ? -20.391 27.562 6.488 1 98.38 107 GLU B CA 1
ATOM 3525 C C . GLU B 1 107 ? -20.859 26.234 5.906 1 98.38 107 GLU B C 1
ATOM 3527 O O . GLU B 1 107 ? -20.812 25.203 6.578 1 98.38 107 GLU B O 1
ATOM 3532 N N . ARG B 1 108 ? -21.312 26.203 4.68 1 97.38 108 ARG B N 1
ATOM 3533 C CA . ARG B 1 108 ? -21.719 24.953 4.031 1 97.38 108 ARG B CA 1
ATOM 3534 C C . ARG B 1 108 ? -20.578 23.953 3.959 1 97.38 108 ARG B C 1
ATOM 3536 O O . ARG B 1 108 ? -20.75 22.781 4.258 1 97.38 108 ARG B O 1
ATOM 3543 N N . VAL B 1 109 ? -19.438 24.453 3.592 1 98.62 109 VAL B N 1
ATOM 3544 C CA . VAL B 1 109 ? -18.25 23.594 3.475 1 98.62 109 VAL B CA 1
ATOM 3545 C C . VAL B 1 109 ? -17.797 23.156 4.863 1 98.62 109 VAL B C 1
ATOM 3547 O O . VAL B 1 109 ? -17.438 21.984 5.059 1 98.62 109 VAL B O 1
ATOM 3550 N N . PHE B 1 110 ? -17.812 24.078 5.828 1 98.69 110 PHE B N 1
ATOM 3551 C CA . PHE B 1 110 ? -17.422 23.75 7.195 1 98.69 110 PHE B CA 1
ATOM 3552 C C . PHE B 1 110 ? -18.328 22.656 7.773 1 98.69 110 PHE B C 1
ATOM 3554 O O . PHE B 1 110 ? -17.844 21.75 8.461 1 98.69 110 PHE B O 1
ATOM 3561 N N . GLN B 1 111 ? -19.641 22.719 7.465 1 98.69 111 GLN B N 1
ATOM 3562 C CA . GLN B 1 111 ? -20.578 21.688 7.883 1 98.69 111 GLN B CA 1
ATOM 3563 C C . GLN B 1 111 ? -20.25 20.344 7.223 1 98.69 111 GLN B C 1
ATOM 3565 O O . GLN B 1 111 ? -20.547 19.281 7.777 1 98.69 111 GLN B O 1
ATOM 3570 N N . GLY B 1 112 ? -19.656 20.484 5.996 1 98.75 112 GLY B N 1
ATOM 3571 C CA . GLY B 1 112 ? -19.125 19.266 5.398 1 98.75 112 GLY B CA 1
ATOM 3572 C C . GLY B 1 112 ? -18.094 18.578 6.262 1 98.75 112 GLY B C 1
ATOM 3573 O O . GLY B 1 112 ? -18.125 17.359 6.434 1 98.75 112 GLY B O 1
ATOM 3574 N N . LEU B 1 113 ? -17.188 19.312 6.809 1 98.88 113 LEU B N 1
ATOM 3575 C CA . LEU B 1 113 ? -16.172 18.75 7.699 1 98.88 113 LEU B CA 1
ATOM 3576 C C . LEU B 1 113 ? -16.812 18.234 8.984 1 98.88 113 LEU B C 1
ATOM 3578 O O . LEU B 1 113 ? -16.422 17.172 9.492 1 98.88 113 LEU B O 1
ATOM 3582 N N . ASP B 1 114 ? -17.844 18.953 9.508 1 98.94 114 ASP B N 1
ATOM 3583 C CA . ASP B 1 114 ? -18.625 18.453 10.625 1 98.94 114 ASP B CA 1
ATOM 3584 C C . ASP B 1 114 ? -19.156 17.047 10.344 1 98.94 114 ASP B C 1
ATOM 3586 O O . ASP B 1 114 ? -19.062 16.156 11.188 1 98.94 114 ASP B O 1
ATOM 3590 N N . PHE B 1 115 ? -19.688 16.938 9.188 1 98.94 115 PHE B N 1
ATOM 3591 C CA . PHE B 1 115 ? -20.266 15.664 8.773 1 98.94 115 PHE B CA 1
ATOM 3592 C C . PHE B 1 115 ? -19.203 14.578 8.68 1 98.94 115 PHE B C 1
ATOM 3594 O O . PHE B 1 115 ? -19.422 13.461 9.148 1 98.94 115 PHE B O 1
ATOM 3601 N N . VAL B 1 116 ? -18.062 14.891 8.094 1 98.88 116 VAL B N 1
ATOM 3602 C CA . VAL B 1 116 ? -16.969 13.945 7.973 1 98.88 116 VAL B CA 1
ATOM 3603 C C . VAL B 1 116 ? -16.562 13.43 9.352 1 98.88 116 VAL B C 1
ATOM 3605 O O . VAL B 1 116 ? -16.438 12.219 9.562 1 98.88 116 VAL B O 1
ATOM 3608 N N . ILE B 1 117 ? -16.406 14.289 10.312 1 98.94 117 ILE B N 1
ATOM 3609 C CA . ILE B 1 117 ? -15.992 13.922 11.664 1 98.94 117 ILE B CA 1
ATOM 3610 C C . ILE B 1 117 ? -17.078 13.062 12.32 1 98.94 117 ILE B C 1
ATOM 3612 O O . ILE B 1 117 ? -16.766 12.047 12.945 1 98.94 117 ILE B O 1
ATOM 3616 N N . SER B 1 118 ? -18.297 13.453 12.164 1 98.88 118 SER B N 1
ATOM 3617 C CA . SER B 1 118 ? -19.406 12.703 12.742 1 98.88 118 SER B CA 1
ATOM 3618 C C . SER B 1 118 ? -19.484 11.289 12.164 1 98.88 118 SER B C 1
ATOM 3620 O O . SER B 1 118 ? -19.672 10.32 12.898 1 98.88 118 SER B O 1
ATOM 3622 N N . GLU B 1 119 ? -19.344 11.156 10.836 1 98.81 119 GLU B N 1
ATOM 3623 C CA . GLU B 1 119 ? -19.422 9.852 10.188 1 98.81 119 GLU B CA 1
ATOM 3624 C C . GLU B 1 119 ? -18.234 8.977 10.578 1 98.81 119 GLU B C 1
ATOM 3626 O O . GLU B 1 119 ? -18.391 7.766 10.75 1 98.81 119 GLU B O 1
ATOM 3631 N N . ALA B 1 120 ? -17.062 9.594 10.617 1 98.75 120 ALA B N 1
ATOM 3632 C CA . ALA B 1 120 ? -15.906 8.852 11.086 1 98.75 120 ALA B CA 1
ATOM 3633 C C . ALA B 1 120 ? -16.156 8.266 12.477 1 98.75 120 ALA B C 1
ATOM 3635 O O . ALA B 1 120 ? -15.859 7.098 12.727 1 98.75 120 ALA B O 1
ATOM 3636 N N . ARG B 1 121 ? -16.703 9.016 13.359 1 98.56 121 ARG B N 1
ATOM 3637 C CA . ARG B 1 121 ? -17.016 8.586 14.719 1 98.56 121 ARG B CA 1
ATOM 3638 C C . ARG B 1 121 ? -17.969 7.387 14.711 1 98.56 121 ARG B C 1
ATOM 3640 O O . ARG B 1 121 ? -17.719 6.395 15.398 1 98.56 121 ARG B O 1
ATOM 3647 N N . LYS B 1 122 ? -18.969 7.449 13.906 1 98.44 122 LYS B N 1
ATOM 3648 C CA . LYS B 1 122 ? -19.969 6.395 13.828 1 98.44 122 LYS B CA 1
ATOM 3649 C C . LYS B 1 122 ? -19.344 5.07 13.406 1 98.44 122 LYS B C 1
ATOM 3651 O O . LYS B 1 122 ? -19.844 4 13.766 1 98.44 122 LYS B O 1
ATOM 3656 N N . ASN B 1 123 ? -18.297 5.172 12.695 1 98 123 ASN B N 1
ATOM 3657 C CA . ASN B 1 123 ? -17.719 3.961 12.133 1 98 123 ASN B CA 1
ATOM 3658 C C . ASN B 1 123 ? -16.422 3.578 12.844 1 98 123 ASN B C 1
ATOM 3660 O O . ASN B 1 123 ? -15.711 2.67 12.406 1 98 123 ASN B O 1
ATOM 3664 N N . GLY B 1 124 ? -16.016 4.305 13.867 1 97.38 124 GLY B N 1
ATOM 3665 C CA . GLY B 1 124 ? -14.836 3.98 14.648 1 97.38 124 GLY B CA 1
ATOM 3666 C C . GLY B 1 124 ? -13.547 4.293 13.922 1 97.38 124 GLY B C 1
ATOM 3667 O O . GLY B 1 124 ? -12.523 3.643 14.156 1 97.38 124 GLY B O 1
ATOM 3668 N N . VAL B 1 125 ? -13.562 5.211 12.992 1 97 125 VAL B N 1
ATOM 3669 C CA . VAL B 1 125 ? -12.383 5.629 12.242 1 97 125 VAL B CA 1
ATOM 3670 C C . VAL B 1 125 ? -11.836 6.926 12.828 1 97 125 VAL B C 1
ATOM 3672 O O . VAL B 1 125 ? -12.578 7.891 13.031 1 97 125 VAL B O 1
ATOM 3675 N N . ARG B 1 126 ? -10.578 6.965 13.156 1 97.81 126 ARG B N 1
ATOM 3676 C CA . ARG B 1 126 ? -9.93 8.18 13.625 1 97.81 126 ARG B CA 1
ATOM 3677 C C . ARG B 1 126 ? -9.422 9.023 12.461 1 97.81 126 ARG B C 1
ATOM 3679 O O . ARG B 1 126 ? -9.195 8.5 11.367 1 97.81 126 ARG B O 1
ATOM 3686 N N . LEU B 1 127 ? -9.234 10.328 12.789 1 98.44 127 LEU B N 1
ATOM 3687 C CA . LEU B 1 127 ? -8.891 11.227 11.695 1 98.44 127 LEU B CA 1
ATOM 3688 C C . LEU B 1 127 ? -7.543 11.906 11.953 1 98.44 127 LEU B C 1
ATOM 3690 O O . LEU B 1 127 ? -7.246 12.289 13.086 1 98.44 127 LEU B O 1
ATOM 3694 N N . ILE B 1 128 ? -6.734 11.992 10.961 1 98.06 128 ILE B N 1
ATOM 3695 C CA . ILE B 1 128 ? -5.648 12.961 10.875 1 98.06 128 ILE B CA 1
ATOM 3696 C C . ILE B 1 128 ? -6.047 14.102 9.945 1 98.06 128 ILE B C 1
ATOM 3698 O O . ILE B 1 128 ? -6.312 13.883 8.758 1 98.06 128 ILE B O 1
ATOM 3702 N N . LEU B 1 129 ? -6.105 15.305 10.453 1 98.81 129 LEU B N 1
ATOM 3703 C CA . LEU B 1 129 ? -6.598 16.453 9.695 1 98.81 129 LEU B CA 1
ATOM 3704 C C . LEU B 1 129 ? -5.461 17.406 9.352 1 98.81 129 LEU B C 1
ATOM 3706 O O . LEU B 1 129 ? -4.832 17.984 10.242 1 98.81 129 LEU B O 1
ATOM 3710 N N . SER B 1 130 ? -5.211 17.547 8.055 1 98.56 130 SER B N 1
ATOM 3711 C CA . SER B 1 130 ? -4.199 18.5 7.598 1 98.56 130 SER B CA 1
ATOM 3712 C C . SER B 1 130 ? -4.754 19.906 7.535 1 98.56 130 SER B C 1
ATOM 3714 O O . SER B 1 130 ? -5.863 20.125 7.043 1 98.56 130 SER B O 1
ATOM 3716 N N . LEU B 1 131 ? -3.957 20.859 7.957 1 98.88 131 LEU B N 1
ATOM 3717 C CA . LEU B 1 131 ? -4.473 22.203 8.148 1 98.88 131 LEU B CA 1
ATOM 3718 C C . LEU B 1 131 ? -4.082 23.109 6.984 1 98.88 131 LEU B C 1
ATOM 3720 O O . LEU B 1 131 ? -4.574 24.234 6.871 1 98.88 131 LEU B O 1
ATOM 3724 N N . SER B 1 132 ? -3.197 22.656 6.133 1 98.56 132 SER B N 1
ATOM 3725 C CA . SER B 1 132 ? -2.801 23.359 4.922 1 98.56 132 SER B CA 1
ATOM 3726 C C . SER B 1 132 ? -2.047 22.453 3.967 1 98.56 132 SER B C 1
ATOM 3728 O O . SER B 1 132 ? -1.989 21.234 4.18 1 98.56 132 SER B O 1
ATOM 3730 N N . ASN B 1 133 ? -1.594 23.047 2.842 1 98.12 133 ASN B N 1
ATOM 3731 C CA . ASN B 1 133 ? -0.875 22.344 1.787 1 98.12 133 ASN B CA 1
ATOM 3732 C C . ASN B 1 133 ? 0.276 23.188 1.236 1 98.12 133 ASN B C 1
ATOM 3734 O O . ASN B 1 133 ? 0.145 24.406 1.077 1 98.12 133 ASN B O 1
ATOM 3738 N N . ASN B 1 134 ? 1.336 22.484 1.018 1 97.88 134 ASN B N 1
ATOM 3739 C CA . ASN B 1 134 ? 2.467 23.156 0.388 1 97.88 134 ASN B CA 1
ATOM 3740 C C . ASN B 1 134 ? 2.137 23.594 -1.035 1 97.88 134 ASN B C 1
ATOM 3742 O O . ASN B 1 134 ? 2.66 24.594 -1.514 1 97.88 134 ASN B O 1
ATOM 3746 N N . TYR B 1 135 ? 1.294 22.906 -1.703 1 96.25 135 TYR B N 1
ATOM 3747 C CA . TYR B 1 135 ? 1.045 23.062 -3.131 1 96.25 135 TYR B CA 1
ATOM 3748 C C . TYR B 1 135 ? -0.184 23.938 -3.379 1 96.25 135 TYR B C 1
ATOM 3750 O O . TYR B 1 135 ? -0.9 24.281 -2.439 1 96.25 135 TYR B O 1
ATOM 3758 N N . LYS B 1 136 ? -0.4 24.203 -4.648 1 96 136 LYS B N 1
ATOM 3759 C CA . LYS B 1 136 ? -1.495 25.078 -5.043 1 96 136 LYS B CA 1
ATOM 3760 C C . LYS B 1 136 ? -2.838 24.359 -4.961 1 96 136 LYS B C 1
ATOM 3762 O O . LYS B 1 136 ? -3.889 25 -4.902 1 96 136 LYS B O 1
ATOM 3767 N N . ASP B 1 137 ? -2.809 23.047 -4.98 1 92.94 137 ASP B N 1
ATOM 3768 C CA . ASP B 1 137 ? -4.051 22.281 -4.895 1 92.94 137 ASP B CA 1
ATOM 3769 C C . ASP B 1 137 ? -4.82 22.641 -3.623 1 92.94 137 ASP B C 1
ATOM 3771 O O . ASP B 1 137 ? -4.27 22.578 -2.523 1 92.94 137 ASP B O 1
ATOM 3775 N N . PHE B 1 138 ? -6.078 23.109 -3.777 1 95.62 138 PHE B N 1
ATOM 3776 C CA . PHE B 1 138 ? -6.969 23.547 -2.705 1 95.62 138 PHE B CA 1
ATOM 3777 C C . PHE B 1 138 ? -6.461 24.828 -2.061 1 95.62 138 PHE B C 1
ATOM 3779 O O . PHE B 1 138 ? -6.793 25.125 -0.913 1 95.62 138 PHE B O 1
ATOM 3786 N N . GLY B 1 139 ? -5.629 25.625 -2.766 1 97.12 139 GLY B N 1
ATOM 3787 C CA . GLY B 1 139 ? -5.105 26.922 -2.342 1 97.12 139 GLY B CA 1
ATOM 3788 C C . GLY B 1 139 ? -3.787 26.812 -1.598 1 97.12 139 GLY B C 1
ATOM 3789 O O . GLY B 1 139 ? -2.732 27.141 -2.141 1 97.12 139 GLY B O 1
ATOM 3790 N N . GLY B 1 140 ? -3.793 26.281 -0.406 1 97.5 140 GLY B N 1
ATOM 3791 C CA . GLY B 1 140 ? -2.586 26 0.358 1 97.5 140 GLY B CA 1
ATOM 3792 C C . GLY B 1 140 ? -1.706 27.234 0.546 1 97.5 140 GLY B C 1
ATOM 3793 O O . GLY B 1 140 ? -2.188 28.359 0.481 1 97.5 140 GLY B O 1
ATOM 3794 N N . ARG B 1 141 ? -0.506 26.938 0.851 1 98.06 141 ARG B N 1
ATOM 3795 C CA . ARG B 1 141 ? 0.529 27.938 1.125 1 98.06 141 ARG B CA 1
ATOM 3796 C C . ARG B 1 141 ? 0.553 29.016 0.047 1 98.06 141 ARG B C 1
ATOM 3798 O O . ARG B 1 141 ? 0.584 30.203 0.356 1 98.06 141 ARG B O 1
ATOM 3805 N N . PRO B 1 142 ? 0.408 28.688 -1.239 1 98.25 142 PRO B N 1
ATOM 3806 C CA . PRO B 1 142 ? 0.424 29.75 -2.252 1 98.25 142 PRO B CA 1
ATOM 3807 C C . PRO B 1 142 ? -0.738 30.734 -2.102 1 98.25 142 PRO B C 1
ATOM 3809 O O . PRO B 1 142 ? -0.572 31.938 -2.33 1 98.25 142 PRO B O 1
ATOM 3812 N N . GLN B 1 143 ? -1.876 30.25 -1.733 1 98.56 143 GLN B N 1
ATOM 3813 C CA . GLN B 1 143 ? -3.039 31.125 -1.586 1 98.56 143 GLN B CA 1
ATOM 3814 C C . GLN B 1 143 ? -2.857 32.094 -0.423 1 98.56 143 GLN B C 1
ATOM 3816 O O . GLN B 1 143 ? -3.254 33.25 -0.512 1 98.56 143 GLN B O 1
ATOM 3821 N N . TYR B 1 144 ? -2.285 31.672 0.664 1 98.75 144 TYR B N 1
ATOM 3822 C CA . TYR B 1 144 ? -2.016 32.531 1.804 1 98.75 144 TYR B CA 1
ATOM 3823 C C . TYR B 1 144 ? -1.085 33.688 1.411 1 98.75 144 TYR B C 1
ATOM 3825 O O . TYR B 1 144 ? -1.321 34.844 1.774 1 98.75 144 TYR B O 1
ATOM 3833 N N . VAL B 1 145 ? -0.091 33.344 0.69 1 98.75 145 VAL B N 1
ATOM 3834 C CA . VAL B 1 145 ? 0.867 34.344 0.248 1 98.75 145 VAL B CA 1
ATOM 3835 C C . VAL B 1 145 ? 0.191 35.312 -0.719 1 98.75 145 VAL B C 1
ATOM 3837 O O . VAL B 1 145 ? 0.416 36.531 -0.653 1 98.75 145 VAL B O 1
ATOM 3840 N N . SER B 1 146 ? -0.607 34.781 -1.57 1 98.44 146 SER B N 1
ATOM 3841 C CA . SER B 1 146 ? -1.359 35.625 -2.49 1 98.44 146 SER B CA 1
ATOM 3842 C C . SER B 1 146 ? -2.248 36.594 -1.734 1 98.44 146 SER B C 1
ATOM 3844 O O . SER B 1 146 ? -2.307 37.781 -2.078 1 98.44 146 SER B O 1
ATOM 3846 N N . TRP B 1 147 ? -2.969 36.125 -0.712 1 98.69 147 TRP B N 1
ATOM 3847 C CA . TRP B 1 147 ? -3.803 37 0.109 1 98.69 147 TRP B CA 1
ATOM 3848 C C . TRP B 1 147 ? -2.975 38.125 0.737 1 98.69 147 TRP B C 1
ATOM 3850 O O . TRP B 1 147 ? -3.393 39.281 0.745 1 98.69 147 TRP B O 1
ATOM 3860 N N . ALA B 1 148 ? -1.832 37.812 1.215 1 98.69 148 ALA B N 1
ATOM 3861 C CA . ALA B 1 148 ? -0.966 38.812 1.854 1 98.69 148 ALA B CA 1
ATOM 3862 C C . ALA B 1 148 ? -0.46 39.812 0.841 1 98.69 148 ALA B C 1
ATOM 3864 O O . ALA B 1 148 ? -0.421 41.031 1.127 1 98.69 148 ALA B O 1
ATOM 3865 N N . ARG B 1 149 ? -0.066 39.281 -0.288 1 98.25 149 ARG B N 1
ATOM 3866 C CA . ARG B 1 149 ? 0.38 40.156 -1.354 1 98.25 149 ARG B CA 1
ATOM 3867 C C . ARG B 1 149 ? -0.702 41.188 -1.706 1 98.25 149 ARG B C 1
ATOM 3869 O O . ARG B 1 149 ? -0.429 42.375 -1.795 1 98.25 149 ARG B O 1
ATOM 3876 N N . ASN B 1 150 ? -1.878 40.719 -1.903 1 97.75 150 ASN B N 1
ATOM 3877 C CA . ASN B 1 150 ? -3.008 41.562 -2.26 1 97.75 150 ASN B CA 1
ATOM 3878 C C . ASN B 1 150 ? -3.314 42.594 -1.164 1 97.75 150 ASN B C 1
ATOM 3880 O O . ASN B 1 150 ? -3.854 43.656 -1.439 1 97.75 150 ASN B O 1
ATOM 3884 N N . ALA B 1 151 ? -2.955 42.281 0.059 1 97.75 151 ALA B N 1
ATOM 3885 C CA . ALA B 1 151 ? -3.176 43.156 1.192 1 97.75 151 ALA B CA 1
ATOM 3886 C C . ALA B 1 151 ? -2.016 44.125 1.351 1 97.75 151 ALA B C 1
ATOM 3888 O O . ALA B 1 151 ? -1.999 44.938 2.283 1 97.75 151 ALA B O 1
ATOM 3889 N N . GLY B 1 152 ? -0.987 44 0.569 1 97.69 152 GLY B N 1
ATOM 3890 C CA . GLY B 1 152 ? 0.105 44.969 0.554 1 97.69 152 GLY B CA 1
ATOM 3891 C C . GLY B 1 152 ? 1.297 44.531 1.385 1 97.69 152 GLY B C 1
ATOM 3892 O O . GLY B 1 152 ? 2.217 45.312 1.622 1 97.69 152 GLY B O 1
ATOM 3893 N N . ALA B 1 153 ? 1.271 43.25 1.836 1 97.62 153 ALA B N 1
ATOM 3894 C CA . ALA B 1 153 ? 2.408 42.75 2.604 1 97.62 153 ALA B CA 1
ATOM 3895 C C . ALA B 1 153 ? 3.621 42.531 1.705 1 97.62 153 ALA B C 1
ATOM 3897 O O . ALA B 1 153 ? 3.475 42.188 0.53 1 97.62 153 ALA B O 1
ATOM 3898 N N . PRO B 1 154 ? 4.832 42.781 2.291 1 97.38 154 PRO B N 1
ATOM 3899 C CA . PRO B 1 154 ? 6.055 42.594 1.51 1 97.38 154 PRO B CA 1
ATOM 3900 C C . PRO B 1 154 ? 6.426 41.094 1.364 1 97.38 154 PRO B C 1
ATOM 3902 O O . PRO B 1 154 ? 7.293 40.625 2.086 1 97.38 154 PRO B O 1
ATOM 3905 N N . VAL B 1 155 ? 5.781 40.375 0.42 1 97.62 155 VAL B N 1
ATOM 3906 C CA . VAL B 1 155 ? 6.07 38.969 0.143 1 97.62 155 VAL B CA 1
ATOM 3907 C C . VAL B 1 155 ? 6.602 38.812 -1.282 1 97.62 155 VAL B C 1
ATOM 3909 O O . VAL B 1 155 ? 6.145 39.5 -2.195 1 97.62 155 VAL B O 1
ATOM 3912 N N . ASN B 1 156 ? 7.637 37.969 -1.459 1 95.12 156 ASN B N 1
ATOM 3913 C CA . ASN B 1 156 ? 8.32 37.812 -2.742 1 95.12 156 ASN B CA 1
ATOM 3914 C C . ASN B 1 156 ? 8.188 36.406 -3.299 1 95.12 156 ASN B C 1
ATOM 3916 O O . ASN B 1 156 ? 8.391 36.188 -4.492 1 95.12 156 ASN B O 1
ATOM 3920 N N . SER B 1 157 ? 7.945 35.469 -2.449 1 96.56 157 SER B N 1
ATOM 3921 C CA . SER B 1 157 ? 7.812 34.062 -2.861 1 96.56 157 SER B CA 1
ATOM 3922 C C . SER B 1 157 ? 6.887 33.281 -1.923 1 96.56 157 SER B C 1
ATOM 3924 O O . SER B 1 157 ? 6.559 33.781 -0.836 1 96.56 157 SER B O 1
ATOM 3926 N N . ASP B 1 158 ? 6.52 32.094 -2.332 1 97.5 158 ASP B N 1
ATOM 3927 C CA . ASP B 1 158 ? 5.656 31.266 -1.504 1 97.5 158 ASP B CA 1
ATOM 3928 C C . ASP B 1 158 ? 6.344 30.906 -0.19 1 97.5 158 ASP B C 1
ATOM 3930 O O . ASP B 1 158 ? 5.676 30.609 0.807 1 97.5 158 ASP B O 1
ATOM 3934 N N . ASP B 1 159 ? 7.664 30.969 -0.136 1 98.25 159 ASP B N 1
ATOM 3935 C CA . ASP B 1 159 ? 8.406 30.609 1.069 1 98.25 159 ASP B CA 1
ATOM 3936 C C . ASP B 1 159 ? 8.203 31.656 2.168 1 98.25 159 ASP B C 1
ATOM 3938 O O . ASP B 1 159 ? 8.484 31.391 3.34 1 98.25 159 ASP B O 1
ATOM 3942 N N . ASP B 1 160 ? 7.703 32.812 1.797 1 98.5 160 ASP B N 1
ATOM 3943 C CA . ASP B 1 160 ? 7.387 33.844 2.797 1 98.5 160 ASP B CA 1
ATOM 3944 C C . ASP B 1 160 ? 6.258 33.375 3.715 1 98.5 160 ASP B C 1
ATOM 3946 O O . ASP B 1 160 ? 6.023 33.969 4.766 1 98.5 160 ASP B O 1
ATOM 3950 N N . PHE B 1 161 ? 5.609 32.25 3.312 1 98.75 161 PHE B N 1
ATOM 3951 C CA . PHE B 1 161 ? 4.648 31.594 4.176 1 98.75 161 PHE B CA 1
ATOM 3952 C C . PHE B 1 161 ? 5.262 31.281 5.539 1 98.75 161 PHE B C 1
ATOM 3954 O O . PHE B 1 161 ? 4.578 31.344 6.562 1 98.75 161 PHE B O 1
ATOM 3961 N N . TYR B 1 162 ? 6.527 31.094 5.605 1 98.69 162 TYR B N 1
ATOM 3962 C CA . TYR B 1 162 ? 7.199 30.609 6.809 1 98.69 162 TYR B CA 1
ATOM 3963 C C . TYR B 1 162 ? 7.754 31.781 7.621 1 98.69 162 TYR B C 1
ATOM 3965 O O . TYR B 1 162 ? 8.125 31.609 8.789 1 98.69 162 TYR B O 1
ATOM 3973 N N . THR B 1 163 ? 7.828 32.969 7.039 1 98.31 163 THR B N 1
ATOM 3974 C CA . THR B 1 163 ? 8.609 34 7.715 1 98.31 163 THR B CA 1
ATOM 3975 C C . THR B 1 163 ? 7.801 35.312 7.844 1 98.31 163 THR B C 1
ATOM 3977 O O . THR B 1 163 ? 7.988 36.062 8.797 1 98.31 163 THR B O 1
ATOM 3980 N N . ASN B 1 164 ? 6.941 35.531 6.875 1 98.69 164 ASN B N 1
ATOM 3981 C CA . ASN B 1 164 ? 6.207 36.812 6.895 1 98.69 164 ASN B CA 1
ATOM 3982 C C . ASN B 1 164 ? 5.145 36.812 7.988 1 98.69 164 ASN B C 1
ATOM 3984 O O . ASN B 1 164 ? 4.324 35.906 8.078 1 98.69 164 ASN B O 1
ATOM 3988 N N . GLU B 1 165 ? 5.066 37.875 8.703 1 98.5 165 GLU B N 1
ATOM 3989 C CA . GLU B 1 165 ? 4.211 37.906 9.891 1 98.5 165 GLU B CA 1
ATOM 3990 C C . GLU B 1 165 ? 2.736 37.938 9.5 1 98.5 165 GLU B C 1
ATOM 3992 O O . GLU B 1 165 ? 1.888 37.406 10.203 1 98.5 165 GLU B O 1
ATOM 3997 N N . VAL B 1 166 ? 2.422 38.594 8.43 1 98.69 166 VAL B N 1
ATOM 3998 C CA . VAL B 1 166 ? 1.037 38.688 7.977 1 98.69 166 VAL B CA 1
ATOM 3999 C C . VAL B 1 166 ? 0.557 37.281 7.559 1 98.69 166 VAL B C 1
ATOM 4001 O O . VAL B 1 166 ? -0.529 36.844 7.953 1 98.69 166 VAL B O 1
ATOM 4004 N N . VAL B 1 167 ? 1.33 36.625 6.824 1 98.81 167 VAL B N 1
ATOM 4005 C CA . VAL B 1 167 ? 0.976 35.281 6.328 1 98.81 167 VAL B CA 1
ATOM 4006 C C . VAL B 1 167 ? 0.847 34.312 7.496 1 98.81 167 VAL B C 1
ATOM 4008 O O . VAL B 1 167 ? -0.126 33.562 7.582 1 98.81 167 VAL B O 1
ATOM 4011 N N . LYS B 1 168 ? 1.816 34.344 8.398 1 98.81 168 LYS B N 1
ATOM 4012 C CA . LYS B 1 168 ? 1.743 33.5 9.586 1 98.81 168 LYS B CA 1
ATOM 4013 C C . LYS B 1 168 ? 0.475 33.781 10.391 1 98.81 168 LYS B C 1
ATOM 4015 O O . LYS B 1 168 ? -0.145 32.875 10.93 1 98.81 168 LYS B O 1
ATOM 4020 N N . GLY B 1 169 ? 0.167 35.031 10.438 1 98.81 169 GLY B N 1
ATOM 4021 C CA . GLY B 1 169 ? -1.064 35.406 11.117 1 98.81 169 GLY B CA 1
ATOM 4022 C C . GLY B 1 169 ? -2.301 34.812 10.492 1 98.81 169 GLY B C 1
ATOM 4023 O O . GLY B 1 169 ? -3.188 34.312 11.195 1 98.81 169 GLY B O 1
ATOM 4024 N N . TYR B 1 170 ? -2.4 34.844 9.141 1 98.81 170 TYR B N 1
ATOM 4025 C CA . TYR B 1 170 ? -3.518 34.219 8.438 1 98.81 170 TYR B CA 1
ATOM 4026 C C . TYR B 1 170 ? -3.613 32.75 8.781 1 98.81 170 TYR B C 1
ATOM 4028 O O . TYR B 1 170 ? -4.703 32.219 9.031 1 98.81 170 TYR B O 1
ATOM 4036 N N . TYR B 1 171 ? -2.518 32.062 8.789 1 98.88 171 TYR B N 1
ATOM 4037 C CA . TYR B 1 171 ? -2.48 30.625 9.094 1 98.88 171 TYR B CA 1
ATOM 4038 C C . TYR B 1 171 ? -2.938 30.359 10.523 1 98.88 171 TYR B C 1
ATOM 4040 O O . TYR B 1 171 ? -3.764 29.484 10.766 1 98.88 171 TYR B O 1
ATOM 4048 N N . LYS B 1 172 ? -2.393 31.094 11.469 1 98.88 172 LYS B N 1
ATOM 4049 C CA . LYS B 1 172 ? -2.766 30.938 12.867 1 98.88 172 LYS B CA 1
ATOM 4050 C C . LYS B 1 172 ? -4.262 31.141 13.07 1 98.88 172 LYS B C 1
ATOM 4052 O O . LYS B 1 172 ? -4.902 30.406 13.836 1 98.88 172 LYS B O 1
ATOM 4057 N N . ASN B 1 173 ? -4.781 32.094 12.398 1 98.81 173 ASN B N 1
ATOM 4058 C CA . ASN B 1 173 ? -6.219 32.344 12.484 1 98.81 173 ASN B CA 1
ATOM 4059 C C . ASN B 1 173 ? -7.012 31.141 11.977 1 98.81 173 ASN B C 1
ATOM 4061 O O . ASN B 1 173 ? -8.023 30.766 12.578 1 98.81 173 ASN B O 1
ATOM 4065 N N . HIS B 1 174 ? -6.578 30.578 10.891 1 98.88 174 HIS B N 1
ATOM 4066 C CA . HIS B 1 174 ? -7.238 29.391 10.359 1 98.88 174 HIS B CA 1
ATOM 4067 C C . HIS B 1 174 ? -7.168 28.234 11.344 1 98.88 174 HIS B C 1
ATOM 4069 O O . HIS B 1 174 ? -8.18 27.578 11.609 1 98.88 174 HIS B O 1
ATOM 4075 N N . VAL B 1 175 ? -6.031 27.984 11.891 1 98.94 175 VAL B N 1
ATOM 4076 C CA . VAL B 1 175 ? -5.828 26.938 12.875 1 98.94 175 VAL B CA 1
ATOM 4077 C C . VAL B 1 175 ? -6.793 27.125 14.047 1 98.94 175 VAL B C 1
ATOM 4079 O O . VAL B 1 175 ? -7.512 26.188 14.422 1 98.94 175 VAL B O 1
ATOM 4082 N N . LYS B 1 176 ? -6.801 28.297 14.578 1 98.88 176 LYS B N 1
ATOM 4083 C CA . LYS B 1 176 ? -7.676 28.578 15.711 1 98.88 176 LYS B CA 1
ATOM 4084 C C . LYS B 1 176 ? -9.141 28.344 15.352 1 98.88 176 LYS B C 1
ATOM 4086 O O . LYS B 1 176 ? -9.883 27.734 16.125 1 98.88 176 LYS B O 1
ATOM 4091 N N . ARG B 1 177 ? -9.531 28.828 14.18 1 98.88 177 ARG B N 1
ATOM 4092 C CA . ARG B 1 177 ? -10.914 28.688 13.734 1 98.88 177 ARG B CA 1
ATOM 4093 C C . ARG B 1 177 ? -11.305 27.203 13.641 1 98.88 177 ARG B C 1
ATOM 4095 O O . ARG B 1 177 ? -12.398 26.812 14.055 1 98.88 177 ARG B O 1
ATOM 4102 N N . VAL B 1 178 ? -10.438 26.359 13.086 1 98.94 178 VAL B N 1
ATOM 4103 C CA . VAL B 1 178 ? -10.727 24.938 12.898 1 98.94 178 VAL B CA 1
ATOM 4104 C C . VAL B 1 178 ? -10.75 24.25 14.258 1 98.94 178 VAL B C 1
ATOM 4106 O O . VAL B 1 178 ? -11.711 23.547 14.586 1 98.94 178 VAL B O 1
ATOM 4109 N N . LEU B 1 179 ? -9.766 24.453 15.094 1 98.94 179 LEU B N 1
ATOM 4110 C CA . LEU B 1 179 ? -9.633 23.734 16.344 1 98.94 179 LEU B CA 1
ATOM 4111 C C . LEU B 1 179 ? -10.789 24.062 17.297 1 98.94 179 LEU B C 1
ATOM 4113 O O . LEU B 1 179 ? -11.234 23.203 18.062 1 98.94 179 LEU B O 1
ATOM 4117 N N . THR B 1 180 ? -11.289 25.266 17.219 1 98.88 180 THR B N 1
ATOM 4118 C CA . THR B 1 180 ? -12.297 25.688 18.188 1 98.88 180 THR B CA 1
ATOM 4119 C C . THR B 1 180 ? -13.703 25.562 17.594 1 98.88 180 THR B C 1
ATOM 4121 O O . THR B 1 180 ? -14.688 25.922 18.25 1 98.88 180 THR B O 1
ATOM 4124 N N . ARG B 1 181 ? -13.773 25.078 16.391 1 98.81 181 ARG B N 1
ATOM 4125 C CA . ARG B 1 181 ? -15.078 24.875 15.766 1 98.81 181 ARG B CA 1
ATOM 4126 C C . ARG B 1 181 ? -15.938 23.922 16.578 1 98.81 181 ARG B C 1
ATOM 4128 O O . ARG B 1 181 ? -15.461 22.875 17.016 1 98.81 181 ARG B O 1
ATOM 4135 N N . ILE B 1 182 ? -17.188 24.328 16.812 1 98.81 182 ILE B N 1
ATOM 4136 C CA . ILE B 1 182 ? -18.156 23.438 17.406 1 98.81 182 ILE B CA 1
ATOM 4137 C C . ILE B 1 182 ? -18.891 22.672 16.312 1 98.81 182 ILE B C 1
ATOM 4139 O O . ILE B 1 182 ? -19.531 23.281 15.438 1 98.81 182 ILE B O 1
ATOM 4143 N N . ASN B 1 183 ? -18.766 21.391 16.297 1 98.88 183 ASN B N 1
ATOM 4144 C CA . ASN B 1 183 ? -19.453 20.547 15.32 1 98.88 183 ASN B CA 1
ATOM 4145 C C . ASN B 1 183 ? -20.969 20.719 15.406 1 98.88 183 ASN B C 1
ATOM 4147 O O . ASN B 1 183 ? -21.562 20.516 16.469 1 98.88 183 ASN B O 1
ATOM 4151 N N . THR B 1 184 ? -21.562 21.016 14.297 1 98.81 184 THR B N 1
ATOM 4152 C CA . THR B 1 184 ? -22.984 21.344 14.297 1 98.81 184 THR B CA 1
ATOM 4153 C C . THR B 1 184 ? -23.844 20.078 14.469 1 98.81 184 THR B C 1
ATOM 4155 O O . THR B 1 184 ? -25.016 20.172 14.797 1 98.81 184 THR B O 1
ATOM 4158 N N . ILE B 1 185 ? -23.234 18.938 14.32 1 98.62 185 ILE B N 1
ATOM 4159 C CA . ILE B 1 185 ? -23.969 17.672 14.422 1 98.62 185 ILE B CA 1
ATOM 4160 C C . ILE B 1 185 ? -23.781 17.078 15.82 1 98.62 185 ILE B C 1
ATOM 4162 O O . ILE B 1 185 ? -24.75 16.75 16.5 1 98.62 185 ILE B O 1
ATOM 4166 N N . THR B 1 186 ? -22.609 17.062 16.297 1 98.5 186 THR B N 1
ATOM 4167 C CA . THR B 1 186 ? -22.297 16.391 17.547 1 98.5 186 THR B CA 1
ATOM 4168 C C . THR B 1 186 ? -22.297 17.391 18.703 1 98.5 186 THR B C 1
ATOM 4170 O O . THR B 1 186 ? -22.328 17 19.875 1 98.5 186 THR B O 1
ATOM 4173 N N . ARG B 1 187 ? -22.125 18.672 18.438 1 98.69 187 ARG B N 1
ATOM 4174 C CA . ARG B 1 187 ? -22.078 19.766 19.391 1 98.69 187 ARG B CA 1
ATOM 4175 C C . ARG B 1 187 ? -20.812 19.703 20.25 1 98.69 187 ARG B C 1
ATOM 4177 O O . ARG B 1 187 ? -20.781 20.234 21.359 1 98.69 187 ARG B O 1
ATOM 4184 N N . VAL B 1 188 ? -19.812 19.047 19.766 1 98.62 188 VAL B N 1
ATOM 4185 C CA . VAL B 1 188 ? -18.5 18.938 20.406 1 98.62 188 VAL B CA 1
ATOM 4186 C C . VAL B 1 188 ? -17.484 19.797 19.656 1 98.62 188 VAL B C 1
ATOM 4188 O O . VAL B 1 188 ? -17.453 19.797 18.422 1 98.62 188 VAL B O 1
ATOM 4191 N N . ALA B 1 189 ? -16.719 20.562 20.375 1 98.81 189 ALA B N 1
ATOM 4192 C CA . ALA B 1 189 ? -15.633 21.281 19.719 1 98.81 189 ALA B CA 1
ATOM 4193 C C . ALA B 1 189 ? -14.602 20.328 19.141 1 98.81 189 ALA B C 1
ATOM 4195 O O . ALA B 1 189 ? -14.281 19.297 19.75 1 98.81 189 ALA B O 1
ATOM 4196 N N . TYR B 1 190 ? -14.031 20.703 18 1 98.94 190 TYR B N 1
ATOM 4197 C CA . TYR B 1 190 ? -13.039 19.828 17.375 1 98.94 190 TYR B CA 1
ATOM 4198 C C . TYR B 1 190 ? -11.906 19.531 18.344 1 98.94 190 TYR B C 1
ATOM 4200 O O . TYR B 1 190 ? -11.453 18.375 18.438 1 98.94 190 TYR B O 1
ATOM 4208 N N . LYS B 1 191 ? -11.445 20.438 19.172 1 98.81 191 LYS B N 1
ATOM 4209 C CA . LYS B 1 191 ? -10.328 20.266 20.094 1 98.81 191 LYS B CA 1
ATOM 4210 C C . LYS B 1 191 ? -10.688 19.312 21.219 1 98.81 191 LYS B C 1
ATOM 4212 O O . LYS B 1 191 ? -9.812 18.891 21.984 1 98.81 191 LYS B O 1
ATOM 4217 N N . ASP B 1 192 ? -11.945 19 21.359 1 98.62 192 ASP B N 1
ATOM 4218 C CA . ASP B 1 192 ? -12.398 18.125 22.438 1 98.62 192 ASP B CA 1
ATOM 4219 C C . ASP B 1 192 ? -12.898 16.781 21.891 1 98.62 192 ASP B C 1
ATOM 4221 O O . ASP B 1 192 ? -13.391 15.945 22.641 1 98.62 192 ASP B O 1
ATOM 4225 N N . ASP B 1 193 ? -12.891 16.531 20.609 1 98.75 193 ASP B N 1
ATOM 4226 C CA . ASP B 1 193 ? -13.461 15.359 19.969 1 98.75 193 ASP B CA 1
ATOM 4227 C C . ASP B 1 193 ? -12.391 14.281 19.75 1 98.75 193 ASP B C 1
ATOM 4229 O O . ASP B 1 193 ? -11.531 14.43 18.875 1 98.75 193 ASP B O 1
ATOM 4233 N N . PRO B 1 194 ? -12.477 13.188 20.438 1 98.5 194 PRO B N 1
ATOM 4234 C CA . PRO B 1 194 ? -11.43 12.164 20.328 1 98.5 194 PRO B CA 1
ATOM 4235 C C . PRO B 1 194 ? -11.469 11.414 19 1 98.5 194 PRO B C 1
ATOM 4237 O O . PRO B 1 194 ? -10.594 10.586 18.734 1 98.5 194 PRO B O 1
ATOM 4240 N N . THR B 1 195 ? -12.469 11.68 18.141 1 98.62 195 THR B N 1
ATOM 4241 C CA . THR B 1 195 ? -12.469 11.125 16.797 1 98.62 195 THR B CA 1
ATOM 4242 C C . THR B 1 195 ? -11.25 11.617 16.016 1 98.62 195 THR B C 1
ATOM 4244 O O . THR B 1 195 ? -10.727 10.898 15.156 1 98.62 195 THR B O 1
ATOM 4247 N N . ILE B 1 196 ? -10.875 12.812 16.312 1 98.88 196 ILE B N 1
ATOM 4248 C CA . ILE B 1 196 ? -9.648 13.352 15.727 1 98.88 196 ILE B CA 1
ATOM 4249 C C . ILE B 1 196 ? -8.438 12.789 16.469 1 98.88 196 ILE B C 1
ATOM 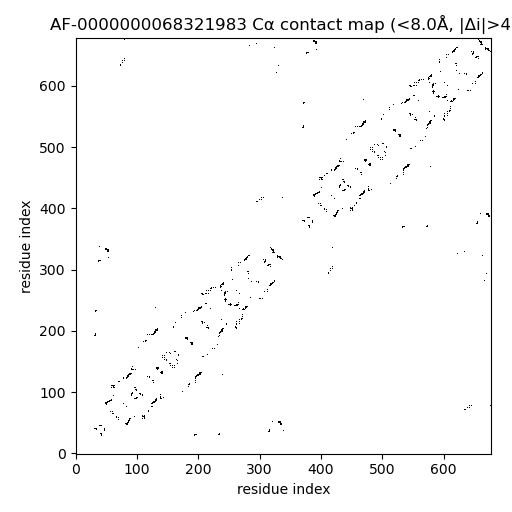4251 O O . ILE B 1 196 ? -8.297 12.992 17.688 1 98.88 196 ILE B O 1
ATOM 4255 N N . MET B 1 197 ? -7.625 12.117 15.703 1 98.31 197 MET B N 1
ATOM 4256 C CA . MET B 1 197 ? -6.398 11.555 16.266 1 98.31 197 MET B CA 1
ATOM 4257 C C . MET B 1 197 ? -5.301 12.609 16.328 1 98.31 197 MET B C 1
ATOM 4259 O O . MET B 1 197 ? -4.566 12.695 17.312 1 98.31 197 MET B O 1
ATOM 4263 N N . ALA B 1 198 ? -5.23 13.352 15.289 1 98.75 198 ALA B N 1
ATOM 4264 C CA . ALA B 1 198 ? -4.109 14.281 15.219 1 98.75 198 ALA B CA 1
ATOM 4265 C C . ALA B 1 198 ? -4.41 15.43 14.258 1 98.75 198 ALA B C 1
ATOM 4267 O O . ALA B 1 198 ? -5.195 15.273 13.32 1 98.75 198 ALA B O 1
ATOM 4268 N N . TRP B 1 199 ? -3.725 16.516 14.57 1 98.94 199 TRP B N 1
ATOM 4269 C CA . TRP B 1 199 ? -3.58 17.609 13.609 1 98.94 199 TRP B CA 1
ATOM 4270 C C . TRP B 1 199 ? -2.273 17.469 12.836 1 98.94 199 TRP B C 1
ATOM 4272 O O . TRP B 1 199 ? -1.274 16.984 13.359 1 98.94 199 TRP B O 1
ATOM 4282 N N . GLU B 1 200 ? -2.295 17.875 11.617 1 98.75 200 GLU B N 1
ATOM 4283 C CA . GLU B 1 200 ? -1.117 17.969 10.758 1 98.75 200 GLU B CA 1
ATOM 4284 C C . GLU B 1 200 ? -0.9 19.406 10.281 1 98.75 200 GLU B C 1
ATOM 4286 O O . GLU B 1 200 ? -1.789 20 9.672 1 98.75 200 GLU B O 1
ATOM 4291 N N . LEU B 1 201 ? 0.255 20 10.492 1 98.94 201 LEU B N 1
ATOM 4292 C CA . LEU B 1 201 ? 0.495 21.422 10.258 1 98.94 201 LEU B CA 1
ATOM 4293 C C . LEU B 1 201 ? 0.346 21.75 8.781 1 98.94 201 LEU B C 1
ATOM 4295 O O . LEU B 1 201 ? -0.249 22.781 8.43 1 98.94 201 LEU B O 1
ATOM 4299 N N . ILE B 1 202 ? 0.932 21 7.953 1 98.81 202 ILE B N 1
ATOM 4300 C CA . ILE B 1 202 ? 0.941 21.297 6.527 1 98.81 202 ILE B CA 1
ATOM 4301 C C . ILE B 1 202 ? 1.358 20.047 5.742 1 98.81 202 ILE B C 1
ATOM 4303 O O . ILE B 1 202 ? 2.271 19.328 6.152 1 98.81 202 ILE B O 1
ATOM 4307 N N . ASN B 1 203 ? 0.639 19.75 4.652 1 97.56 203 ASN B N 1
ATOM 4308 C CA . ASN B 1 203 ? 1.002 18.656 3.758 1 97.56 203 ASN B CA 1
ATOM 4309 C C . ASN B 1 203 ? 2.27 18.969 2.969 1 97.56 203 ASN B C 1
ATOM 4311 O O . ASN B 1 203 ? 2.309 19.938 2.211 1 97.56 203 ASN B O 1
ATOM 4315 N N . GLU B 1 204 ? 3.314 18.219 3.178 1 96.5 204 GLU B N 1
ATOM 4316 C CA . GLU B 1 204 ? 4.547 18.156 2.398 1 96.5 204 GLU B CA 1
ATOM 4317 C C . GLU B 1 204 ? 5.215 19.516 2.309 1 96.5 204 GLU B C 1
ATOM 4319 O O . GLU B 1 204 ? 5.547 19.984 1.216 1 96.5 204 GLU B O 1
ATOM 4324 N N . PRO B 1 205 ? 5.516 20.125 3.475 1 98.19 205 PRO B N 1
ATOM 4325 C CA . PRO B 1 205 ? 6.199 21.422 3.424 1 98.19 205 PRO B CA 1
ATOM 4326 C C . PRO B 1 205 ? 7.559 21.344 2.736 1 98.19 205 PRO B C 1
ATOM 4328 O O . PRO B 1 205 ? 8.281 20.359 2.902 1 98.19 205 PRO B O 1
ATOM 4331 N N . ARG B 1 206 ? 7.82 22.391 1.994 1 97.75 206 ARG B N 1
ATOM 4332 C CA . ARG B 1 206 ? 9.109 22.594 1.346 1 97.75 206 ARG B CA 1
ATOM 4333 C C . ARG B 1 206 ? 9.539 24.047 1.421 1 97.75 206 ARG B C 1
ATOM 4335 O O . ARG B 1 206 ? 8.711 24.938 1.615 1 97.75 206 ARG B O 1
ATOM 4342 N N . CYS B 1 207 ? 10.828 24.266 1.345 1 97.81 207 CYS B N 1
ATOM 4343 C CA . CYS B 1 207 ? 11.406 25.594 1.39 1 97.81 207 CYS B CA 1
ATOM 4344 C C . CYS B 1 207 ? 12.555 25.734 0.396 1 97.81 207 CYS B C 1
ATOM 4346 O O . CYS B 1 207 ? 13.648 25.219 0.633 1 97.81 207 CYS B O 1
ATOM 4348 N N . GLN B 1 208 ? 12.359 26.484 -0.619 1 95.19 208 GLN B N 1
ATOM 4349 C CA . GLN B 1 208 ? 13.312 26.531 -1.719 1 95.19 208 GLN B CA 1
ATOM 4350 C C . GLN B 1 208 ? 14.406 27.578 -1.447 1 95.19 208 GLN B C 1
ATOM 4352 O O . GLN B 1 208 ? 15.5 27.484 -1.994 1 95.19 208 GLN B O 1
ATOM 4357 N N . VAL B 1 209 ? 14.148 28.516 -0.634 1 95.19 209 VAL B N 1
ATOM 4358 C CA . VAL B 1 209 ? 15.094 29.609 -0.419 1 95.19 209 VAL B CA 1
ATOM 4359 C C . VAL B 1 209 ? 16.125 29.203 0.636 1 95.19 209 VAL B C 1
ATOM 4361 O O . VAL B 1 209 ? 17.141 29.875 0.806 1 95.19 209 VAL B O 1
ATOM 4364 N N . ASP B 1 210 ? 15.852 28.172 1.362 1 95.31 210 ASP B N 1
ATOM 4365 C CA . ASP B 1 210 ? 16.734 27.703 2.422 1 95.31 210 ASP B CA 1
ATOM 4366 C C . ASP B 1 210 ? 16.719 26.188 2.516 1 95.31 210 ASP B C 1
ATOM 4368 O O . ASP B 1 210 ? 15.836 25.609 3.148 1 95.31 210 ASP B O 1
ATOM 4372 N N . TYR B 1 211 ? 17.75 25.547 2.092 1 91.94 211 TYR B N 1
ATOM 4373 C CA . TYR B 1 211 ? 17.781 24.078 2.047 1 91.94 211 TYR B CA 1
ATOM 4374 C C . TYR B 1 211 ? 18.344 23.516 3.342 1 91.94 211 TYR B C 1
ATOM 4376 O O . TYR B 1 211 ? 18.406 22.297 3.512 1 91.94 211 TYR B O 1
ATOM 4384 N N . SER B 1 212 ? 18.719 24.328 4.266 1 88.31 212 SER B N 1
ATOM 4385 C CA . SER B 1 212 ? 19.281 23.859 5.527 1 88.31 212 SER B CA 1
ATOM 4386 C C . SER B 1 212 ? 18.203 23.219 6.402 1 88.31 212 SER B C 1
ATOM 4388 O O . SER B 1 212 ? 18.516 22.438 7.305 1 88.31 212 SER B O 1
ATOM 4390 N N . GLY B 1 213 ? 16.984 23.594 6.215 1 91.25 213 GLY B N 1
ATOM 4391 C CA . GLY B 1 213 ? 15.883 23.141 7.055 1 91.25 213 GLY B CA 1
ATOM 4392 C C . GLY B 1 213 ? 15.594 24.078 8.219 1 91.25 213 GLY B C 1
ATOM 4393 O O . GLY B 1 213 ? 14.602 23.922 8.93 1 91.25 213 GLY B O 1
ATOM 4394 N N . LYS B 1 214 ? 16.359 25.109 8.406 1 94.12 214 LYS B N 1
ATOM 4395 C CA . LYS B 1 214 ? 16.266 25.969 9.586 1 94.12 214 LYS B CA 1
ATOM 4396 C C . LYS B 1 214 ? 15.039 26.875 9.508 1 94.12 214 LYS B C 1
ATOM 4398 O O . LYS B 1 214 ? 14.359 27.094 10.516 1 94.12 214 LYS B O 1
ATOM 4403 N N . THR B 1 215 ? 14.797 27.438 8.32 1 96.88 215 THR B N 1
ATOM 4404 C CA . THR B 1 215 ? 13.625 28.297 8.156 1 96.88 215 THR B CA 1
ATOM 4405 C C . THR B 1 215 ? 12.344 27.531 8.492 1 96.88 215 THR B C 1
ATOM 4407 O O . THR B 1 215 ? 11.523 28 9.281 1 96.88 215 THR B O 1
ATOM 4410 N N . LEU B 1 216 ? 12.273 26.375 7.949 1 97.75 216 LEU B N 1
ATOM 4411 C CA . LEU B 1 216 ? 11.094 25.547 8.195 1 97.75 216 LEU B CA 1
ATOM 4412 C C . LEU B 1 216 ? 11.031 25.109 9.656 1 97.75 216 LEU B C 1
ATOM 4414 O O . LEU B 1 216 ? 9.953 25.078 10.258 1 97.75 216 LEU B O 1
ATOM 4418 N N . ASN B 1 217 ? 12.148 24.812 10.195 1 98.25 217 ASN B N 1
ATOM 4419 C CA . ASN B 1 217 ? 12.188 24.406 11.602 1 98.25 217 ASN B CA 1
ATOM 4420 C C . ASN B 1 217 ? 11.641 25.5 12.508 1 98.25 217 ASN B C 1
ATOM 4422 O O . ASN B 1 217 ? 10.922 25.234 13.469 1 98.25 217 ASN B O 1
ATOM 4426 N N . GLY B 1 218 ? 12.055 26.734 12.234 1 98.56 218 GLY B N 1
ATOM 4427 C CA . GLY B 1 218 ? 11.523 27.844 12.984 1 98.56 218 GLY B CA 1
ATOM 4428 C C . GLY B 1 218 ? 10.016 27.984 12.875 1 98.56 218 GLY B C 1
ATOM 4429 O O . GLY B 1 218 ? 9.328 28.219 13.875 1 98.56 218 GLY B O 1
ATOM 4430 N N . TRP B 1 219 ? 9.523 27.844 11.703 1 98.88 219 TRP B N 1
ATOM 4431 C CA . TRP B 1 219 ? 8.086 27.906 11.469 1 98.88 219 TRP B CA 1
ATOM 4432 C C . TRP B 1 219 ? 7.355 26.797 12.195 1 98.88 219 TRP B C 1
ATOM 4434 O O . TRP B 1 219 ? 6.332 27.016 12.844 1 98.88 219 TRP B O 1
ATOM 4444 N N . ILE B 1 220 ? 7.836 25.562 12.133 1 98.88 220 ILE B N 1
ATOM 4445 C CA . ILE B 1 220 ? 7.227 24.422 12.797 1 98.88 220 ILE B CA 1
ATOM 4446 C C . ILE B 1 220 ? 7.184 24.641 14.305 1 98.88 220 ILE B C 1
ATOM 4448 O O . ILE B 1 220 ? 6.156 24.406 14.945 1 98.88 220 ILE B O 1
ATOM 4452 N N . GLN B 1 221 ? 8.305 25.109 14.852 1 98.81 221 GLN B N 1
ATOM 4453 C CA . GLN B 1 221 ? 8.336 25.391 16.281 1 98.81 221 GLN B CA 1
ATOM 4454 C C . GLN B 1 221 ? 7.25 26.375 16.688 1 98.81 221 GLN B C 1
ATOM 4456 O O . GLN B 1 221 ? 6.512 26.156 17.641 1 98.81 221 GLN B O 1
ATOM 4461 N N . GLU B 1 222 ? 7.152 27.406 15.938 1 98.88 222 GLU B N 1
ATOM 4462 C CA . GLU B 1 222 ? 6.191 28.469 16.234 1 98.88 222 GLU B CA 1
ATOM 4463 C C . GLU B 1 222 ? 4.758 27.953 16.109 1 98.88 222 GLU B C 1
ATOM 4465 O O . GLU B 1 222 ? 3.938 28.156 17 1 98.88 222 GLU B O 1
ATOM 4470 N N . MET B 1 223 ? 4.457 27.281 15.023 1 98.94 223 MET B N 1
ATOM 4471 C CA . MET B 1 223 ? 3.09 26.844 14.758 1 98.94 223 MET B CA 1
ATOM 4472 C C . MET B 1 223 ? 2.701 25.688 15.688 1 98.94 223 MET B C 1
ATOM 4474 O O . MET B 1 223 ? 1.554 25.594 16.125 1 98.94 223 MET B O 1
ATOM 4478 N N . ALA B 1 224 ? 3.65 24.812 15.93 1 98.94 224 ALA B N 1
ATOM 4479 C CA . ALA B 1 224 ? 3.363 23.719 16.844 1 98.94 224 ALA B CA 1
ATOM 4480 C C . ALA B 1 224 ? 3.02 24.234 18.234 1 98.94 224 ALA B C 1
ATOM 4482 O O . ALA B 1 224 ? 2.068 23.766 18.859 1 98.94 224 ALA B O 1
ATOM 4483 N N . SER B 1 225 ? 3.785 25.172 18.734 1 98.81 225 SER B N 1
ATOM 4484 C CA . SER B 1 225 ? 3.506 25.781 20.031 1 98.81 225 SER B CA 1
ATOM 4485 C C . SER B 1 225 ? 2.131 26.438 20.047 1 98.81 225 SER B C 1
ATOM 4487 O O . SER B 1 225 ? 1.397 26.328 21.031 1 98.81 225 SER B O 1
ATOM 4489 N N . PHE B 1 226 ? 1.822 27.109 19 1 98.88 226 PHE B N 1
ATOM 4490 C CA . PHE B 1 226 ? 0.528 27.781 18.906 1 98.88 226 PHE B CA 1
ATOM 4491 C C . PHE B 1 226 ? -0.607 26.766 18.953 1 98.88 226 PHE B C 1
ATOM 4493 O O . PHE B 1 226 ? -1.561 26.938 19.719 1 98.88 226 PHE B O 1
ATOM 4500 N N . VAL B 1 227 ? -0.5 25.656 18.172 1 98.94 227 VAL B N 1
ATOM 4501 C CA . VAL B 1 227 ? -1.525 24.609 18.156 1 98.94 227 VAL B CA 1
ATOM 4502 C C . VAL B 1 227 ? -1.703 24.047 19.562 1 98.94 227 VAL B C 1
ATOM 4504 O O . VAL B 1 227 ? -2.828 23.938 20.047 1 98.94 227 VAL B O 1
ATOM 4507 N N . LYS B 1 228 ? -0.618 23.75 20.234 1 98.81 228 LYS B N 1
ATOM 4508 C CA . LYS B 1 228 ? -0.669 23.125 21.562 1 98.81 228 LYS B CA 1
ATOM 4509 C C . LYS B 1 228 ? -1.2 24.094 22.609 1 98.81 228 LYS B C 1
ATOM 4511 O O . LYS B 1 228 ? -1.743 23.672 23.641 1 98.81 228 LYS B O 1
ATOM 4516 N N . SER B 1 229 ? -1.07 25.344 22.391 1 98.81 229 SER B N 1
ATOM 4517 C CA . SER B 1 229 ? -1.638 26.328 23.297 1 98.81 229 SER B CA 1
ATOM 4518 C C . SER B 1 229 ? -3.162 26.328 23.234 1 98.81 229 SER B C 1
ATOM 4520 O O . SER B 1 229 ? -3.826 26.734 24.188 1 98.81 229 SER B O 1
ATOM 4522 N N . ILE B 1 230 ? -3.734 25.906 22.156 1 98.81 230 ILE B N 1
ATOM 4523 C CA . ILE B 1 230 ? -5.18 25.875 21.953 1 98.81 230 ILE B CA 1
ATOM 4524 C C . ILE B 1 230 ? -5.723 24.484 22.297 1 98.81 230 ILE B C 1
ATOM 4526 O O . ILE B 1 230 ? -6.801 24.359 22.875 1 98.81 230 ILE B O 1
ATOM 4530 N N . ASP B 1 231 ? -4.961 23.484 21.922 1 98.69 231 ASP B N 1
ATOM 4531 C CA . ASP B 1 231 ? -5.398 22.094 22.016 1 98.69 231 ASP B CA 1
ATOM 4532 C C . ASP B 1 231 ? -4.258 21.188 22.484 1 98.69 231 ASP B C 1
ATOM 4534 O O . ASP B 1 231 ? -3.391 20.812 21.688 1 98.69 231 ASP B O 1
ATOM 4538 N N . SER B 1 232 ? -4.371 20.75 23.719 1 96.81 232 SER B N 1
ATOM 4539 C CA . SER B 1 232 ? -3.342 19.875 24.266 1 96.81 232 SER B CA 1
ATOM 4540 C C . SER B 1 232 ? -3.816 18.422 24.312 1 96.81 232 SER B C 1
ATOM 4542 O O . SER B 1 232 ? -3.074 17.531 24.734 1 96.81 232 SER B O 1
ATOM 4544 N N . ASN B 1 233 ? -5.02 18.203 23.844 1 97.62 233 ASN B N 1
ATOM 4545 C CA . ASN B 1 233 ? -5.59 16.859 23.875 1 97.62 233 ASN B CA 1
ATOM 4546 C C . ASN B 1 233 ? -5.07 16 22.734 1 97.62 233 ASN B C 1
ATOM 4548 O O . ASN B 1 233 ? -4.797 14.82 22.906 1 97.62 233 ASN B O 1
ATOM 4552 N N . HIS B 1 234 ? -4.957 16.547 21.531 1 98.75 234 HIS B N 1
ATOM 4553 C CA . HIS B 1 234 ? -4.688 15.797 20.312 1 98.75 234 HIS B CA 1
ATOM 4554 C C . HIS B 1 234 ? -3.189 15.727 20.031 1 98.75 234 HIS B C 1
ATOM 4556 O O . HIS B 1 234 ? -2.432 16.609 20.438 1 98.75 234 HIS B O 1
ATOM 4562 N N . LEU B 1 235 ? -2.834 14.641 19.297 1 98.75 235 LEU B N 1
ATOM 4563 C CA . LEU B 1 235 ? -1.483 14.555 18.766 1 98.75 235 LEU B CA 1
ATOM 4564 C C . LEU B 1 235 ? -1.273 15.578 17.656 1 98.75 235 LEU B C 1
ATOM 4566 O O . LEU B 1 235 ? -2.24 16.078 17.078 1 98.75 235 LEU B O 1
ATOM 4570 N N . LEU B 1 236 ? -0.008 15.906 17.453 1 98.88 236 LEU B N 1
ATOM 4571 C CA . LEU B 1 236 ? 0.38 16.844 16.406 1 98.88 236 LEU B CA 1
ATOM 4572 C C . LEU B 1 236 ? 1.559 16.312 15.602 1 98.88 236 LEU B C 1
ATOM 4574 O O . LEU B 1 236 ? 2.512 15.773 16.172 1 98.88 236 LEU B O 1
ATOM 4578 N N . THR B 1 237 ? 1.446 16.391 14.266 1 98.56 237 THR B N 1
ATOM 4579 C CA . THR B 1 237 ? 2.572 16.078 13.391 1 98.56 237 THR B CA 1
ATOM 4580 C C . THR B 1 237 ? 2.801 17.203 12.383 1 98.56 237 THR B C 1
ATOM 4582 O O . THR B 1 237 ? 2.061 18.203 12.375 1 98.56 237 THR B O 1
ATOM 4585 N N . VAL B 1 238 ? 3.832 17.109 11.602 1 98.56 238 VAL B N 1
ATOM 4586 C CA . VAL B 1 238 ? 4.176 18.156 10.641 1 98.56 238 VAL B CA 1
ATOM 4587 C C . VAL B 1 238 ? 3.48 17.891 9.312 1 98.56 238 VAL B C 1
ATOM 4589 O O . VAL B 1 238 ? 2.822 18.781 8.758 1 98.56 238 VAL B O 1
ATOM 4592 N N . GLY B 1 239 ? 3.584 16.75 8.758 1 97.56 239 GLY B N 1
ATOM 4593 C CA . GLY B 1 239 ? 3.117 16.375 7.43 1 97.56 239 GLY B CA 1
ATOM 4594 C C . GLY B 1 239 ? 4.238 16.266 6.41 1 97.56 239 GLY B C 1
ATOM 4595 O O . GLY B 1 239 ? 4.008 16.406 5.211 1 97.56 239 GLY B O 1
ATOM 4596 N N . MET B 1 240 ? 5.434 15.844 6.836 1 95.88 240 MET B N 1
ATOM 4597 C CA . MET B 1 240 ? 6.637 15.891 6.012 1 95.88 240 MET B CA 1
ATOM 4598 C C . MET B 1 240 ? 6.723 14.656 5.117 1 95.88 240 MET B C 1
ATOM 4600 O O . MET B 1 240 ? 6.234 13.586 5.477 1 95.88 240 MET B O 1
ATOM 4604 N N . GLU B 1 241 ? 7.469 14.812 4.043 1 94.62 241 GLU B N 1
ATOM 4605 C CA . GLU B 1 241 ? 7.777 13.703 3.143 1 94.62 241 GLU B CA 1
ATOM 4606 C C . GLU B 1 241 ? 8.891 12.828 3.705 1 94.62 241 GLU B C 1
ATOM 4608 O O . GLU B 1 241 ? 8.984 11.641 3.373 1 94.62 241 GLU B O 1
ATOM 4613 N N . GLY B 1 242 ? 9.812 13.422 4.445 1 96 242 GLY B N 1
ATOM 4614 C CA . GLY B 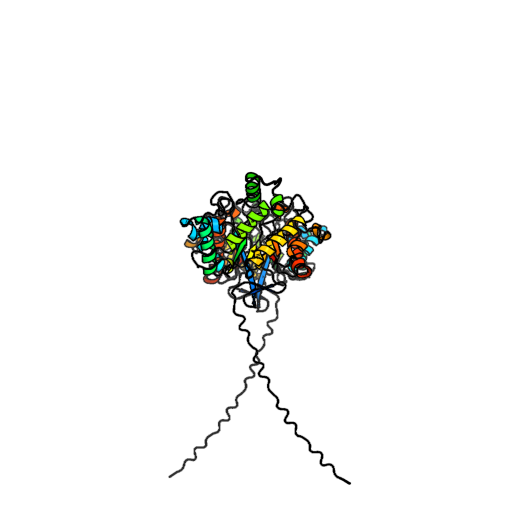1 242 ? 10.812 12.594 5.094 1 96 242 GLY B CA 1
ATOM 4615 C C . GLY B 1 242 ? 12.234 12.938 4.672 1 96 242 GLY B C 1
ATOM 4616 O O . GLY B 1 242 ? 13.188 12.297 5.105 1 96 242 GLY B O 1
ATOM 4617 N N . PHE B 1 243 ? 12.5 14.062 3.951 1 96.75 243 PHE B N 1
ATOM 4618 C CA . PHE B 1 243 ? 13.836 14.391 3.469 1 96.75 243 PHE B CA 1
ATOM 4619 C C . PHE B 1 243 ? 14.75 14.773 4.625 1 96.75 243 PHE B C 1
ATOM 4621 O O . PHE B 1 243 ? 14.367 15.57 5.488 1 96.75 243 PHE B O 1
ATOM 4628 N N . TYR B 1 244 ? 15.891 14.164 4.574 1 96.38 244 TYR B N 1
ATOM 4629 C CA . TYR B 1 244 ? 16.922 14.531 5.551 1 96.38 244 TYR B CA 1
ATOM 4630 C C . TYR B 1 244 ? 17.531 15.883 5.223 1 96.38 244 TYR B C 1
ATOM 4632 O O . TYR B 1 244 ? 17.484 16.328 4.07 1 96.38 244 TYR B O 1
ATOM 4640 N N . GLY B 1 245 ? 18.031 16.531 6.246 1 95.31 245 GLY B N 1
ATOM 4641 C CA . GLY B 1 245 ? 18.656 17.844 6.102 1 95.31 245 GLY B CA 1
ATOM 4642 C C . GLY B 1 245 ? 20.016 17.922 6.77 1 95.31 245 GLY B C 1
ATOM 4643 O O . GLY B 1 245 ? 20.766 16.938 6.793 1 95.31 245 GLY B O 1
ATOM 4644 N N . ASP B 1 246 ? 20.344 19.125 7.258 1 95.75 246 ASP B N 1
ATOM 4645 C CA . ASP B 1 246 ? 21.703 19.422 7.676 1 95.75 246 ASP B CA 1
ATOM 4646 C C . ASP B 1 246 ? 22 18.859 9.062 1 95.75 246 ASP B C 1
ATOM 4648 O O . ASP B 1 246 ? 23.156 18.781 9.477 1 95.75 246 ASP B O 1
ATOM 4652 N N . SER B 1 247 ? 21.016 18.453 9.812 1 95.81 247 SER B N 1
ATOM 4653 C CA . SER B 1 247 ? 21.266 17.922 11.148 1 95.81 247 SER B CA 1
ATOM 4654 C C . SER B 1 247 ? 22.047 16.609 11.078 1 95.81 247 SER B C 1
ATOM 4656 O O . SER B 1 247 ? 22.766 16.266 12.016 1 95.81 247 SER B O 1
ATOM 4658 N N . MET B 1 248 ? 21.812 15.828 10.031 1 95.69 248 MET B N 1
ATOM 4659 C CA . MET B 1 248 ? 22.578 14.625 9.742 1 95.69 248 MET B CA 1
ATOM 4660 C C . MET B 1 248 ? 22.984 14.578 8.273 1 95.69 248 MET B C 1
ATOM 4662 O O . MET B 1 248 ? 22.406 13.836 7.484 1 95.69 248 MET B O 1
ATOM 4666 N N . PRO B 1 249 ? 24.047 15.25 7.988 1 95.44 249 PRO B N 1
ATOM 4667 C CA . PRO B 1 249 ? 24.406 15.453 6.586 1 95.44 249 PRO B CA 1
ATOM 4668 C C . PRO B 1 249 ? 24.703 14.148 5.852 1 95.44 249 PRO B C 1
ATOM 4670 O O . PRO B 1 249 ? 24.453 14.039 4.648 1 95.44 249 PRO B O 1
ATOM 4673 N N . GLU B 1 250 ? 25.188 13.164 6.535 1 95.94 250 GLU B N 1
ATOM 4674 C CA . GLU B 1 250 ? 25.516 11.891 5.906 1 95.94 250 GLU B CA 1
ATOM 4675 C C . GLU B 1 250 ? 24.25 11.172 5.43 1 95.94 250 GLU B C 1
ATOM 4677 O O . GLU B 1 250 ? 24.297 10.414 4.461 1 95.94 250 GLU B O 1
ATOM 4682 N N . LYS B 1 251 ? 23.141 11.461 6.004 1 96.5 251 LYS B N 1
ATOM 4683 C CA . LYS B 1 251 ? 21.891 10.797 5.668 1 96.5 251 LYS B CA 1
ATOM 4684 C C . LYS B 1 251 ? 21.25 11.422 4.426 1 96.5 251 LYS B C 1
ATOM 4686 O O . LYS B 1 251 ? 20.328 10.852 3.838 1 96.5 251 LYS B O 1
ATOM 4691 N N . LYS B 1 252 ? 21.719 12.508 4.004 1 95.19 252 LYS B N 1
ATOM 4692 C CA . LYS B 1 252 ? 21.203 13.141 2.789 1 95.19 252 LYS B CA 1
ATOM 4693 C C . LYS B 1 252 ? 21.406 12.234 1.578 1 95.19 252 LYS B C 1
ATOM 4695 O O . LYS B 1 252 ? 20.703 12.375 0.572 1 95.19 252 LYS B O 1
ATOM 4700 N N . ALA B 1 253 ? 22.328 11.273 1.707 1 95.31 253 ALA B N 1
ATOM 4701 C CA . ALA B 1 253 ? 22.547 10.305 0.636 1 95.31 253 ALA B CA 1
ATOM 4702 C C . ALA B 1 253 ? 21.328 9.414 0.45 1 95.31 253 ALA B C 1
ATOM 4704 O O . ALA B 1 253 ? 21.172 8.758 -0.586 1 95.31 253 ALA B O 1
ATOM 4705 N N . ILE B 1 254 ? 20.453 9.367 1.428 1 95.06 254 ILE B N 1
ATOM 4706 C CA . ILE B 1 254 ? 19.234 8.555 1.376 1 95.06 254 ILE B CA 1
ATOM 4707 C C . ILE B 1 254 ? 18.156 9.289 0.585 1 95.06 254 ILE B C 1
ATOM 4709 O O . ILE B 1 254 ? 17.234 8.672 0.056 1 95.06 254 ILE B O 1
ATOM 4713 N N . ASN B 1 255 ? 18.266 10.609 0.473 1 95.12 255 ASN B N 1
ATOM 4714 C CA . ASN B 1 255 ? 17.312 11.383 -0.307 1 95.12 255 ASN B CA 1
ATOM 4715 C C . ASN B 1 255 ? 17.344 10.992 -1.781 1 95.12 255 ASN B C 1
ATOM 4717 O O . ASN B 1 255 ? 18.312 10.406 -2.254 1 95.12 255 ASN B O 1
ATOM 4721 N N . PRO B 1 256 ? 16.281 11.242 -2.598 1 90.94 256 PRO B N 1
ATOM 4722 C CA . PRO B 1 256 ? 16.234 10.914 -4.023 1 90.94 256 PRO B CA 1
ATOM 4723 C C . PRO B 1 256 ? 17.188 11.75 -4.863 1 90.94 256 PRO B C 1
ATOM 4725 O O . PRO B 1 256 ? 17.062 11.797 -6.09 1 90.94 256 PRO B O 1
ATOM 4728 N N . GLY B 1 257 ? 18.141 12.438 -4.379 1 90.06 257 GLY B N 1
ATOM 4729 C CA . GLY B 1 257 ? 19.156 13.133 -5.156 1 90.06 257 GLY B CA 1
ATOM 4730 C C . GLY B 1 257 ? 18.9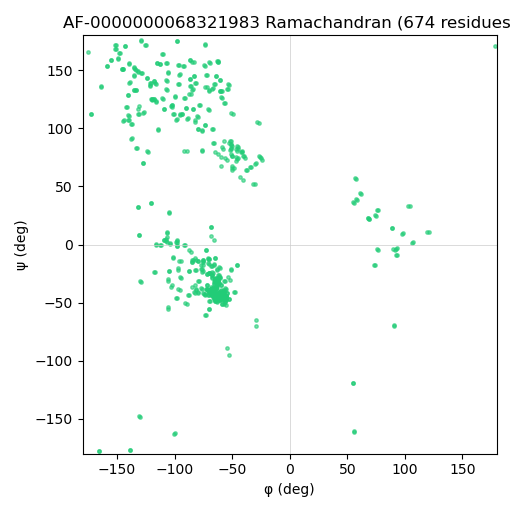69 14.641 -5.16 1 90.06 257 GLY B C 1
ATOM 4731 O O . GLY B 1 257 ? 19.641 15.352 -5.906 1 90.06 257 GLY B O 1
ATOM 4732 N N . TYR B 1 258 ? 18.031 15.102 -4.496 1 92.44 258 TYR B N 1
ATOM 4733 C CA . TYR B 1 258 ? 17.812 16.531 -4.355 1 92.44 258 TYR B CA 1
ATOM 4734 C C . TYR B 1 258 ? 17.312 16.875 -2.959 1 92.44 258 TYR B C 1
ATOM 4736 O O . TYR B 1 258 ? 17.062 15.984 -2.145 1 92.44 258 TYR B O 1
ATOM 4744 N N . GLN B 1 259 ? 17.266 18.141 -2.664 1 93.88 259 GLN B N 1
ATOM 4745 C CA . GLN B 1 259 ? 16.797 18.656 -1.382 1 93.88 259 GLN B CA 1
ATOM 4746 C C . GLN B 1 259 ? 15.531 19.484 -1.551 1 93.88 259 GLN B C 1
ATOM 4748 O O . GLN B 1 259 ? 15.266 20.016 -2.633 1 93.88 259 GLN B O 1
ATOM 4753 N N . VAL B 1 260 ? 14.797 19.531 -0.416 1 95.81 260 VAL B N 1
ATOM 4754 C CA . VAL B 1 260 ? 13.539 20.25 -0.547 1 95.81 260 VAL B CA 1
ATOM 4755 C C . VAL B 1 260 ? 13.391 21.266 0.592 1 95.81 260 VAL B C 1
ATOM 4757 O O . VAL B 1 260 ? 12.32 21.828 0.8 1 95.81 260 VAL B O 1
ATOM 4760 N N . GLY B 1 261 ? 14.406 21.484 1.398 1 97 261 GLY B N 1
ATOM 4761 C CA . GLY B 1 261 ? 14.43 22.516 2.422 1 97 261 GLY B CA 1
ATOM 4762 C C . GLY B 1 261 ? 13.867 22.047 3.754 1 97 261 GLY B C 1
ATOM 4763 O O . GLY B 1 261 ? 13.523 22.875 4.605 1 97 261 GLY B O 1
ATOM 4764 N N . THR B 1 262 ? 13.719 20.734 3.904 1 97.19 262 THR B N 1
ATOM 4765 C CA . THR B 1 262 ? 13.289 20.125 5.164 1 97.19 262 THR B CA 1
ATOM 4766 C C . THR B 1 262 ? 14.43 19.359 5.809 1 97.19 262 THR B C 1
ATOM 4768 O O . THR B 1 262 ? 15.477 19.141 5.191 1 97.19 262 THR B O 1
ATOM 4771 N N . ASP B 1 263 ? 14.258 19.062 7.082 1 97.94 263 ASP B N 1
ATOM 4772 C CA . ASP B 1 263 ? 15.164 18.219 7.855 1 97.94 263 ASP B CA 1
ATOM 4773 C C . ASP B 1 263 ? 14.383 17.25 8.742 1 97.94 263 ASP B C 1
ATOM 4775 O O . ASP B 1 263 ? 13.883 17.625 9.805 1 97.94 263 ASP B O 1
ATOM 4779 N N . PHE B 1 264 ? 14.336 16 8.312 1 97.81 264 PHE B N 1
ATOM 4780 C CA . PHE B 1 264 ? 13.5 14.992 8.953 1 97.81 264 PHE B CA 1
ATOM 4781 C C . PHE B 1 264 ? 13.812 14.906 10.445 1 97.81 264 PHE B C 1
ATOM 4783 O O . PHE B 1 264 ? 12.906 14.82 11.273 1 97.81 264 PHE B O 1
ATOM 4790 N N . ILE B 1 265 ? 15.055 14.953 10.805 1 98.19 265 ILE B N 1
ATOM 4791 C CA . ILE B 1 265 ? 15.492 14.75 12.18 1 98.19 265 ILE B CA 1
ATOM 4792 C C . ILE B 1 265 ? 15.125 15.969 13.023 1 98.19 265 ILE B C 1
ATOM 4794 O O . ILE B 1 265 ? 14.227 15.898 13.875 1 98.19 265 ILE B O 1
ATOM 4798 N N . SER B 1 266 ? 15.609 17.109 12.719 1 98.19 266 SER B N 1
ATOM 4799 C CA . SER B 1 266 ? 15.438 18.281 13.562 1 98.19 266 SER B CA 1
ATOM 4800 C C . SER B 1 266 ? 13.969 18.703 13.625 1 98.19 266 SER B C 1
ATOM 4802 O O . SER B 1 266 ? 13.484 19.141 14.672 1 98.19 266 SER B O 1
ATOM 4804 N N . ASN B 1 267 ? 13.281 18.578 12.492 1 97.94 267 ASN B N 1
ATOM 4805 C CA . ASN B 1 267 ? 11.883 19 12.445 1 97.94 267 ASN B CA 1
ATOM 4806 C C . ASN B 1 267 ? 11.008 18.156 13.359 1 97.94 267 ASN B C 1
ATOM 4808 O O . ASN B 1 267 ? 10.055 18.656 13.961 1 97.94 267 ASN B O 1
ATOM 4812 N N . HIS B 1 268 ? 11.391 16.859 13.531 1 97.88 268 HIS B N 1
ATOM 4813 C CA . HIS B 1 268 ? 10.555 15.977 14.344 1 97.88 268 HIS B CA 1
ATOM 4814 C C . HIS B 1 268 ? 11.086 15.867 15.766 1 97.88 268 HIS B C 1
ATOM 4816 O O . HIS B 1 268 ? 10.477 15.211 16.609 1 97.88 268 HIS B O 1
ATOM 4822 N N . LEU B 1 269 ? 12.195 16.531 16.078 1 98.25 269 LEU B N 1
ATOM 4823 C CA . LEU B 1 269 ? 12.703 16.578 17.453 1 98.25 269 LEU B CA 1
ATOM 4824 C C . LEU B 1 269 ? 12.023 17.703 18.234 1 98.25 269 LEU B C 1
ATOM 4826 O O . LEU B 1 269 ? 12.148 17.75 19.469 1 98.25 269 LEU B O 1
ATOM 4830 N N . ILE B 1 270 ? 11.328 18.594 17.547 1 98.5 270 ILE B N 1
ATOM 4831 C CA . ILE B 1 270 ? 10.555 19.625 18.234 1 98.5 270 ILE B CA 1
ATOM 4832 C C . ILE B 1 270 ? 9.602 18.969 19.234 1 98.5 270 ILE B C 1
ATOM 4834 O O . ILE B 1 270 ? 8.875 18.031 18.891 1 98.5 270 ILE B O 1
ATOM 4838 N N . ARG B 1 271 ? 9.547 19.469 20.391 1 98.12 271 ARG B N 1
ATOM 4839 C CA . ARG B 1 271 ? 8.891 18.812 21.531 1 98.12 271 ARG B CA 1
ATOM 4840 C C . ARG B 1 271 ? 7.395 18.672 21.281 1 98.12 271 ARG B C 1
ATOM 4842 O O . ARG B 1 271 ? 6.789 17.672 21.656 1 98.12 271 ARG B O 1
ATOM 4849 N N . GLU B 1 272 ? 6.789 19.672 20.641 1 98.62 272 GLU B N 1
ATOM 4850 C CA . GLU B 1 272 ? 5.344 19.719 20.453 1 98.62 272 GLU B CA 1
ATOM 4851 C C . GLU B 1 272 ? 4.891 18.75 19.359 1 98.62 272 GLU B C 1
ATOM 4853 O O . GLU B 1 272 ? 3.697 18.469 19.234 1 98.62 272 GLU B O 1
ATOM 4858 N N . ILE B 1 273 ? 5.824 18.25 18.562 1 98.75 273 ILE B N 1
ATOM 4859 C CA . ILE B 1 273 ? 5.504 17.266 17.547 1 98.75 273 ILE B CA 1
ATOM 4860 C C . ILE B 1 273 ? 5.496 15.859 18.156 1 98.75 273 ILE B C 1
ATOM 4862 O O . ILE B 1 273 ? 6.457 15.461 18.812 1 98.75 273 ILE B O 1
ATOM 4866 N N . ASP B 1 274 ? 4.449 15.078 17.844 1 98.56 274 ASP B N 1
ATOM 4867 C CA . ASP B 1 274 ? 4.238 13.859 18.609 1 98.56 274 ASP B CA 1
ATOM 4868 C C . ASP B 1 274 ? 4.648 12.625 17.812 1 98.56 274 ASP B C 1
ATOM 4870 O O . ASP B 1 274 ? 4.879 11.555 18.375 1 98.56 274 ASP B O 1
ATOM 4874 N N . PHE B 1 275 ? 4.68 12.719 16.547 1 97.69 275 PHE B N 1
ATOM 4875 C CA . PHE B 1 275 ? 5.094 11.586 15.727 1 97.69 275 PHE B CA 1
ATOM 4876 C C . PHE B 1 275 ? 5.625 12.062 14.375 1 97.69 275 PHE B C 1
ATOM 4878 O O . PHE B 1 275 ? 5.363 13.195 13.961 1 97.69 275 PHE B O 1
ATOM 4885 N N . SER B 1 276 ? 6.41 11.242 13.719 1 96.94 276 SER B N 1
ATOM 4886 C CA . SER B 1 276 ? 6.992 11.57 12.422 1 96.94 276 SER B CA 1
ATOM 4887 C C . SER B 1 276 ? 6.168 10.992 11.281 1 96.94 276 SER B C 1
ATOM 4889 O O . SER B 1 276 ? 5.391 10.055 11.484 1 96.94 276 SER B O 1
ATOM 4891 N N . THR B 1 277 ? 6.27 11.625 10.156 1 94.56 277 THR B N 1
ATOM 4892 C CA . THR B 1 277 ? 5.613 11.125 8.953 1 94.56 277 THR B CA 1
ATOM 4893 C C . THR B 1 277 ? 6.602 11.039 7.797 1 94.56 277 THR B C 1
ATOM 4895 O O . THR B 1 277 ? 7.543 11.836 7.719 1 94.56 277 THR B O 1
ATOM 4898 N N . ILE B 1 278 ? 6.391 10.094 6.961 1 92.94 278 ILE B N 1
ATOM 4899 C CA . ILE B 1 278 ? 7.086 10.039 5.68 1 92.94 278 ILE B CA 1
ATOM 4900 C C . ILE B 1 278 ? 6.086 9.727 4.566 1 92.94 278 ILE B C 1
ATOM 4902 O O . ILE B 1 278 ? 5.027 9.148 4.816 1 92.94 278 ILE B O 1
ATOM 4906 N N . HIS B 1 279 ? 6.43 10.227 3.422 1 88.69 279 HIS B N 1
ATOM 4907 C CA . HIS B 1 279 ? 5.797 9.844 2.166 1 88.69 279 HIS B CA 1
ATOM 4908 C C . HIS B 1 279 ? 6.77 9.094 1.263 1 88.69 279 HIS B C 1
ATOM 4910 O O . HIS B 1 279 ? 7.984 9.164 1.459 1 88.69 279 HIS B O 1
ATOM 4916 N N . ALA B 1 280 ? 6.266 8.273 0.349 1 82.5 280 ALA B N 1
ATOM 4917 C CA . ALA B 1 280 ? 7.141 7.594 -0.605 1 82.5 280 ALA B CA 1
ATOM 4918 C C . ALA B 1 280 ? 6.488 7.516 -1.984 1 82.5 280 ALA B C 1
ATOM 4920 O O . ALA B 1 280 ? 5.445 6.883 -2.15 1 82.5 280 ALA B O 1
ATOM 4921 N N . TYR B 1 281 ? 7.195 8.172 -2.953 1 79 281 TYR B N 1
ATOM 4922 C CA . TYR B 1 281 ? 6.789 8.125 -4.352 1 79 281 TYR B CA 1
ATOM 4923 C C . TYR B 1 281 ? 7.949 7.703 -5.246 1 79 281 TYR B C 1
ATOM 4925 O O . TYR B 1 281 ? 8.398 8.477 -6.094 1 79 281 TYR B O 1
ATOM 4933 N N . PRO B 1 282 ? 8.352 6.496 -5.188 1 75.88 282 PRO B N 1
ATOM 4934 C CA . PRO B 1 282 ? 9.555 6.113 -5.93 1 75.88 282 PRO B CA 1
ATOM 4935 C C . PRO B 1 282 ? 9.391 6.266 -7.441 1 75.88 282 PRO B C 1
ATOM 4937 O O . PRO B 1 282 ? 10.359 6.582 -8.141 1 75.88 282 PRO B O 1
ATOM 4940 N N . ASP B 1 283 ? 8.195 6.09 -7.957 1 75 283 ASP B N 1
ATOM 4941 C CA . ASP B 1 283 ? 7.969 6.227 -9.391 1 75 283 ASP B CA 1
ATOM 4942 C C . ASP B 1 283 ? 8.148 7.676 -9.844 1 75 283 ASP B C 1
ATOM 4944 O O . ASP B 1 283 ? 8.578 7.934 -10.969 1 75 283 ASP B O 1
ATOM 4948 N N . ILE B 1 284 ? 7.871 8.523 -8.914 1 74.56 284 ILE B N 1
ATOM 4949 C CA . ILE B 1 284 ? 8.016 9.945 -9.211 1 74.56 284 ILE B CA 1
ATOM 4950 C C . ILE B 1 284 ? 9.453 10.383 -8.93 1 74.56 284 ILE B C 1
ATOM 4952 O O . ILE B 1 284 ? 10.07 11.062 -9.75 1 74.56 284 ILE B O 1
ATOM 4956 N N . TRP B 1 285 ? 9.969 9.945 -7.852 1 82.81 285 TRP B N 1
ATOM 4957 C CA . TRP B 1 285 ? 11.281 10.414 -7.406 1 82.81 285 TRP B CA 1
ATOM 4958 C C . TRP B 1 285 ? 12.391 9.773 -8.227 1 82.81 285 TRP B C 1
ATOM 4960 O O . TRP B 1 285 ? 13.461 10.367 -8.406 1 82.81 285 TRP B O 1
ATOM 4970 N N . LEU B 1 286 ? 12.055 8.547 -8.852 1 79.56 286 LEU B N 1
ATOM 4971 C CA . LEU B 1 286 ? 13.039 7.773 -9.609 1 79.56 286 LEU B CA 1
ATOM 4972 C C . LEU B 1 286 ? 12.477 7.352 -10.961 1 79.56 286 LEU B C 1
ATOM 4974 O O . LEU B 1 286 ? 12.695 6.223 -11.406 1 79.56 286 LEU B O 1
ATOM 4978 N N . SER B 1 287 ? 11.617 8.094 -11.617 1 75.69 287 SER B N 1
ATOM 4979 C CA . SER B 1 287 ? 10.875 7.809 -12.844 1 75.69 287 SER B CA 1
ATOM 4980 C C . SER B 1 287 ? 11.789 7.211 -13.906 1 75.69 287 SER B C 1
ATOM 4982 O O . SER B 1 287 ? 11.367 6.355 -14.688 1 75.69 287 SER B O 1
ATOM 4984 N N . GLY B 1 288 ? 13.023 7.285 -13.883 1 78.19 288 GLY B N 1
ATOM 4985 C CA . GLY B 1 288 ? 13.922 6.789 -14.906 1 78.19 288 GLY B CA 1
ATOM 4986 C C . GLY B 1 288 ? 14.672 5.539 -14.492 1 78.19 288 GLY B C 1
ATOM 4987 O O . GLY B 1 288 ? 15.406 4.949 -15.289 1 78.19 288 GLY B O 1
ATOM 4988 N N . LYS B 1 289 ? 14.281 5.109 -13.406 1 81.12 289 LYS B N 1
ATOM 4989 C CA . LYS B 1 289 ? 14.992 3.936 -12.898 1 81.12 289 LYS B CA 1
ATOM 4990 C C . LYS B 1 289 ? 14.125 2.684 -13.008 1 81.12 289 LYS B C 1
ATOM 4992 O O . LYS B 1 289 ? 12.898 2.777 -13.109 1 81.12 289 LYS B O 1
ATOM 4997 N N . ASP B 1 290 ? 14.82 1.524 -13.055 1 83.69 290 ASP B N 1
ATOM 4998 C CA . ASP B 1 290 ? 14.109 0.259 -13.18 1 83.69 290 ASP B CA 1
ATOM 4999 C C . ASP B 1 290 ? 13.422 -0.117 -11.867 1 83.69 290 ASP B C 1
ATOM 5001 O O . ASP B 1 290 ? 13.695 0.481 -10.828 1 83.69 290 ASP B O 1
ATOM 5005 N N . ASP B 1 291 ? 12.602 -1.146 -11.859 1 79.88 291 ASP B N 1
ATOM 5006 C CA . ASP B 1 291 ? 11.773 -1.563 -10.727 1 79.88 291 ASP B CA 1
ATOM 5007 C C . ASP B 1 291 ? 12.641 -2.012 -9.555 1 79.88 291 ASP B C 1
ATOM 5009 O O . ASP B 1 291 ? 12.32 -1.739 -8.398 1 79.88 291 ASP B O 1
ATOM 5013 N N . SER B 1 292 ? 13.648 -2.678 -9.852 1 82.94 292 SER B N 1
ATOM 5014 C CA . SER B 1 292 ? 14.508 -3.164 -8.781 1 82.94 292 SER B CA 1
ATOM 5015 C C . SER B 1 292 ? 15.164 -2.01 -8.031 1 82.94 292 SER B C 1
ATOM 5017 O O . SER B 1 292 ? 15.266 -2.035 -6.805 1 82.94 292 SER B O 1
ATOM 5019 N N . SER B 1 293 ? 15.531 -1.003 -8.812 1 85.69 293 SER B N 1
ATOM 5020 C CA . SER B 1 293 ? 16.141 0.175 -8.203 1 85.69 293 SER B CA 1
ATOM 5021 C C . SER B 1 293 ? 15.125 0.947 -7.367 1 85.69 293 SER B C 1
ATOM 5023 O O . SER B 1 293 ? 15.445 1.427 -6.277 1 85.69 293 SER B O 1
ATOM 5025 N N . GLN B 1 294 ? 13.93 1.007 -7.855 1 84.38 294 GLN B N 1
ATOM 5026 C CA . GLN B 1 294 ? 12.883 1.706 -7.125 1 84.38 294 GLN B CA 1
ATOM 5027 C C . GLN B 1 294 ? 12.531 0.978 -5.828 1 84.38 294 GLN B C 1
ATOM 5029 O O . GLN B 1 294 ? 12.344 1.608 -4.789 1 84.38 294 GLN B O 1
ATOM 5034 N N . MET B 1 295 ? 12.508 -0.3 -5.887 1 83.5 295 MET B N 1
ATOM 5035 C CA . MET B 1 295 ? 12.211 -1.1 -4.703 1 83.5 295 MET B CA 1
ATOM 5036 C C . MET B 1 295 ? 13.32 -0.971 -3.666 1 83.5 295 MET B C 1
ATOM 5038 O O . MET B 1 295 ? 13.047 -0.784 -2.479 1 83.5 295 MET B O 1
ATOM 5042 N N . ALA B 1 296 ? 14.531 -1.061 -4.152 1 84.12 296 ALA B N 1
ATOM 5043 C CA . ALA B 1 296 ? 15.672 -0.921 -3.248 1 84.12 296 ALA B CA 1
ATOM 5044 C C . ALA B 1 296 ? 15.656 0.438 -2.555 1 84.12 296 ALA B C 1
ATOM 5046 O O . ALA B 1 296 ? 15.914 0.531 -1.353 1 84.12 296 ALA B O 1
ATOM 5047 N N . PHE B 1 297 ? 15.352 1.461 -3.289 1 88.25 297 PHE B N 1
ATOM 5048 C CA . PHE B 1 297 ? 15.258 2.801 -2.725 1 88.25 297 PHE B CA 1
ATOM 5049 C C . PHE B 1 297 ? 14.172 2.859 -1.653 1 88.25 297 PHE B C 1
ATOM 5051 O O . PHE B 1 297 ? 14.406 3.371 -0.556 1 88.25 297 PHE B O 1
ATOM 5058 N N . MET B 1 298 ? 13.055 2.322 -2.016 1 85.94 298 MET B N 1
ATOM 5059 C CA . MET B 1 298 ? 11.914 2.375 -1.108 1 85.94 298 MET B CA 1
ATOM 5060 C C . MET B 1 298 ? 12.234 1.688 0.214 1 85.94 298 MET B C 1
ATOM 5062 O O . MET B 1 298 ? 11.906 2.203 1.283 1 85.94 298 MET B O 1
ATOM 5066 N N . LEU B 1 299 ? 12.828 0.568 0.166 1 86.44 299 LEU B N 1
ATOM 5067 C CA . LEU B 1 299 ? 13.156 -0.183 1.373 1 86.44 299 LEU B CA 1
ATOM 5068 C C . LEU B 1 299 ? 14.203 0.554 2.203 1 86.44 299 LEU B C 1
ATOM 5070 O O . LEU B 1 299 ? 14.086 0.639 3.428 1 86.44 299 LEU B O 1
ATOM 5074 N N . ARG B 1 300 ? 15.172 1.133 1.538 1 90.62 300 ARG B N 1
ATOM 5075 C CA . ARG B 1 300 ? 16.188 1.909 2.238 1 90.62 300 ARG B CA 1
ATOM 5076 C C . ARG B 1 300 ? 15.586 3.146 2.893 1 90.62 300 ARG B C 1
ATOM 5078 O O . ARG B 1 300 ? 15.906 3.471 4.035 1 90.62 300 ARG B O 1
ATOM 5085 N N . TRP B 1 301 ? 14.781 3.811 2.111 1 92.94 301 TRP B N 1
ATOM 5086 C CA . TRP B 1 301 ? 14.07 4.988 2.59 1 92.94 301 TRP B CA 1
ATOM 5087 C C . TRP B 1 301 ? 13.258 4.664 3.838 1 92.94 301 TRP B C 1
ATOM 5089 O O . TRP B 1 301 ? 13.398 5.32 4.871 1 92.94 301 TRP B O 1
ATOM 5099 N N . THR B 1 302 ? 12.523 3.613 3.824 1 90.06 302 THR B N 1
ATOM 5100 C CA . THR B 1 302 ? 11.648 3.223 4.918 1 90.06 302 THR B CA 1
ATOM 5101 C C . THR B 1 302 ? 12.461 2.756 6.125 1 90.06 302 THR B C 1
ATOM 5103 O O . THR B 1 302 ? 12.195 3.166 7.258 1 90.06 302 THR B O 1
ATOM 5106 N N . THR B 1 303 ? 13.477 1.97 5.922 1 91.31 303 THR B N 1
ATOM 5107 C CA . THR B 1 303 ? 14.289 1.43 7.008 1 91.31 303 THR B CA 1
ATOM 5108 C C . THR B 1 303 ? 15.023 2.547 7.738 1 91.31 303 THR B C 1
ATOM 5110 O O . THR B 1 303 ? 15.055 2.578 8.969 1 91.31 303 THR B O 1
ATOM 5113 N N . SER B 1 304 ? 15.562 3.396 6.957 1 95.06 304 SER B N 1
ATOM 5114 C CA . SER B 1 304 ? 16.312 4.496 7.555 1 95.06 304 SER B CA 1
ATOM 5115 C C . SER B 1 304 ? 15.422 5.352 8.445 1 95.06 304 SER B C 1
ATOM 5117 O O . SER B 1 304 ? 15.781 5.66 9.586 1 95.06 304 SER B O 1
ATOM 5119 N N . HIS B 1 305 ? 14.289 5.664 7.969 1 95.38 305 HIS B N 1
ATOM 5120 C CA . HIS B 1 305 ? 13.398 6.555 8.719 1 95.38 305 HIS B CA 1
ATOM 5121 C C . HIS B 1 305 ? 12.812 5.852 9.938 1 95.38 305 HIS B C 1
ATOM 5123 O O . HIS B 1 305 ? 12.656 6.465 10.992 1 95.38 305 HIS B O 1
ATOM 5129 N N . LEU B 1 306 ? 12.5 4.605 9.734 1 92.19 306 LEU B N 1
ATOM 5130 C CA . LEU B 1 306 ? 12 3.85 10.883 1 92.19 306 LEU B CA 1
ATOM 5131 C C . LEU B 1 306 ? 13.055 3.773 11.977 1 92.19 306 LEU B C 1
ATOM 5133 O O . LEU B 1 306 ? 12.758 4.023 13.148 1 92.19 306 LEU B O 1
ATOM 5137 N N . THR B 1 307 ? 14.25 3.479 11.609 1 93.56 307 THR B N 1
ATOM 5138 C CA . THR B 1 307 ? 15.352 3.371 12.562 1 93.56 307 THR B CA 1
ATOM 5139 C C . THR B 1 307 ? 15.578 4.699 13.273 1 93.56 307 THR B C 1
ATOM 5141 O O . THR B 1 307 ? 15.703 4.738 14.5 1 93.56 307 THR B O 1
ATOM 5144 N N . ASP B 1 308 ? 15.609 5.746 12.516 1 97.06 308 ASP B N 1
ATOM 5145 C CA . ASP B 1 308 ? 15.891 7.055 13.094 1 97.06 308 ASP B CA 1
ATOM 5146 C C . ASP B 1 308 ? 14.734 7.512 13.992 1 97.06 308 ASP B C 1
ATOM 5148 O O . ASP B 1 308 ? 14.961 8.172 15.008 1 97.06 308 ASP B O 1
ATOM 5152 N N . SER B 1 309 ? 13.508 7.234 13.586 1 95.88 309 SER B N 1
ATOM 5153 C CA . SER B 1 309 ? 12.367 7.559 14.438 1 95.88 309 SER B CA 1
ATOM 5154 C C . SER B 1 309 ? 12.461 6.832 15.781 1 95.88 309 SER B C 1
ATOM 5156 O O . SER B 1 309 ? 12.102 7.391 16.812 1 95.88 309 SER B O 1
ATOM 5158 N N . GLU B 1 310 ? 12.984 5.645 15.742 1 94.19 310 GLU B N 1
ATOM 5159 C CA . GLU B 1 310 ? 13.055 4.812 16.938 1 94.19 310 GLU B CA 1
ATOM 5160 C C . GLU B 1 310 ? 14.25 5.199 17.812 1 94.19 310 GLU B C 1
ATOM 5162 O O . GLU B 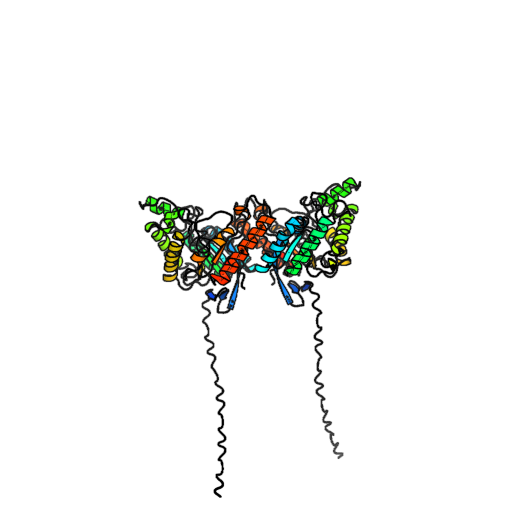1 310 ? 14.156 5.211 19.031 1 94.19 310 GLU B O 1
ATOM 5167 N N . THR B 1 311 ? 15.344 5.516 17.234 1 96.56 311 THR B N 1
ATOM 5168 C CA . THR B 1 311 ? 16.578 5.559 18 1 96.56 311 THR B CA 1
ATOM 5169 C C . THR B 1 311 ? 17 7.004 18.25 1 96.56 311 THR B C 1
ATOM 5171 O O . THR B 1 311 ? 17.672 7.297 19.266 1 96.56 311 THR B O 1
ATOM 5174 N N . ILE B 1 312 ? 16.688 7.871 17.359 1 97.94 312 ILE B N 1
ATOM 5175 C CA . ILE B 1 312 ? 17.141 9.25 17.484 1 97.94 312 ILE B CA 1
ATOM 5176 C C . ILE B 1 312 ? 15.984 10.141 17.906 1 97.94 312 ILE B C 1
ATOM 5178 O O . ILE B 1 312 ? 16.062 10.828 18.922 1 97.94 312 ILE B O 1
ATOM 5182 N N . ILE B 1 313 ? 14.898 10.078 17.141 1 97.81 313 ILE B N 1
ATOM 5183 C CA . ILE B 1 313 ? 13.75 10.953 17.391 1 97.81 313 ILE B CA 1
ATOM 5184 C C . ILE B 1 313 ? 12.969 10.445 18.609 1 97.81 313 ILE B C 1
ATOM 5186 O O . ILE B 1 313 ? 12.445 11.234 19.391 1 97.81 313 ILE B O 1
ATOM 5190 N N . LYS B 1 314 ? 12.875 9.133 18.719 1 97.62 314 LYS B N 1
ATOM 5191 C CA . LYS B 1 314 ? 12.195 8.43 19.812 1 97.62 314 LYS B CA 1
ATOM 5192 C C . LYS B 1 314 ? 10.711 8.781 19.844 1 97.62 314 LYS B C 1
ATOM 5194 O O . LYS B 1 314 ? 10.164 9.07 20.906 1 97.62 314 LYS B O 1
ATOM 5199 N N . LYS B 1 315 ? 10.07 8.805 18.672 1 97 315 LYS B N 1
ATOM 5200 C CA . LYS B 1 315 ? 8.641 9 18.453 1 97 315 LYS B CA 1
ATOM 5201 C C . LYS B 1 315 ? 8.102 8.008 17.422 1 97 315 LYS B C 1
ATOM 5203 O O . LYS B 1 315 ? 8.852 7.52 16.578 1 97 315 LYS B O 1
ATOM 5208 N N . PRO B 1 316 ? 6.805 7.688 17.547 1 96.12 316 PRO B N 1
ATOM 5209 C CA . PRO B 1 316 ? 6.258 6.812 16.516 1 96.12 316 PRO B CA 1
ATOM 5210 C C . PRO B 1 316 ? 6.305 7.445 15.125 1 96.12 316 PRO B C 1
ATOM 5212 O O . PRO B 1 316 ? 6.406 8.672 15 1 96.12 316 PRO B O 1
ATOM 5215 N N . MET B 1 317 ? 6.285 6.578 14.109 1 93.5 317 MET B N 1
ATOM 5216 C CA . MET B 1 317 ? 6.309 7.043 12.727 1 93.5 317 MET B CA 1
ATOM 5217 C C . MET B 1 317 ? 5.078 6.559 11.969 1 93.5 317 MET B C 1
ATOM 5219 O O . MET B 1 317 ? 4.629 5.43 12.164 1 93.5 317 MET B O 1
ATOM 5223 N N . VAL B 1 318 ? 4.547 7.43 11.188 1 90.62 318 VAL B N 1
ATOM 5224 C CA . VAL B 1 318 ? 3.436 7.078 10.305 1 90.62 318 VAL B CA 1
ATOM 5225 C C . VAL B 1 318 ? 3.867 7.219 8.844 1 90.62 318 VAL B C 1
ATOM 5227 O O . VAL B 1 318 ? 4.441 8.234 8.453 1 90.62 318 VAL B O 1
ATOM 5230 N N . PHE B 1 319 ? 3.746 6.121 8.062 1 86 319 PHE B N 1
ATOM 5231 C CA . PHE B 1 319 ? 3.83 6.191 6.609 1 86 319 PHE B CA 1
ATOM 5232 C C . PHE B 1 319 ? 2.516 6.68 6.016 1 86 319 PHE B C 1
ATOM 5234 O O . PHE B 1 319 ? 1.57 5.906 5.863 1 86 319 PHE B O 1
ATOM 5241 N N . SER B 1 320 ? 2.471 7.898 5.699 1 77.81 320 SER B N 1
ATOM 5242 C CA . SER B 1 320 ? 1.163 8.523 5.531 1 77.81 320 SER B CA 1
ATOM 5243 C C . SER B 1 320 ? 0.727 8.516 4.07 1 77.81 320 SER B C 1
ATOM 5245 O O . SER B 1 320 ? -0.465 8.617 3.773 1 77.81 320 SER B O 1
ATOM 5247 N N . GLU B 1 321 ? 1.698 8.523 3.127 1 70.75 321 GLU B N 1
ATOM 5248 C CA . GLU B 1 321 ? 1.334 8.43 1.718 1 70.75 321 GLU B CA 1
ATOM 5249 C C . GLU B 1 321 ? 2.312 7.539 0.953 1 70.75 321 GLU B C 1
ATOM 5251 O O . GLU B 1 321 ? 3.521 7.598 1.187 1 70.75 321 GLU B O 1
ATOM 5256 N N . PHE B 1 322 ? 1.663 6.676 0.306 1 62.16 322 PHE B N 1
ATOM 5257 C CA . PHE B 1 322 ? 2.461 5.836 -0.58 1 62.16 322 PHE B CA 1
ATOM 5258 C C . PHE B 1 322 ? 1.836 5.766 -1.968 1 62.16 322 PHE B C 1
ATOM 5260 O O . PHE B 1 322 ? 0.612 5.699 -2.102 1 62.16 322 PHE B O 1
ATOM 5267 N N . GLY B 1 323 ? 2.484 6.223 -2.932 1 58.09 323 GLY B N 1
ATOM 5268 C CA . GLY B 1 323 ? 1.79 5.98 -4.188 1 58.09 323 GLY B CA 1
ATOM 5269 C C . GLY B 1 323 ? 2.586 6.414 -5.402 1 58.09 323 GLY B C 1
ATOM 5270 O O . GLY B 1 323 ? 3.736 6.84 -5.281 1 58.09 323 GLY B O 1
ATOM 5271 N N . LYS B 1 324 ? 2.352 6.117 -6.523 1 46.47 324 LYS B N 1
ATOM 5272 C CA . LYS B 1 324 ? 2.857 6.523 -7.832 1 46.47 324 LYS B CA 1
ATOM 5273 C C . LYS B 1 324 ? 2.197 7.812 -8.305 1 46.47 324 LYS B C 1
ATOM 5275 O O . LYS B 1 324 ? 1.003 8.023 -8.078 1 46.47 324 LYS B O 1
ATOM 5280 N N . SER B 1 325 ? 2.977 8.984 -8.242 1 41.16 325 SER B N 1
ATOM 5281 C CA . SER B 1 325 ? 2.689 10.398 -8.438 1 41.16 325 SER B CA 1
ATOM 5282 C C . SER B 1 325 ? 1.54 10.594 -9.422 1 41.16 325 SER B C 1
ATOM 5284 O O . SER B 1 325 ? 0.782 11.562 -9.312 1 41.16 325 SER B O 1
ATOM 5286 N N . SER B 1 326 ? 1.774 10.188 -10.695 1 37.19 326 SER B N 1
ATOM 5287 C CA . SER B 1 326 ? 1.022 11.164 -11.477 1 37.19 326 SER B CA 1
ATOM 5288 C C . SER B 1 326 ? -0.425 11.25 -11 1 37.19 326 SER B C 1
ATOM 5290 O O . SER B 1 326 ? -0.928 12.344 -10.734 1 37.19 326 SER B O 1
ATOM 5292 N N . LYS B 1 327 ? -1.392 10.477 -11.68 1 37.81 327 LYS B N 1
ATOM 5293 C CA . LYS B 1 327 ? -2.807 10.82 -11.578 1 37.81 327 LYS B CA 1
ATOM 5294 C C . LYS B 1 327 ? -3.426 10.25 -10.305 1 37.81 327 LYS B C 1
ATOM 5296 O O . LYS B 1 327 ? -4.547 10.602 -9.945 1 37.81 327 LYS B O 1
ATOM 5301 N N . THR B 1 328 ? -3.145 9.102 -9.695 1 37.22 328 THR B N 1
ATOM 5302 C CA . THR B 1 328 ? -4.027 8.602 -8.648 1 37.22 328 THR B CA 1
ATOM 5303 C C . THR B 1 328 ? -3.26 8.391 -7.348 1 37.22 328 THR B C 1
ATOM 5305 O O . THR B 1 328 ? -2.584 7.375 -7.18 1 37.22 328 THR B O 1
ATOM 5308 N N . ARG B 1 329 ? -2.939 9.305 -6.52 1 39.06 329 ARG B N 1
ATOM 5309 C CA . ARG B 1 329 ? -2.217 9.445 -5.262 1 39.06 329 ARG B CA 1
ATOM 5310 C C . ARG B 1 329 ? -2.941 8.727 -4.129 1 39.06 329 ARG B C 1
ATOM 5312 O O . ARG B 1 329 ? -2.479 8.734 -2.986 1 39.06 329 ARG B O 1
ATOM 5319 N N . ASP B 1 330 ? -4.027 8.008 -4.234 1 37.88 330 ASP B N 1
ATOM 5320 C CA . ASP B 1 330 ? -4.879 7.973 -3.049 1 37.88 330 ASP B CA 1
ATOM 5321 C C . ASP B 1 330 ? -4.699 6.664 -2.283 1 37.88 330 ASP B C 1
ATOM 5323 O O . ASP B 1 330 ? -5.062 6.57 -1.109 1 37.88 330 ASP B O 1
ATOM 5327 N N . ILE B 1 331 ? -4.461 5.441 -2.92 1 34.62 331 ILE B N 1
ATOM 5328 C CA . ILE B 1 331 ? -4.762 4.352 -2.002 1 34.62 331 ILE B CA 1
ATOM 5329 C C . ILE B 1 331 ? -3.51 3.992 -1.202 1 34.62 331 ILE B C 1
ATOM 5331 O O . ILE B 1 331 ? -2.51 3.543 -1.769 1 34.62 331 ILE B O 1
ATOM 5335 N N . VAL B 1 332 ? -3.199 4.773 -0.135 1 38.72 332 VAL B N 1
ATOM 5336 C CA . VAL B 1 332 ? -2.047 4.551 0.733 1 38.72 332 VAL B CA 1
ATOM 5337 C C . VAL B 1 332 ? -2.432 3.598 1.864 1 38.72 332 VAL B C 1
ATOM 5339 O O . VAL B 1 332 ? -3.508 3.725 2.453 1 38.72 332 VAL B O 1
ATOM 5342 N N . GLN B 1 333 ? -1.955 2.443 1.829 1 37.16 333 GLN B N 1
ATOM 5343 C CA . GLN B 1 333 ? -2.016 1.735 3.104 1 37.16 333 GLN B CA 1
ATOM 5344 C C . GLN B 1 333 ? -1.092 2.377 4.133 1 37.16 333 GLN B C 1
ATOM 5346 O O . GLN B 1 333 ? 0.093 2.59 3.865 1 37.16 333 GLN B O 1
ATOM 5351 N N . VAL B 1 334 ? -1.628 3.197 5.016 1 34.31 334 VAL B N 1
ATOM 5352 C CA . VAL B 1 334 ? -0.935 3.74 6.18 1 34.31 334 VAL B CA 1
ATOM 5353 C C . VAL B 1 334 ? -0.775 2.652 7.238 1 34.31 334 VAL B C 1
ATOM 5355 O O . VAL B 1 334 ? -1.735 1.953 7.57 1 34.31 334 VAL B O 1
ATOM 5358 N N . GLN B 1 335 ? 0.43 2.049 7.387 1 35.56 335 GLN B N 1
ATOM 5359 C CA . GLN B 1 335 ? 0.666 1.083 8.453 1 35.56 335 GLN B CA 1
ATOM 5360 C C . GLN B 1 335 ? 1.425 1.721 9.617 1 35.56 335 GLN B C 1
ATOM 5362 O O . GLN B 1 335 ? 2.367 2.486 9.398 1 35.56 335 GLN B O 1
ATOM 5367 N N . GLY B 1 336 ? 0.813 1.894 10.828 1 29.75 336 GLY B N 1
ATOM 5368 C CA . GLY B 1 336 ? 1.576 2.156 12.039 1 29.75 336 GLY B CA 1
ATOM 5369 C C . GLY B 1 336 ? 2.438 0.984 12.469 1 29.75 336 GLY B C 1
ATOM 5370 O O . GLY B 1 336 ? 1.918 -0.068 12.844 1 29.75 336 GLY B O 1
ATOM 5371 N N . ILE B 1 337 ? 3.775 0.817 11.953 1 31.59 337 ILE B N 1
ATOM 5372 C CA . ILE B 1 337 ? 4.707 -0.266 12.258 1 31.59 337 ILE B CA 1
ATOM 5373 C C . ILE B 1 337 ? 5.309 -0.056 13.641 1 31.59 337 ILE B C 1
ATOM 5375 O O . ILE B 1 337 ? 5.762 1.043 13.969 1 31.59 337 ILE B O 1
ATOM 5379 N N . HIS B 1 338 ? 4.715 -0.776 14.672 1 27.62 338 HIS B N 1
ATOM 5380 C CA . HIS B 1 338 ? 5.297 -0.67 16 1 27.62 338 HIS B CA 1
ATOM 5381 C C . HIS B 1 338 ? 6.414 -1.687 16.203 1 27.62 338 HIS B C 1
ATOM 5383 O O . HIS B 1 338 ? 6.387 -2.77 15.609 1 27.62 338 HIS B O 1
ATOM 5389 N N . SER B 1 339 ? 7.555 -1.229 16.672 1 28.09 339 SER B N 1
ATOM 5390 C CA . SER B 1 339 ? 8.547 -2.127 17.25 1 28.09 339 SER B CA 1
ATOM 5391 C C . SER B 1 339 ? 7.977 -2.869 18.453 1 28.09 339 SER B C 1
ATOM 5393 O O . SER B 1 339 ? 7.086 -2.361 19.141 1 28.09 339 SER B O 1
#

InterPro domains:
  IPR001547 Glycoside hydrolase, family 5 [PF26410] (31-324)
  IPR017853 Glycoside hydrolase superfamily [SSF51445] (32-327)
  IPR045053 Mannan endo-1,4-beta-mannosidase-like [PTHR31451] (12-329)

Organism: Vitis vinifera (NCBI:txid29760)

pLDDT: mean 86.7, std 21.79, range [25.25, 98.94]

Sequence (678 aa):
MAYFGRIISFSVLFLLVALACEARVLLQSSGFVQTRNTQFTLNGSPFFFNGFNSYWMMNVAADPSQRSKVSDVFSQAAAVRLSVCRTWAFNDGGTQALQISPGVYDERVFQGLDFVISEARKNGVRLILSLSNNYKDFGGRPQYVSWARNAGAPVNSDDDFYTNEVVKGYYKNHVKRVLTRINTITRVAYKDDPTIMAWELINEPRCQVDYSGKTLNGWIQEMASFVKSIDSNHLLTVGMEGFYGDSMPEKKAINPGYQVGTDFISNHLIREIDFSTIHAYPDIWLSGKDDSSQMAFMLRWTTSHLTDSETIIKKPMVFSEFGKSSKTRDIVQVQGIHSMAYFGRIISFSVLFLLVALACEARVLLQSSGFVQTRNTQFTLNGSPFFFNGFNSYWMMNVAADPSQRSKVSDVFSQAAAVRLSVCRTWAFNDGGTQALQISPGVYDERVFQGLDFVISEARKNGVRLILSLSNNYKDFGGRPQYVSWARNAGAPVNSDDDFYTNEVVKGYYKNHVKRVLTRINTITRVAYKDDPTIMAWELINEPRCQVDYSGKTLNGWIQEMASFVKSIDSNHLLTVGMEGFYGDSMPEKKAINPGYQVGTDFISNHLIREIDFSTIHAYPDIWLSGKDDSSQMAFMLRWTTSHLTDSETIIKKPMVFSEFGKSSKTRDIVQVQGIHS

Nearest PDB structures (foldseek):
  1rh9-assembly1_A  TM=9.707E-01  e=6.155E-40  Solanum lycopersicum
  8gf3-assembly1_A  TM=9.362E-01  e=1.422E-30  Bacillus licheniformis
  6tn6-assembly1_A  TM=8.328E-01  e=1.900E-25  Thermotoga petrophila RKU-1
  3pzq-assembly1_A  TM=8.498E-01  e=5.131E-25  Thermotoga petrophila RKU-1
  7odj-assembly1_AAA  TM=8.732E-01  e=7.807E-23  Cellvibrio mixtus

Radius of gyration: 30.78 Å; Cα contacts (8 Å, |Δi|>4): 1390; chains: 2; bounding box: 65×102×126 Å

Secondary structure (DSSP, 8-state):
--------------------------------EEEETTEEEETTEE---EEEE-TTHHHHHTSGGGHHHHHHHHHHHHHTT--EEEEES--BSSTT-SEEETTEE-HHHHHHHHHHHHHHHHTT-EEEEE--BSSSTTSHHHHHHHHHHHTT----SGGGGGT-HHHHHHHHHHHHHHHTPBPTTT--BGGG-TTEEEEES-BS---SS-TTSHHHHHHHHHHHHHHHHH-SSSEEE--------TTSGGGGGGSSSS--S--HHHHHHSTT---EEEEE-HHHHTTTS-HHHHHHHHHHHHHHHHHHIIIII-S-EEEEEES-SSS------EE----/--------------------------------EEEETTEEEETTEE---EEEE-TTHHHHHTSGGGHHHHHHHHHHHHHTT--EEEEES--BSSTT-SEEETTEE-HHHHHHHHHHHHHHHHTT-EEEEE--BSSSTTSHHHHHHHHHHHTT----SGGGGGT-HHHHHHHHHHHHHHHTPBPTTT--BGGG-TTEEEEES-BS---SS-TTSHHHHHHHHHHHHHHHHH-SSSEEE--------TTSGGGGGGSSSS--S--HHHHHHSTT---EEEEE-HHHHTTTS-HHHHHHHHHHHHHHHHHHIIIII-S-EEEEEE--SSS------EE----

Solvent-accessible surface area (backbone atoms only — not comparable to full-atom values): 35457 Å² total; per-residue (Å²): 134,83,78,75,77,77,76,76,75,77,74,76,75,75,75,74,74,72,75,68,72,70,71,70,69,72,69,73,68,76,62,36,43,44,72,57,63,46,31,41,24,44,74,86,34,81,49,79,45,31,24,39,36,44,63,53,52,25,65,46,27,37,39,72,90,41,32,64,58,56,48,48,45,38,51,35,31,38,72,66,58,32,36,34,37,37,28,44,64,59,21,32,62,54,86,82,21,29,35,54,45,91,93,38,65,34,64,59,31,50,49,5,40,33,48,48,51,52,45,26,46,78,41,65,26,28,28,36,37,26,54,38,24,49,46,61,72,57,16,24,38,44,42,47,35,48,54,31,41,76,72,67,47,99,64,89,51,57,60,34,44,57,70,36,67,66,32,42,47,49,50,50,51,50,52,52,54,55,42,64,32,61,26,85,82,79,69,42,33,48,51,74,37,43,41,43,34,26,44,22,61,25,40,48,60,62,24,88,92,41,57,58,13,57,63,52,36,53,34,49,52,53,51,38,49,52,49,46,73,78,31,75,63,48,36,29,32,53,38,38,49,49,48,44,16,59,88,46,59,78,52,39,76,66,32,81,80,68,83,52,9,34,21,41,62,65,56,42,56,39,82,66,38,53,36,41,41,28,43,49,36,48,50,55,63,40,61,86,53,55,69,67,57,38,48,47,47,50,38,51,48,50,37,52,50,52,50,40,23,54,72,72,53,42,22,25,49,36,41,60,40,34,41,49,55,83,88,61,60,41,83,11,76,20,49,49,73,65,131,135,83,78,76,75,75,74,75,75,77,72,76,76,74,76,73,73,72,74,70,71,72,71,72,69,71,70,72,67,75,63,38,45,45,71,56,64,44,30,40,22,44,73,85,34,80,49,77,44,32,24,38,35,44,63,54,51,25,66,46,28,37,39,74,92,41,32,63,58,56,48,48,44,36,50,35,32,37,71,64,57,31,36,33,37,38,30,45,64,57,20,31,62,54,86,82,20,28,36,55,45,90,93,37,66,35,64,59,32,49,49,6,40,33,47,48,52,54,46,25,46,77,43,65,25,29,29,35,36,26,56,36,24,48,47,62,74,57,16,22,36,45,41,46,36,49,54,31,42,77,71,68,46,98,64,90,51,58,60,34,45,56,69,37,67,66,32,41,47,49,50,52,51,50,51,52,54,56,41,63,34,61,24,84,82,80,68,43,33,49,53,73,38,44,39,44,34,27,44,22,61,26,40,48,61,62,25,86,92,42,58,58,14,58,64,52,37,52,32,49,53,53,52,38,50,53,49,46,72,77,31,75,62,49,36,29,32,54,39,38,45,49,48,44,17,62,87,47,59,79,51,39,74,66,33,79,78,68,82,51,7,32,22,43,63,63,56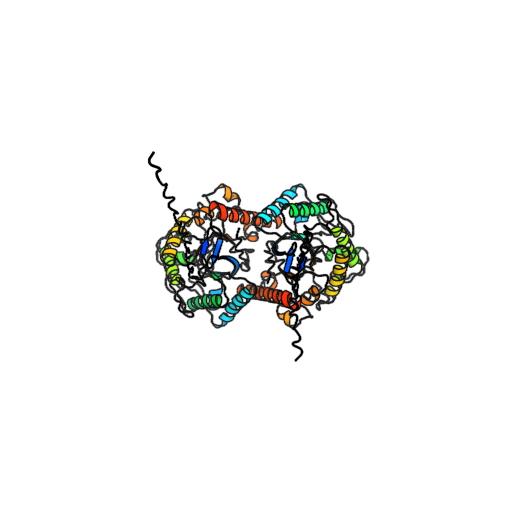,45,55,39,83,65,38,52,36,40,41,28,44,49,38,48,51,57,64,41,63,88,53,54,69,68,57,38,51,47,47,51,34,50,47,50,36,51,49,53,49,40,26,54,73,70,53,43,23,24,51,35,42,59,40,35,39,50,52,83,88,60,59,44,82,10,74,21,50,48,72,66,129

Foldseek 3Di:
DPPPPPPPPPPPPPPPPPPPPPPPVPLPQLLAWAWDFQFIDGSRHTDWFWAWEDACQLVQLLDVVRNVVLLVVLQVCLVVGHAEYEYEPFAECDPLGQHVAQLRGDVSSVLSVLSNLVSSVVSNHAYEYELFEQDCVSHGLVVLLVRCVVVPFPDDDSLCCLPGPSSLVSSLSSLLCQQQDQRPVPRHGNLSRSSYAEYEHYAADFHDVAQQAVSVLNSLLVVLVSNCVRHVRHAYAHNHQQQAHDVDVVCNVLPLPDTGNHHQQSSLLRPSHAEGEHEDALCVSVVPDDPVVSVVSVVSSVVVSCVCRNPPSRHHYWHHWYDHPDDDGIGDTITRDDD/DPPPPPPPPPPPPPPPPPPPPPPPVPLPQLLAWAWDFQFIDGSRHTDWFWAWEDACQLVQLLDVVRNVVLLVVLQVCLVVGHAEYEYEPFAECDPLGQHVAQLRGDVSSVLSVLSNLVSSVVSNHAYEYEQFEQDCVSHGLVVLLVRCVVVVFPDDDSLCCLPGPSSLVSSLSSLLCQQQDQRPVPRHGNLSRSSYAEYEHYAADFHDVAQQAVSVLNSLLVSLVSNCVRHVRHAYAHNHQQQAHDVDVVCNVLPLPDTGSHHQQSSLLRPSHAEGEHEDALCVSVVPDDPVVSVVSVVSSVVVSCVCRNPPSRHHYWHHWYDHPDDDRIGDTITRDDD